Protein AF-A0A8J4URD8-F1 (afdb_monomer_lite)

Structure (mmCIF, N/CA/C/O backbone):
data_AF-A0A8J4URD8-F1
#
_entry.id   AF-A0A8J4URD8-F1
#
loop_
_atom_site.group_PDB
_atom_site.id
_atom_site.type_symbol
_atom_site.label_atom_id
_atom_site.label_alt_id
_atom_site.label_comp_id
_atom_site.label_asym_id
_atom_site.label_entity_id
_atom_site.label_seq_id
_atom_site.pdbx_PDB_ins_code
_atom_site.Cartn_x
_atom_site.Cartn_y
_atom_site.Cartn_z
_atom_site.occupancy
_atom_site.B_iso_or_equiv
_atom_site.auth_seq_id
_atom_site.auth_comp_id
_atom_site.auth_asym_id
_atom_site.auth_atom_id
_atom_site.pdbx_PDB_model_num
ATOM 1 N N . MET A 1 1 ? -13.045 -15.306 -2.419 1.00 31.86 1 MET A N 1
ATOM 2 C CA . MET A 1 1 ? -14.209 -15.150 -3.319 1.00 31.86 1 MET A CA 1
ATOM 3 C C . MET A 1 1 ? -14.178 -13.853 -4.141 1.00 31.86 1 MET A C 1
ATOM 5 O O . MET A 1 1 ? -14.956 -13.744 -5.069 1.00 31.86 1 MET A O 1
ATOM 9 N N . GLU A 1 2 ? -13.222 -12.934 -3.939 1.00 27.05 2 GLU A N 1
ATOM 10 C CA . GLU A 1 2 ? -13.079 -11.708 -4.765 1.00 27.05 2 GLU A CA 1
ATOM 11 C C . GLU A 1 2 ? -12.423 -11.912 -6.152 1.00 27.05 2 GLU A C 1
ATOM 13 O O . GLU A 1 2 ? -12.335 -10.979 -6.935 1.00 27.05 2 GLU A O 1
ATOM 18 N N . TYR A 1 3 ? -11.964 -13.124 -6.495 1.00 25.00 3 TYR A N 1
ATOM 19 C CA . TYR A 1 3 ? -11.302 -13.401 -7.786 1.00 25.00 3 TYR A CA 1
ATOM 20 C C . TYR A 1 3 ? -12.278 -13.719 -8.939 1.00 25.00 3 TYR A C 1
ATOM 22 O O . TYR A 1 3 ? -11.859 -13.762 -10.095 1.00 25.00 3 TYR A O 1
ATOM 30 N N . GLU A 1 4 ? -13.561 -13.975 -8.653 1.00 27.83 4 GLU A N 1
ATOM 31 C CA . GLU A 1 4 ? -14.548 -14.374 -9.673 1.00 27.83 4 GLU A CA 1
ATOM 32 C C . GLU A 1 4 ? -15.373 -13.202 -10.222 1.00 27.83 4 GLU A C 1
ATOM 34 O O . GLU A 1 4 ? -15.694 -13.206 -11.411 1.00 27.83 4 GLU A O 1
ATOM 39 N N . SER A 1 5 ? -15.640 -12.158 -9.426 1.00 27.88 5 SER A N 1
ATOM 40 C CA . SER A 1 5 ? -16.362 -10.962 -9.895 1.00 27.88 5 SER A CA 1
ATOM 41 C C . SER A 1 5 ? -15.553 -10.158 -10.919 1.00 27.88 5 SER A C 1
ATOM 43 O O . SER A 1 5 ? -16.103 -9.694 -11.918 1.00 27.88 5 SER A O 1
ATOM 45 N N . ASP A 1 6 ? -14.232 -10.077 -10.732 1.00 34.19 6 ASP A N 1
ATOM 46 C CA . ASP A 1 6 ? -13.324 -9.405 -11.666 1.00 34.19 6 ASP A CA 1
ATOM 47 C C . ASP A 1 6 ? -13.177 -10.159 -12.986 1.00 34.19 6 ASP A C 1
ATOM 49 O O . ASP A 1 6 ? -13.009 -9.536 -14.030 1.00 34.19 6 ASP A O 1
ATOM 53 N N . LYS A 1 7 ? -13.280 -11.494 -12.979 1.00 32.47 7 LYS A N 1
ATOM 54 C CA . LYS A 1 7 ? -13.135 -12.313 -14.189 1.00 32.47 7 LYS A CA 1
ATOM 55 C C . LYS A 1 7 ? -14.297 -12.093 -15.158 1.00 32.47 7 LYS A C 1
ATOM 57 O O . LYS A 1 7 ? -14.060 -11.905 -16.348 1.00 32.47 7 LYS A O 1
ATOM 62 N N . VAL A 1 8 ? -15.526 -12.032 -14.646 1.00 35.22 8 VAL A N 1
ATOM 63 C CA . VAL A 1 8 ? -16.730 -11.774 -15.454 1.00 35.22 8 VAL A CA 1
ATOM 64 C C . VAL A 1 8 ? -16.725 -10.342 -16.004 1.00 35.22 8 VAL A C 1
ATOM 66 O O . VAL A 1 8 ? -17.029 -10.129 -17.179 1.00 35.22 8 VAL A O 1
ATOM 69 N N . ALA A 1 9 ? -16.292 -9.361 -15.202 1.00 33.56 9 ALA A N 1
ATOM 70 C CA . ALA A 1 9 ? -16.107 -7.984 -15.657 1.00 33.56 9 ALA A CA 1
ATOM 71 C C . ALA A 1 9 ? -14.984 -7.861 -16.709 1.00 33.56 9 ALA A C 1
ATOM 73 O O . ALA A 1 9 ? -15.169 -7.167 -17.710 1.00 33.56 9 ALA A O 1
ATOM 74 N N . LEU A 1 10 ? -13.859 -8.576 -16.547 1.00 35.44 10 LEU A N 1
ATOM 75 C CA . LEU A 1 10 ? -12.766 -8.636 -17.530 1.00 35.44 10 LEU A CA 1
ATOM 76 C C . LEU A 1 10 ? -13.172 -9.336 -18.831 1.00 35.44 10 LEU A C 1
ATOM 78 O O . LEU A 1 10 ? -12.685 -8.961 -19.898 1.00 35.44 10 LEU A O 1
ATOM 82 N N . GLU A 1 11 ? -14.017 -10.364 -18.759 1.00 39.09 11 GLU A N 1
ATOM 83 C CA . GLU A 1 11 ? -14.520 -11.102 -19.921 1.00 39.09 11 GLU A CA 1
ATOM 84 C C . GLU A 1 11 ? -15.528 -10.254 -20.711 1.00 39.09 11 GLU A C 1
ATOM 86 O O . GLU A 1 11 ? -15.400 -10.132 -21.932 1.00 39.09 11 GLU A O 1
ATOM 91 N N . ALA A 1 12 ? -16.452 -9.568 -20.027 1.00 37.53 12 ALA A N 1
ATOM 92 C CA . ALA A 1 12 ? -17.394 -8.629 -20.642 1.00 37.53 12 ALA A CA 1
ATOM 93 C C . ALA A 1 12 ? -16.684 -7.407 -21.258 1.00 37.53 12 ALA A C 1
ATOM 95 O O . ALA A 1 12 ? -16.937 -7.049 -22.413 1.00 37.53 12 ALA A O 1
ATOM 96 N N . ALA A 1 13 ? -15.724 -6.824 -20.531 1.00 40.25 13 ALA A N 1
ATOM 97 C CA . ALA A 1 13 ? -14.783 -5.834 -21.049 1.00 40.25 13 ALA A CA 1
ATOM 98 C C . ALA A 1 13 ? -14.037 -6.381 -22.275 1.00 40.25 13 ALA A C 1
ATOM 100 O O . ALA A 1 13 ? -14.019 -5.756 -23.331 1.00 40.25 13 ALA A O 1
ATOM 101 N N . GLY A 1 14 ? -13.472 -7.585 -22.177 1.00 41.66 14 GLY A N 1
ATOM 102 C CA . GLY A 1 14 ? -12.747 -8.249 -23.256 1.00 41.66 14 GLY A CA 1
ATOM 103 C C . GLY A 1 14 ? -13.568 -8.407 -24.538 1.00 41.66 14 GLY A C 1
ATOM 104 O O . GLY A 1 14 ? -13.027 -8.208 -25.625 1.00 41.66 14 GLY A O 1
ATOM 105 N N . HIS A 1 15 ? -14.867 -8.695 -24.434 1.00 46.22 15 HIS A N 1
ATOM 106 C CA . HIS A 1 15 ? -15.780 -8.750 -25.579 1.00 46.22 15 HIS A CA 1
ATOM 107 C C . HIS A 1 15 ? -16.056 -7.370 -26.195 1.00 46.22 15 HIS A C 1
ATOM 109 O O . HIS A 1 15 ? -16.025 -7.233 -27.421 1.00 46.22 15 HIS A O 1
ATOM 115 N N . LEU A 1 16 ? -16.271 -6.339 -25.372 1.00 42.56 16 LEU A N 1
ATOM 116 C CA . LEU A 1 16 ? -16.474 -4.964 -25.838 1.00 42.56 16 LEU A CA 1
ATOM 117 C C . LEU A 1 16 ? -15.205 -4.398 -26.507 1.00 42.56 16 LEU A C 1
ATOM 119 O O . LEU A 1 16 ? -15.277 -3.767 -27.562 1.00 42.56 16 LEU A O 1
ATOM 123 N N . PHE A 1 17 ? -14.030 -4.690 -25.947 1.00 50.97 17 PHE A N 1
ATOM 124 C CA . PHE A 1 17 ? -12.734 -4.221 -26.442 1.00 50.97 17 PHE A CA 1
ATOM 125 C C . PHE A 1 17 ? -12.242 -4.990 -27.672 1.00 50.97 17 PHE A C 1
ATOM 127 O O . PHE A 1 17 ? -11.669 -4.375 -28.570 1.00 50.97 17 PHE A O 1
ATOM 134 N N . LYS A 1 18 ? -12.563 -6.290 -27.800 1.00 49.03 18 LYS A N 1
ATOM 135 C CA . LYS A 1 18 ? -12.397 -7.033 -29.065 1.00 49.03 18 LYS A CA 1
ATOM 136 C C . LYS A 1 18 ? -13.141 -6.365 -30.224 1.00 49.03 18 LYS A C 1
ATOM 138 O O . LYS A 1 18 ? -12.658 -6.414 -31.350 1.00 49.03 18 LYS A O 1
ATOM 143 N N . LYS A 1 19 ? -14.291 -5.734 -29.957 1.00 54.00 19 LYS A N 1
ATOM 144 C CA . LYS A 1 19 ? -15.073 -5.008 -30.966 1.00 54.00 19 LYS A CA 1
ATOM 145 C C . LYS A 1 19 ? -14.397 -3.692 -31.372 1.00 54.00 19 LYS A C 1
ATOM 147 O O . LYS A 1 19 ? -14.319 -3.416 -32.560 1.00 54.00 19 LYS A O 1
ATOM 152 N N . ILE A 1 20 ? -13.846 -2.936 -30.414 1.00 57.66 20 ILE A N 1
ATOM 153 C CA . ILE A 1 20 ? -13.109 -1.682 -30.678 1.00 57.66 20 ILE A CA 1
ATOM 154 C C . ILE A 1 20 ? -11.813 -1.947 -31.460 1.00 57.66 20 ILE A C 1
ATOM 156 O O . ILE A 1 20 ? -11.550 -1.274 -32.451 1.00 57.66 20 ILE A O 1
ATOM 160 N N . GLY A 1 21 ? -11.035 -2.962 -31.074 1.00 55.66 21 GLY A N 1
ATOM 161 C CA . GLY A 1 21 ? -9.752 -3.283 -31.709 1.00 55.66 21 GLY A CA 1
ATOM 162 C C . GLY A 1 21 ? -9.838 -3.845 -33.134 1.00 55.66 21 GLY A C 1
ATOM 163 O O . GLY A 1 21 ? -8.805 -4.172 -33.703 1.00 55.66 21 GLY A O 1
ATOM 164 N N . ASN A 1 22 ? -11.030 -4.015 -33.713 1.00 62.34 22 ASN A N 1
ATOM 165 C CA . ASN A 1 22 ? -11.203 -4.430 -35.113 1.00 62.34 22 ASN A CA 1
ATOM 166 C C . ASN A 1 22 ? -11.442 -3.248 -36.068 1.00 62.34 22 ASN A C 1
ATOM 168 O O . ASN A 1 22 ? -11.617 -3.463 -37.265 1.00 62.34 22 ASN A O 1
ATOM 172 N N . HIS A 1 23 ? -11.489 -2.021 -35.550 1.00 65.62 23 HIS A N 1
ATOM 173 C CA . HIS A 1 23 ? -11.638 -0.811 -36.353 1.00 65.62 23 HIS A CA 1
ATOM 174 C C . HIS A 1 23 ? -10.279 -0.236 -36.764 1.00 65.62 23 HIS A C 1
ATOM 176 O O . HIS A 1 23 ? -9.251 -0.566 -36.177 1.00 65.62 23 HIS A O 1
ATOM 182 N N . ASP A 1 24 ? -10.272 0.639 -37.771 1.00 78.69 24 ASP A N 1
ATOM 183 C CA . ASP A 1 24 ? -9.054 1.333 -38.180 1.00 78.69 24 ASP A CA 1
ATOM 184 C C . ASP A 1 24 ? -8.528 2.253 -37.053 1.00 78.69 24 ASP A C 1
ATOM 186 O O . ASP A 1 24 ? -9.309 2.726 -36.214 1.00 78.69 24 ASP A O 1
ATOM 190 N N . PRO A 1 25 ? -7.218 2.562 -37.027 1.00 77.81 25 PRO A N 1
ATOM 191 C CA . PRO A 1 25 ? -6.614 3.319 -35.933 1.00 77.81 25 PRO A CA 1
ATOM 192 C C . PRO A 1 25 ? -7.206 4.717 -35.703 1.00 77.81 25 PRO A C 1
ATOM 194 O O . PRO A 1 25 ? -7.222 5.193 -34.567 1.00 77.81 25 PRO A O 1
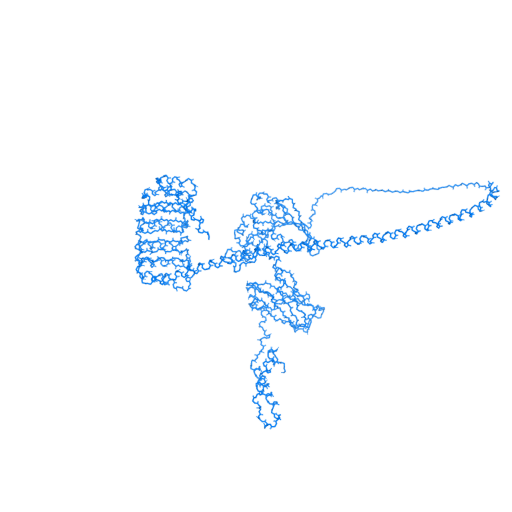ATOM 197 N N . LYS A 1 26 ? -7.740 5.377 -36.744 1.00 79.81 26 LYS A N 1
ATOM 198 C CA . LYS A 1 26 ? -8.388 6.694 -36.607 1.00 79.81 26 LYS A CA 1
ATOM 199 C C . LYS A 1 26 ? -9.757 6.563 -35.950 1.00 79.81 26 LYS A C 1
ATOM 201 O O . LYS A 1 26 ? -10.114 7.388 -35.110 1.00 79.81 26 LYS A O 1
ATOM 206 N N . THR A 1 27 ? -10.509 5.519 -36.292 1.00 77.44 27 THR A N 1
ATOM 207 C CA . THR A 1 27 ? -11.772 5.198 -35.619 1.00 77.44 27 THR A CA 1
ATOM 208 C C . THR A 1 27 ? -11.538 4.840 -34.155 1.00 77.44 27 THR A C 1
ATOM 210 O O . THR A 1 27 ? -12.258 5.346 -33.296 1.00 77.44 27 THR A O 1
ATOM 213 N N . ILE A 1 28 ? -10.501 4.051 -33.849 1.00 74.44 28 ILE A N 1
ATOM 214 C CA . ILE A 1 28 ? -10.109 3.753 -32.463 1.00 74.44 28 ILE A CA 1
ATOM 215 C C . ILE A 1 28 ? -9.794 5.057 -31.726 1.00 74.44 28 ILE A C 1
ATOM 217 O O . ILE A 1 28 ? -10.422 5.338 -30.710 1.00 74.44 28 ILE A O 1
ATOM 221 N N . ALA A 1 29 ? -8.913 5.901 -32.269 1.00 77.69 29 ALA A N 1
ATOM 222 C CA . ALA A 1 29 ? -8.563 7.191 -31.676 1.00 77.69 29 ALA A CA 1
ATOM 223 C C . ALA A 1 29 ? -9.790 8.076 -31.395 1.00 77.69 29 ALA A C 1
ATOM 225 O O . ALA A 1 29 ? -9.912 8.639 -30.309 1.00 77.69 29 ALA A O 1
ATOM 226 N N . LYS A 1 30 ? -10.742 8.137 -32.334 1.00 75.50 30 LYS A N 1
ATOM 227 C CA . LYS A 1 30 ? -11.989 8.899 -32.181 1.00 75.50 30 LYS A CA 1
ATOM 228 C C . LYS A 1 30 ? -12.888 8.354 -31.067 1.00 75.50 30 LYS A C 1
ATOM 230 O O . LYS A 1 30 ? -13.558 9.121 -30.378 1.00 75.50 30 LYS A O 1
ATOM 235 N N . VAL A 1 31 ? -12.933 7.033 -30.891 1.00 71.62 31 VAL A N 1
ATOM 236 C CA . VAL A 1 31 ? -13.663 6.404 -29.779 1.00 71.62 31 VAL A CA 1
ATOM 237 C C . VAL A 1 31 ? -13.000 6.754 -28.446 1.00 71.62 31 VAL A C 1
ATOM 239 O O . VAL A 1 31 ? -13.706 7.078 -27.494 1.00 71.62 31 VAL A O 1
ATOM 242 N N . LEU A 1 32 ? -11.666 6.764 -28.394 1.00 70.94 32 LEU A N 1
ATOM 243 C CA . LEU A 1 32 ? -10.906 7.106 -27.189 1.00 70.94 32 LEU A CA 1
ATOM 244 C C . LEU A 1 32 ? -11.031 8.584 -26.796 1.00 70.94 32 LEU A C 1
ATOM 246 O O . LEU A 1 32 ? -11.133 8.882 -25.611 1.00 70.94 32 LEU A O 1
ATOM 250 N N . SER A 1 33 ? -11.112 9.497 -27.767 1.00 69.75 33 SER A N 1
ATOM 251 C CA . SER A 1 33 ? -11.290 10.934 -27.513 1.00 69.75 33 SER A CA 1
ATOM 252 C C . SER A 1 33 ? -12.702 11.323 -27.049 1.00 69.75 33 SER A C 1
ATOM 254 O O . SER A 1 33 ? -12.911 12.441 -26.594 1.00 69.75 33 SER A O 1
ATOM 256 N N . ASN A 1 34 ? -13.694 10.429 -27.148 1.00 65.00 34 ASN A N 1
ATOM 257 C CA . ASN A 1 34 ? -15.091 10.730 -26.798 1.00 65.00 34 ASN A CA 1
ATOM 258 C C . ASN A 1 34 ? -15.396 10.663 -25.282 1.00 65.00 34 ASN A C 1
ATOM 260 O O . ASN A 1 34 ? -16.564 10.599 -24.896 1.00 65.00 34 ASN A O 1
ATOM 264 N N . GLY A 1 35 ? -14.375 10.660 -24.417 1.00 53.78 35 GLY A N 1
ATOM 265 C CA . GLY A 1 35 ? -14.518 10.880 -22.969 1.00 53.78 35 GLY A CA 1
ATOM 266 C C . GLY A 1 35 ? -15.223 9.770 -22.178 1.00 53.78 35 GLY A C 1
ATOM 267 O O . GLY A 1 35 ? -15.492 9.939 -20.991 1.00 53.78 35 GLY A O 1
ATOM 268 N N . LYS A 1 36 ? -15.534 8.623 -22.795 1.00 57.25 36 LYS A N 1
ATOM 269 C CA . LYS A 1 36 ? -16.043 7.454 -22.066 1.00 57.25 36 LYS A CA 1
ATOM 270 C C . LYS A 1 36 ? -14.881 6.741 -21.380 1.00 57.25 36 LYS A C 1
ATOM 272 O O . LYS A 1 36 ? -13.861 6.468 -22.007 1.00 57.25 36 LYS A O 1
ATOM 277 N N . SER A 1 37 ? -15.047 6.422 -20.096 1.00 58.34 37 SER A N 1
ATOM 278 C CA . SER A 1 37 ? -14.049 5.659 -19.345 1.00 58.34 37 SER A CA 1
ATOM 279 C C . SER A 1 37 ? -13.894 4.264 -19.950 1.00 58.34 37 SER A C 1
ATOM 281 O O . SER A 1 37 ? -14.810 3.439 -19.911 1.00 58.34 37 SER A O 1
ATOM 283 N N . HIS A 1 38 ? -12.735 4.022 -20.555 1.00 64.25 38 HIS A N 1
ATOM 284 C CA . HIS A 1 38 ? -12.338 2.738 -21.112 1.00 64.25 38 HIS A CA 1
ATOM 285 C C . HIS A 1 38 ? -11.143 2.232 -20.305 1.00 64.25 38 HIS A C 1
ATOM 287 O O . HIS A 1 38 ? -10.005 2.432 -20.724 1.00 64.25 38 HIS A O 1
ATOM 293 N N . PRO A 1 39 ? -11.365 1.588 -19.145 1.00 64.38 39 PRO A N 1
ATOM 294 C CA . PRO A 1 39 ? -10.278 1.250 -18.228 1.00 64.38 39 PRO A CA 1
ATOM 295 C C . PRO A 1 39 ? -9.228 0.324 -18.863 1.00 64.38 39 PRO A C 1
ATOM 297 O O . PRO A 1 39 ? -8.072 0.337 -18.462 1.00 64.38 39 PRO A O 1
ATOM 300 N N . LEU A 1 40 ? -9.591 -0.451 -19.888 1.00 71.31 40 LEU A N 1
ATOM 301 C CA . LEU A 1 40 ? -8.710 -1.420 -20.529 1.00 71.31 40 LEU A CA 1
ATOM 302 C C . LEU A 1 40 ? -8.821 -1.333 -22.050 1.00 71.31 40 LEU A C 1
ATOM 304 O O . LEU A 1 40 ? -9.893 -1.532 -22.600 1.00 71.31 40 LEU A O 1
ATOM 308 N N . ILE A 1 41 ? -7.714 -1.123 -22.748 1.00 76.38 41 ILE A N 1
ATOM 309 C CA . ILE A 1 41 ? -7.656 -1.143 -24.209 1.00 76.38 41 ILE A CA 1
ATOM 310 C C . ILE A 1 41 ? -6.737 -2.276 -24.641 1.00 76.38 41 ILE A C 1
ATOM 312 O O . ILE A 1 41 ? -5.559 -2.288 -24.291 1.00 76.38 41 ILE A O 1
ATOM 316 N N . LYS A 1 42 ? -7.272 -3.217 -25.426 1.00 80.25 42 LYS A N 1
ATOM 317 C CA . LYS A 1 42 ? -6.502 -4.322 -26.008 1.00 80.25 42 LYS A CA 1
ATOM 318 C C . LYS A 1 42 ? -6.406 -4.188 -27.520 1.00 80.25 42 LYS A C 1
ATOM 320 O O . LYS A 1 42 ? -7.396 -4.402 -28.216 1.00 80.25 42 LYS A O 1
ATOM 325 N N . LEU A 1 43 ? -5.211 -3.877 -28.007 1.00 83.62 43 LEU A N 1
ATOM 326 C CA . LEU A 1 43 ? -4.875 -3.735 -29.423 1.00 83.62 43 LEU A CA 1
ATOM 327 C C . LEU A 1 43 ? -3.751 -4.690 -29.827 1.00 83.62 43 LEU A C 1
ATOM 329 O O . LEU A 1 43 ? -2.995 -4.394 -30.741 1.00 83.62 43 LEU A O 1
ATOM 333 N N . GLU A 1 44 ? -3.627 -5.832 -29.155 1.00 86.38 44 GLU A N 1
ATOM 334 C CA . GLU A 1 44 ? -2.637 -6.848 -29.503 1.00 86.38 44 GLU A CA 1
ATOM 335 C C . GLU A 1 44 ? -2.851 -7.383 -30.932 1.00 86.38 44 GLU A C 1
ATOM 337 O O . GLU A 1 44 ? -3.989 -7.655 -31.337 1.00 86.38 44 GLU A O 1
ATOM 342 N N . SER A 1 45 ? -1.753 -7.556 -31.679 1.00 86.50 45 SER A N 1
ATOM 343 C CA . SER A 1 45 ? -1.738 -8.178 -33.014 1.00 86.50 45 SER A CA 1
ATOM 344 C C . SER A 1 45 ? -2.675 -7.513 -34.029 1.00 86.50 45 SER A C 1
ATOM 346 O O . SER A 1 45 ? -3.396 -8.190 -34.765 1.00 86.50 45 SER A O 1
ATOM 348 N N . LYS A 1 46 ? -2.676 -6.177 -34.074 1.00 85.31 46 LYS A N 1
ATOM 349 C CA . LYS A 1 46 ? -3.489 -5.373 -35.004 1.00 85.31 46 LYS A CA 1
ATOM 350 C C . LYS A 1 46 ? -2.719 -4.818 -36.192 1.00 85.31 46 LYS A C 1
ATOM 352 O O . LYS A 1 46 ? -3.313 -4.124 -37.007 1.00 85.31 46 LYS A O 1
ATOM 357 N N . ASP A 1 47 ? -1.436 -5.156 -36.298 1.00 84.62 47 ASP A N 1
ATOM 358 C CA . ASP A 1 47 ? -0.549 -4.703 -37.372 1.00 84.62 47 ASP A CA 1
ATOM 359 C C . ASP A 1 47 ? -0.577 -3.175 -37.550 1.00 84.62 47 ASP A C 1
ATOM 361 O O . ASP A 1 47 ? -0.626 -2.657 -38.662 1.00 84.62 47 ASP A O 1
ATOM 365 N N . LEU A 1 48 ? -0.614 -2.446 -36.426 1.00 86.44 48 LEU A N 1
ATOM 366 C CA . LEU A 1 48 ? -0.748 -0.987 -36.431 1.00 86.44 48 LEU A CA 1
ATOM 367 C C . LEU A 1 48 ? 0.450 -0.303 -37.101 1.00 86.44 48 LEU A C 1
ATOM 369 O O . LEU A 1 48 ? 0.277 0.718 -37.769 1.00 86.44 48 LEU A O 1
ATOM 373 N N . GLY A 1 49 ? 1.657 -0.831 -36.875 1.00 88.62 49 GLY A N 1
ATOM 374 C CA . GLY A 1 49 ? 2.902 -0.134 -37.172 1.00 88.62 49 GLY A CA 1
ATOM 375 C C . GLY A 1 49 ? 2.999 1.221 -36.460 1.00 88.62 49 GLY A C 1
ATOM 376 O O . GLY A 1 49 ? 2.162 1.591 -35.631 1.00 88.62 49 GLY A O 1
ATOM 377 N N . ASP A 1 50 ? 4.025 1.994 -36.806 1.00 90.38 50 ASP A N 1
ATOM 378 C CA . ASP A 1 50 ? 4.206 3.334 -36.239 1.00 90.38 50 ASP A CA 1
ATOM 379 C C . ASP A 1 50 ? 3.104 4.299 -36.702 1.00 90.38 50 ASP A C 1
ATOM 381 O O . ASP A 1 50 ? 2.571 5.062 -35.898 1.00 90.38 50 ASP A O 1
ATOM 385 N N . GLU A 1 51 ? 2.702 4.232 -37.976 1.00 86.75 51 GLU A N 1
ATOM 386 C CA . GLU A 1 51 ? 1.688 5.125 -38.554 1.00 86.75 51 GLU A CA 1
ATOM 387 C C . GLU A 1 51 ? 0.306 4.946 -37.916 1.00 86.75 51 GLU A C 1
ATOM 389 O O . GLU A 1 51 ? -0.386 5.931 -37.644 1.00 86.75 51 GLU A O 1
ATOM 394 N N . GLY A 1 52 ? -0.094 3.701 -37.639 1.00 84.25 52 GLY A N 1
ATOM 395 C CA . GLY A 1 52 ? -1.341 3.404 -36.943 1.00 84.25 52 GLY A CA 1
ATOM 396 C C . GLY A 1 52 ? -1.299 3.797 -35.468 1.00 84.25 52 GLY A C 1
ATOM 397 O O . GLY A 1 52 ? -2.330 4.160 -34.904 1.00 84.25 52 GLY A O 1
ATOM 398 N N . LEU A 1 53 ? -0.120 3.796 -34.839 1.00 88.19 53 LEU A N 1
ATOM 399 C CA . LEU A 1 53 ? 0.029 4.190 -33.440 1.00 88.19 53 LEU A CA 1
ATOM 400 C C . LEU A 1 53 ? -0.132 5.703 -33.230 1.00 88.19 53 LEU A C 1
ATOM 402 O O . LEU A 1 53 ? -0.690 6.104 -32.215 1.00 88.19 53 LEU A O 1
ATOM 406 N N . ILE A 1 54 ? 0.287 6.548 -34.176 1.00 85.94 54 ILE A N 1
ATOM 407 C CA . ILE A 1 54 ? 0.209 8.019 -34.061 1.00 85.94 54 ILE A CA 1
ATOM 408 C C . ILE A 1 54 ? -1.188 8.532 -33.648 1.00 85.94 54 ILE A C 1
ATOM 410 O O . ILE A 1 54 ? -1.280 9.223 -32.629 1.00 85.94 54 ILE A O 1
ATOM 414 N N . PRO A 1 55 ? -2.290 8.230 -34.370 1.00 83.25 55 PRO A N 1
ATOM 415 C CA . PRO A 1 55 ? -3.612 8.735 -33.996 1.00 83.25 55 PRO A CA 1
ATOM 416 C C . PRO A 1 55 ? -4.067 8.208 -32.629 1.00 83.25 55 PRO A C 1
ATOM 418 O O . PRO A 1 55 ? -4.721 8.929 -31.878 1.00 83.25 55 PRO A O 1
ATOM 421 N N . ILE A 1 56 ? -3.691 6.976 -32.284 1.00 82.81 56 ILE A N 1
ATOM 422 C CA . ILE A 1 56 ? -4.003 6.355 -30.995 1.00 82.81 56 ILE A CA 1
ATOM 423 C C . ILE A 1 56 ? -3.252 7.077 -29.862 1.00 82.81 56 ILE A C 1
ATOM 425 O O . ILE A 1 56 ? -3.867 7.452 -28.866 1.00 82.81 56 ILE A O 1
ATOM 429 N N . SER A 1 57 ? -1.958 7.354 -30.041 1.00 83.31 57 SER A N 1
ATOM 430 C CA . SER A 1 57 ? -1.131 8.138 -29.116 1.00 83.31 57 SER A CA 1
ATOM 431 C C . SER A 1 57 ? -1.709 9.533 -28.882 1.00 83.31 57 SER A C 1
ATOM 433 O O . SER A 1 57 ? -1.871 9.946 -27.735 1.00 83.31 57 SER A O 1
ATOM 435 N N . MET A 1 58 ? -2.122 10.230 -29.945 1.00 80.38 58 MET A N 1
ATOM 436 C CA . MET A 1 58 ? -2.739 11.557 -29.828 1.00 80.38 58 MET A CA 1
ATOM 437 C C . MET A 1 58 ? -4.033 11.544 -29.007 1.00 80.38 58 MET A C 1
ATOM 439 O O . MET A 1 58 ? -4.289 12.497 -28.270 1.00 80.38 58 MET A O 1
ATOM 443 N N . ALA A 1 59 ? -4.829 10.474 -29.084 1.00 77.00 59 ALA A N 1
ATOM 444 C CA . ALA A 1 59 ? -6.036 10.346 -28.272 1.00 77.00 59 ALA A CA 1
ATOM 445 C C . ALA A 1 59 ? -5.722 10.234 -26.767 1.00 77.00 59 ALA A C 1
ATOM 447 O O . ALA A 1 59 ? -6.476 10.750 -25.948 1.00 77.00 59 ALA A O 1
ATOM 448 N N . PHE A 1 60 ? -4.578 9.651 -26.388 1.00 72.31 60 PHE A N 1
ATOM 449 C CA . PHE A 1 60 ? -4.146 9.567 -24.984 1.00 72.31 60 PHE A CA 1
ATOM 450 C C . PHE A 1 60 ? -3.679 10.894 -24.381 1.00 72.31 60 PHE A C 1
ATOM 452 O O . PHE A 1 60 ? -3.572 10.995 -23.156 1.00 72.31 60 PHE A O 1
ATOM 459 N N . LYS A 1 61 ? -3.439 11.915 -25.213 1.00 68.81 61 LYS A N 1
ATOM 460 C CA . LYS A 1 61 ? -3.098 13.271 -24.765 1.00 68.81 61 LYS A CA 1
ATOM 461 C C . LYS A 1 61 ? -4.289 13.997 -24.117 1.00 68.81 61 LYS A C 1
ATOM 463 O O . LYS A 1 61 ? -4.073 14.911 -23.329 1.00 68.81 61 LYS A O 1
ATOM 468 N N . GLN A 1 62 ? -5.525 13.619 -24.454 1.00 61.72 62 GLN A N 1
ATOM 469 C CA . GLN A 1 62 ? -6.759 14.273 -23.998 1.00 61.72 62 GLN A CA 1
ATOM 470 C C . GLN A 1 62 ? -7.434 13.446 -22.896 1.00 61.72 62 GLN A C 1
ATOM 472 O O . GLN A 1 62 ? -8.240 12.598 -23.246 1.00 61.72 62 GLN A O 1
ATOM 477 N N . ASP A 1 63 ? -7.085 13.651 -21.614 1.00 54.00 63 ASP A N 1
ATOM 478 C CA . ASP A 1 63 ? -7.755 13.133 -20.388 1.00 54.00 63 ASP A CA 1
ATOM 479 C C . ASP A 1 63 ? -8.579 11.833 -20.535 1.00 54.00 63 ASP A C 1
ATOM 481 O O . ASP A 1 63 ? -9.686 11.677 -20.014 1.00 54.00 63 ASP A O 1
ATOM 485 N N . ALA A 1 64 ? -8.035 10.860 -21.264 1.00 59.09 64 ALA A N 1
ATOM 486 C CA . ALA A 1 64 ? -8.700 9.600 -21.498 1.00 59.09 64 ALA A CA 1
ATOM 487 C C . ALA A 1 64 ? -8.488 8.773 -20.232 1.00 59.09 64 ALA A C 1
ATOM 489 O O . ALA A 1 64 ? -7.345 8.468 -19.882 1.00 59.09 64 ALA A O 1
ATOM 490 N N . ALA A 1 65 ? -9.577 8.406 -19.549 1.00 67.44 65 ALA A N 1
ATOM 491 C CA . ALA A 1 65 ? -9.584 7.580 -18.335 1.00 67.44 65 ALA A CA 1
ATOM 492 C C . ALA A 1 65 ? -9.198 6.108 -18.614 1.00 67.44 65 ALA A C 1
ATOM 494 O O . ALA A 1 65 ? -9.840 5.163 -18.155 1.00 67.44 65 ALA A O 1
ATOM 495 N N . VAL A 1 66 ? -8.165 5.907 -19.428 1.00 73.94 66 VAL A N 1
ATOM 496 C CA . VAL A 1 66 ? -7.614 4.612 -19.795 1.00 73.94 66 VAL A CA 1
ATOM 497 C C . VAL A 1 66 ? -6.535 4.273 -18.794 1.00 73.94 66 VAL A C 1
ATOM 499 O O . VAL A 1 66 ? -5.503 4.938 -18.728 1.00 73.94 66 VAL A O 1
ATOM 502 N N . THR A 1 67 ? -6.760 3.209 -18.033 1.00 80.88 67 THR A N 1
ATOM 503 C CA . THR A 1 67 ? -5.811 2.766 -17.013 1.00 80.88 67 THR A CA 1
ATOM 504 C C . THR A 1 67 ? -4.897 1.658 -17.518 1.00 80.88 67 THR A C 1
ATOM 506 O O . THR A 1 67 ? -3.798 1.498 -16.990 1.00 80.88 67 THR A O 1
ATOM 509 N N . SER A 1 68 ? -5.277 0.933 -18.574 1.00 84.12 68 SER A N 1
ATOM 510 C CA . SER A 1 68 ? -4.470 -0.131 -19.168 1.00 84.12 68 SER A CA 1
ATOM 511 C C . SER A 1 68 ? -4.497 -0.120 -20.697 1.00 84.12 68 SER A C 1
ATOM 513 O O . SER A 1 68 ? -5.564 -0.066 -21.305 1.00 84.12 68 SER A O 1
ATOM 515 N N . LEU A 1 69 ? -3.315 -0.224 -21.308 1.00 86.94 69 LEU A N 1
ATOM 516 C CA . LEU A 1 69 ? -3.101 -0.246 -22.752 1.00 86.94 69 LEU A CA 1
ATOM 517 C C . LEU A 1 69 ? -2.215 -1.432 -23.150 1.00 86.94 69 LEU A C 1
ATOM 519 O O . LEU A 1 69 ? -1.079 -1.556 -22.689 1.00 86.94 69 LEU A O 1
ATOM 523 N N . ASP A 1 70 ? -2.739 -2.283 -24.027 1.00 89.06 70 ASP A N 1
ATOM 524 C CA . ASP A 1 70 ? -2.030 -3.412 -24.624 1.00 89.06 70 ASP A CA 1
ATOM 525 C C . ASP A 1 70 ? -1.781 -3.156 -26.113 1.00 89.06 70 ASP A C 1
ATOM 527 O O . ASP A 1 70 ? -2.719 -3.163 -26.912 1.00 89.06 70 ASP A O 1
ATOM 531 N N . LEU A 1 71 ? -0.521 -2.903 -26.467 1.00 91.88 71 LEU A N 1
ATOM 532 C CA . LEU A 1 71 ? -0.039 -2.645 -27.827 1.00 91.88 71 LEU A CA 1
ATOM 533 C C . LEU A 1 71 ? 0.901 -3.759 -28.311 1.00 91.88 71 LEU A C 1
ATOM 535 O O . LEU A 1 71 ? 1.702 -3.550 -29.226 1.00 91.88 71 LEU A O 1
ATOM 539 N N . SER A 1 72 ? 0.814 -4.943 -27.713 1.00 92.94 72 SER A N 1
ATOM 540 C CA . SER A 1 72 ? 1.734 -6.041 -28.001 1.00 92.94 72 SER A CA 1
ATOM 541 C C . SER A 1 72 ? 1.622 -6.536 -29.452 1.00 92.94 72 SER A C 1
ATOM 543 O O . SER A 1 72 ? 0.546 -6.514 -30.052 1.00 92.94 72 SER A O 1
ATOM 545 N N . SER A 1 73 ? 2.723 -7.013 -30.031 1.00 93.62 73 SER A N 1
ATOM 546 C CA . SER A 1 73 ? 2.760 -7.631 -31.367 1.00 93.62 73 SER A CA 1
ATOM 547 C C . SER A 1 73 ? 2.216 -6.737 -32.504 1.00 93.62 73 SER A C 1
ATOM 549 O O . SER A 1 73 ? 1.463 -7.210 -33.355 1.00 93.62 73 SER A O 1
ATOM 551 N N . ASN A 1 74 ? 2.563 -5.445 -32.534 1.00 91.75 74 ASN A N 1
ATOM 552 C CA . ASN A 1 74 ? 2.049 -4.472 -33.517 1.00 91.75 74 ASN A CA 1
ATOM 553 C C . ASN A 1 74 ? 3.093 -3.931 -34.501 1.00 91.75 74 ASN A C 1
ATOM 555 O O . ASN A 1 74 ? 2.787 -2.997 -35.241 1.00 91.75 74 ASN A O 1
ATOM 559 N N . LYS A 1 75 ? 4.302 -4.508 -34.525 1.00 92.25 75 LYS A N 1
ATOM 560 C CA . LYS A 1 75 ? 5.434 -4.037 -35.348 1.00 92.25 75 LYS A CA 1
ATOM 561 C C . LYS A 1 75 ? 5.785 -2.563 -35.083 1.00 92.25 75 LYS A C 1
ATOM 563 O O . LYS A 1 75 ? 6.168 -1.836 -35.995 1.00 92.25 75 LYS A O 1
ATOM 568 N N . ILE A 1 76 ? 5.626 -2.122 -33.835 1.00 94.69 76 ILE A N 1
ATOM 569 C CA . ILE A 1 76 ? 5.979 -0.768 -33.400 1.00 94.69 76 ILE A CA 1
ATOM 570 C C . ILE A 1 76 ? 7.504 -0.678 -33.292 1.00 94.69 76 ILE A C 1
ATOM 572 O O . ILE A 1 76 ? 8.131 -1.500 -32.623 1.00 94.69 76 ILE A O 1
ATOM 576 N N . THR A 1 77 ? 8.104 0.324 -33.929 1.00 95.62 77 THR A N 1
ATOM 577 C CA . THR A 1 77 ? 9.546 0.581 -33.863 1.00 95.62 77 THR A CA 1
ATOM 578 C C . THR A 1 77 ? 9.862 1.651 -32.814 1.00 95.62 77 THR A C 1
ATOM 580 O O . THR A 1 77 ? 8.977 2.211 -32.159 1.00 95.62 77 THR A O 1
ATOM 583 N N . HIS A 1 78 ? 11.143 1.992 -32.646 1.00 95.38 78 HIS A N 1
ATOM 584 C CA . HIS A 1 78 ? 11.551 3.066 -31.738 1.00 95.38 78 HIS A CA 1
ATOM 585 C C . HIS A 1 78 ? 10.893 4.420 -32.069 1.00 95.38 78 HIS A C 1
ATOM 587 O O . HIS A 1 78 ? 10.710 5.243 -31.167 1.00 95.38 78 HIS A O 1
ATOM 593 N N . ALA A 1 79 ? 10.524 4.668 -33.333 1.00 94.44 79 ALA A N 1
ATOM 594 C CA . ALA A 1 79 ? 9.851 5.898 -33.740 1.00 94.44 79 ALA A CA 1
ATOM 595 C C . ALA A 1 79 ? 8.424 5.962 -33.175 1.00 94.44 79 ALA A C 1
ATOM 597 O O . ALA A 1 79 ? 8.057 6.964 -32.557 1.00 94.44 79 ALA A O 1
ATOM 598 N N . GLY A 1 80 ? 7.657 4.873 -33.289 1.00 93.81 80 GLY A N 1
ATOM 599 C CA . GLY A 1 80 ? 6.323 4.774 -32.700 1.00 93.81 80 GLY A CA 1
ATOM 600 C C . GLY A 1 80 ? 6.343 4.863 -31.173 1.00 93.81 80 GLY A C 1
ATOM 601 O O . GLY A 1 80 ? 5.550 5.609 -30.596 1.00 93.81 80 GLY A O 1
ATOM 602 N N . VAL A 1 81 ? 7.291 4.188 -30.505 1.00 95.81 81 VAL A N 1
ATOM 603 C CA . VAL A 1 81 ? 7.450 4.292 -29.038 1.00 95.81 81 VAL A CA 1
ATOM 604 C C . VAL A 1 81 ? 7.761 5.728 -28.611 1.00 95.81 81 VAL A C 1
ATOM 606 O O . VAL A 1 81 ? 7.210 6.210 -27.623 1.00 95.81 81 VAL A O 1
ATOM 609 N N . THR A 1 82 ? 8.596 6.442 -29.370 1.00 94.94 82 THR A N 1
ATOM 610 C CA . THR A 1 82 ? 8.913 7.850 -29.089 1.00 94.94 82 THR A CA 1
ATOM 611 C C . THR A 1 82 ? 7.659 8.723 -29.105 1.00 94.94 82 THR A C 1
ATOM 613 O O . THR A 1 82 ? 7.455 9.526 -28.194 1.00 94.94 82 THR A O 1
ATOM 616 N N . GLU A 1 83 ? 6.802 8.562 -30.113 1.00 91.38 83 GLU A N 1
ATOM 617 C CA . GLU A 1 83 ? 5.573 9.353 -30.228 1.00 91.38 83 GLU A CA 1
ATOM 618 C C . GLU A 1 83 ? 4.538 8.994 -29.151 1.00 91.38 83 GLU A C 1
ATOM 620 O O . GLU A 1 83 ? 3.874 9.874 -28.590 1.00 91.38 83 GLU A O 1
ATOM 625 N N . LEU A 1 84 ? 4.452 7.709 -28.797 1.00 92.19 84 LEU A N 1
ATOM 626 C CA . LEU A 1 84 ? 3.635 7.245 -27.680 1.00 92.19 84 LEU A CA 1
ATOM 627 C C . LEU A 1 84 ? 4.085 7.880 -26.361 1.00 92.19 84 LEU A C 1
ATOM 629 O O . LEU A 1 84 ? 3.269 8.475 -25.663 1.00 92.19 84 LEU A O 1
ATOM 633 N N . CYS A 1 85 ? 5.376 7.810 -26.026 1.00 92.56 85 CYS A N 1
ATOM 634 C CA . CYS A 1 85 ? 5.896 8.356 -24.773 1.00 92.56 85 CYS A CA 1
ATOM 635 C C . CYS A 1 85 ? 5.670 9.867 -24.652 1.00 92.56 85 CYS A C 1
ATOM 637 O O . CYS A 1 85 ? 5.220 10.309 -23.598 1.00 92.56 85 CYS A O 1
ATOM 639 N N . LYS A 1 86 ? 5.878 10.641 -25.729 1.00 89.19 86 LYS A N 1
ATOM 640 C CA . LYS A 1 86 ? 5.557 12.082 -25.750 1.00 89.19 86 LYS A CA 1
ATOM 641 C C . LYS A 1 86 ? 4.093 12.353 -25.416 1.00 89.19 86 LYS A C 1
ATOM 643 O O . LYS A 1 86 ? 3.779 13.299 -24.700 1.00 89.19 86 LYS A O 1
ATOM 648 N N . SER A 1 87 ? 3.191 11.524 -25.935 1.00 86.31 87 SER A N 1
ATOM 649 C CA . SER A 1 87 ? 1.757 11.659 -25.672 1.00 86.31 87 SER A CA 1
ATOM 650 C C . SER A 1 87 ? 1.388 11.255 -24.239 1.00 86.31 87 SER A C 1
ATOM 652 O O . SER A 1 87 ? 0.463 11.818 -23.656 1.00 86.31 87 SER A O 1
ATOM 654 N N . LEU A 1 88 ? 2.134 10.316 -23.649 1.00 87.69 88 LEU A N 1
ATOM 655 C CA . LEU A 1 88 ? 1.937 9.851 -22.276 1.00 87.69 88 LEU A CA 1
ATOM 656 C C . LEU A 1 88 ? 2.505 10.796 -21.206 1.00 87.69 88 LEU A C 1
ATOM 658 O O . LEU A 1 88 ? 2.094 10.690 -20.056 1.00 87.69 88 LEU A O 1
ATOM 662 N N . GLU A 1 89 ? 3.381 11.749 -21.540 1.00 84.31 89 GLU A N 1
ATOM 663 C CA . GLU A 1 89 ? 3.919 12.715 -20.561 1.00 84.31 89 GLU A CA 1
ATOM 664 C C . GLU A 1 89 ? 2.837 13.570 -19.879 1.00 84.31 89 GLU A C 1
ATOM 666 O O . GLU A 1 89 ? 2.999 13.988 -18.728 1.00 84.31 89 GLU A O 1
ATOM 671 N N . SER A 1 90 ? 1.734 13.839 -20.583 1.00 78.19 90 SER A N 1
ATOM 672 C CA . SER A 1 90 ? 0.569 14.550 -20.047 1.00 78.19 90 SER A CA 1
ATOM 673 C C . SER A 1 90 ? -0.504 13.625 -19.469 1.00 78.19 90 SER A C 1
ATOM 675 O O . SER A 1 90 ? -1.440 14.122 -18.851 1.00 78.19 90 SER A O 1
ATOM 677 N N . ASN A 1 91 ? -0.390 12.305 -19.648 1.00 78.81 91 ASN A N 1
ATOM 678 C CA . ASN A 1 91 ? -1.394 11.347 -19.199 1.00 78.81 91 ASN A CA 1
ATOM 679 C C . ASN A 1 91 ? -1.151 10.936 -17.735 1.00 78.81 91 ASN A C 1
ATOM 681 O O . ASN A 1 91 ? -0.090 10.418 -17.394 1.00 78.81 91 ASN A O 1
ATOM 685 N N . GLN A 1 92 ? -2.152 11.142 -16.874 1.00 80.19 92 GLN A N 1
ATOM 686 C CA . GLN A 1 92 ? -2.078 10.829 -15.437 1.00 80.19 92 GLN A CA 1
ATOM 687 C C . GLN A 1 92 ? -2.899 9.599 -15.027 1.00 80.19 92 GLN A C 1
ATOM 689 O O . GLN A 1 92 ? -3.058 9.334 -13.837 1.00 80.19 92 GLN A O 1
ATOM 694 N N . PHE A 1 93 ? -3.416 8.835 -15.992 1.00 83.56 93 PHE A N 1
ATOM 695 C CA . PHE A 1 93 ? -4.335 7.725 -15.730 1.00 83.56 93 PHE A CA 1
ATOM 696 C C . PHE A 1 93 ? -3.761 6.364 -16.117 1.00 83.56 93 PHE A C 1
ATOM 698 O O . PHE A 1 93 ? -4.162 5.359 -15.532 1.00 83.56 93 PHE A O 1
ATOM 705 N N . LEU A 1 94 ? -2.816 6.301 -17.062 1.00 86.38 94 LEU A N 1
ATOM 706 C CA . LEU A 1 94 ? -2.293 5.033 -17.560 1.00 86.38 94 LEU A CA 1
ATOM 707 C C . LEU A 1 94 ? -1.388 4.346 -16.527 1.00 86.38 94 LEU A C 1
ATOM 709 O O . LEU A 1 94 ? -0.241 4.730 -16.306 1.00 86.38 94 LEU A O 1
ATOM 713 N N . LEU A 1 95 ? -1.899 3.272 -15.927 1.00 89.25 95 LEU A N 1
ATOM 714 C CA . LEU A 1 95 ? -1.215 2.474 -14.910 1.00 89.25 95 LEU A CA 1
ATOM 715 C C . LEU A 1 95 ? -0.516 1.238 -15.494 1.00 89.25 95 LEU A C 1
ATOM 717 O O . LEU A 1 95 ? 0.472 0.775 -14.923 1.00 89.25 95 LEU A O 1
ATOM 721 N N . TYR A 1 96 ? -0.997 0.697 -16.615 1.00 91.19 96 TYR A N 1
ATOM 722 C CA . TYR A 1 96 ? -0.479 -0.539 -17.208 1.00 91.19 96 TYR A CA 1
ATOM 723 C C . TYR A 1 96 ? -0.206 -0.352 -18.700 1.00 91.19 96 TYR A C 1
ATOM 725 O O . TYR A 1 96 ? -1.133 -0.093 -19.465 1.00 91.19 96 TYR A O 1
ATOM 733 N N . LEU A 1 97 ? 1.043 -0.545 -19.119 1.00 93.62 97 LEU A N 1
ATOM 734 C CA . LEU A 1 97 ? 1.452 -0.454 -20.518 1.00 93.62 97 LEU A CA 1
ATOM 735 C C . LEU A 1 97 ? 2.141 -1.747 -20.946 1.00 93.62 97 LEU A C 1
ATOM 737 O O . LEU A 1 97 ? 3.139 -2.151 -20.343 1.00 93.62 97 LEU A O 1
ATOM 741 N N . LYS A 1 98 ? 1.624 -2.376 -22.002 1.00 94.81 98 LYS A N 1
ATOM 742 C CA . LYS A 1 98 ? 2.253 -3.534 -22.636 1.00 94.81 98 LYS A CA 1
ATOM 743 C C . LYS A 1 98 ? 2.676 -3.211 -24.056 1.00 94.81 98 LYS A C 1
ATOM 745 O O . LYS A 1 98 ? 1.872 -2.734 -24.856 1.00 94.81 98 LYS A O 1
ATOM 750 N N . LEU A 1 99 ? 3.939 -3.490 -24.337 1.00 96.56 99 LEU A N 1
ATOM 751 C CA . LEU A 1 99 ? 4.595 -3.300 -25.625 1.00 96.56 99 LEU A CA 1
ATOM 752 C C . LEU A 1 99 ? 5.302 -4.586 -26.072 1.00 96.56 99 LEU A C 1
ATOM 754 O O . LEU A 1 99 ? 6.165 -4.512 -26.943 1.00 96.56 99 LEU A O 1
ATOM 758 N N . ASP A 1 100 ? 4.947 -5.739 -25.494 1.00 95.88 100 ASP A N 1
ATOM 759 C CA . ASP A 1 100 ? 5.592 -7.024 -25.770 1.00 95.88 100 ASP A CA 1
ATOM 760 C C . ASP A 1 100 ? 5.615 -7.331 -27.285 1.00 95.88 100 ASP A C 1
ATOM 762 O O . ASP A 1 100 ? 4.707 -6.946 -28.024 1.00 95.88 100 ASP A O 1
ATOM 766 N N . ASN A 1 101 ? 6.637 -8.041 -27.761 1.00 96.38 101 ASN A N 1
ATOM 767 C CA . ASN A 1 101 ? 6.820 -8.445 -29.161 1.00 96.38 101 ASN A CA 1
ATOM 768 C C . ASN A 1 101 ? 6.819 -7.265 -30.161 1.00 96.38 101 ASN A C 1
ATOM 770 O O . ASN A 1 101 ? 6.266 -7.361 -31.261 1.00 96.38 101 ASN A O 1
ATOM 774 N N . ASN A 1 102 ? 7.410 -6.131 -29.782 1.00 96.19 102 ASN A N 1
ATOM 775 C CA . ASN A 1 102 ? 7.694 -5.011 -30.682 1.00 96.19 102 ASN A CA 1
ATOM 776 C C . ASN A 1 102 ? 9.205 -4.749 -30.680 1.00 96.19 102 ASN A C 1
ATOM 778 O O . ASN A 1 102 ? 9.742 -4.285 -29.677 1.00 96.19 102 ASN A O 1
ATOM 782 N N . ASP A 1 103 ? 9.895 -5.064 -31.778 1.00 94.56 103 ASP A N 1
ATOM 783 C CA . ASP A 1 103 ? 11.362 -5.011 -31.881 1.00 94.56 103 ASP A CA 1
ATOM 784 C C . ASP A 1 103 ? 11.887 -3.572 -32.060 1.00 94.56 103 ASP A C 1
ATOM 786 O O . ASP A 1 103 ? 12.365 -3.174 -33.121 1.00 94.56 103 ASP A O 1
ATOM 790 N N . PHE A 1 104 ? 11.748 -2.746 -31.021 1.00 96.62 104 PHE A N 1
ATOM 791 C CA . PHE A 1 104 ? 12.225 -1.357 -31.014 1.00 96.62 104 PHE A CA 1
ATOM 792 C C . PHE A 1 104 ? 13.658 -1.202 -30.469 1.00 96.62 104 PHE A C 1
ATOM 794 O O . PHE A 1 104 ? 14.235 -0.110 -30.544 1.00 96.62 104 PHE A O 1
ATOM 801 N N . GLY A 1 105 ? 14.239 -2.275 -29.925 1.00 96.62 105 GLY A N 1
ATOM 802 C CA . GLY A 1 105 ? 15.613 -2.343 -29.436 1.00 96.62 105 GLY A CA 1
ATOM 803 C C . GLY A 1 105 ? 15.948 -1.341 -28.325 1.00 96.62 105 GLY A C 1
ATOM 804 O O . GLY A 1 105 ? 15.090 -0.679 -27.743 1.00 96.62 105 GLY A O 1
ATOM 805 N N . ASP A 1 106 ? 17.241 -1.171 -28.044 1.00 97.81 106 ASP A N 1
ATOM 806 C CA . ASP A 1 106 ? 17.701 -0.230 -27.009 1.00 97.81 106 ASP A CA 1
ATOM 807 C C . ASP A 1 106 ? 17.343 1.238 -27.318 1.00 97.81 106 ASP A C 1
ATOM 809 O O . ASP A 1 106 ? 17.235 2.053 -26.404 1.00 97.81 106 ASP A O 1
ATOM 813 N N . GLN A 1 107 ? 17.135 1.594 -28.592 1.00 96.12 107 GLN A N 1
ATOM 814 C CA . GLN A 1 107 ? 16.762 2.958 -28.987 1.00 96.12 107 GLN A CA 1
ATOM 815 C C . GLN A 1 107 ? 15.336 3.313 -28.556 1.00 96.12 107 GLN A C 1
ATOM 817 O O . GLN A 1 107 ? 15.107 4.416 -28.063 1.00 96.12 107 GLN A O 1
ATOM 822 N N . GLY A 1 108 ? 14.383 2.380 -28.666 1.00 95.31 108 GLY A N 1
ATOM 823 C CA . GLY A 1 108 ? 13.012 2.606 -28.197 1.00 95.31 108 GLY A CA 1
ATOM 824 C C . GLY A 1 108 ? 12.887 2.661 -26.671 1.00 95.31 108 GLY A C 1
ATOM 825 O O . GLY A 1 108 ? 11.906 3.185 -26.154 1.00 95.31 108 GLY A O 1
ATOM 826 N N . VAL A 1 109 ? 13.900 2.203 -25.931 1.00 96.94 109 VAL A N 1
ATOM 827 C CA . VAL A 1 109 ? 13.943 2.308 -24.465 1.00 96.94 109 VAL A CA 1
ATOM 828 C C . VAL A 1 109 ? 14.206 3.743 -23.989 1.00 96.94 109 VAL A C 1
ATOM 830 O O . VAL A 1 109 ? 13.696 4.145 -22.946 1.00 96.94 109 VAL A O 1
ATOM 833 N N . VAL A 1 110 ? 14.958 4.547 -24.746 1.00 97.25 110 VAL A N 1
ATOM 834 C CA . VAL A 1 110 ? 15.302 5.936 -24.380 1.00 97.25 110 VAL A CA 1
ATOM 835 C C . VAL A 1 110 ? 14.069 6.800 -24.048 1.00 97.25 110 VAL A C 1
ATOM 837 O O . VAL A 1 110 ? 14.043 7.380 -22.957 1.00 97.25 110 VAL A O 1
ATOM 840 N N . PRO A 1 111 ? 13.032 6.890 -24.906 1.00 96.38 111 PRO A N 1
ATOM 841 C CA . PRO A 1 111 ? 11.824 7.657 -24.586 1.00 96.38 111 PRO A CA 1
ATOM 842 C C . PRO A 1 111 ? 11.022 7.059 -23.417 1.00 96.38 111 PRO A C 1
ATOM 844 O O . PRO A 1 111 ? 10.439 7.804 -22.629 1.00 96.38 111 PRO A O 1
ATOM 847 N N . ILE A 1 112 ? 11.048 5.735 -23.225 1.00 96.88 112 ILE A N 1
ATOM 848 C CA . ILE A 1 112 ? 10.436 5.083 -22.055 1.00 96.88 112 ILE A CA 1
ATOM 849 C C . ILE A 1 112 ? 11.135 5.543 -20.768 1.00 96.88 112 ILE A C 1
ATOM 851 O O . ILE A 1 112 ? 10.475 5.879 -19.787 1.00 96.88 112 ILE A O 1
ATOM 855 N N . CYS A 1 113 ? 12.467 5.620 -20.766 1.00 96.00 113 CYS A N 1
ATOM 856 C CA . CYS A 1 113 ? 13.233 6.126 -19.628 1.00 96.00 113 CYS A CA 1
ATOM 857 C C . CYS A 1 113 ? 12.899 7.588 -19.304 1.00 96.00 113 CYS A C 1
ATOM 859 O O . CYS A 1 113 ? 12.798 7.939 -18.129 1.00 96.00 113 CYS A O 1
ATOM 861 N N . GLN A 1 114 ? 12.713 8.436 -20.320 1.00 94.06 114 GLN A N 1
ATOM 862 C CA . GLN A 1 114 ? 12.294 9.830 -20.128 1.00 94.06 114 GLN A CA 1
ATOM 863 C C . GLN A 1 114 ? 10.908 9.908 -19.478 1.00 94.06 114 GLN A C 1
ATOM 865 O O . GLN A 1 114 ? 10.738 10.621 -18.487 1.00 94.06 114 GLN A O 1
ATOM 870 N N . LEU A 1 115 ? 9.958 9.098 -19.956 1.00 93.56 115 LEU A N 1
ATOM 871 C CA . LEU A 1 115 ? 8.629 8.985 -19.359 1.00 93.56 115 LEU A CA 1
ATOM 872 C C . LEU A 1 115 ? 8.708 8.532 -17.893 1.00 93.56 115 LEU A C 1
ATOM 874 O O . LEU A 1 115 ? 8.088 9.145 -17.030 1.00 93.56 115 LEU A O 1
ATOM 878 N N . LEU A 1 116 ? 9.496 7.498 -17.581 1.00 93.75 116 LEU A N 1
ATOM 879 C CA . LEU A 1 116 ? 9.650 6.985 -16.213 1.00 93.75 116 LEU A CA 1
ATOM 880 C C . LEU A 1 116 ? 10.303 7.994 -15.256 1.00 93.75 116 LEU A C 1
ATOM 882 O O . LEU A 1 116 ? 9.939 8.027 -14.081 1.00 93.75 116 LEU A O 1
ATOM 886 N N . LYS A 1 117 ? 11.230 8.829 -15.742 1.00 92.75 117 LYS A N 1
ATOM 887 C CA . LYS A 1 117 ? 11.869 9.900 -14.954 1.00 92.75 117 LYS A CA 1
ATOM 888 C C . LYS A 1 117 ? 10.940 11.087 -14.682 1.00 92.75 117 LYS A C 1
ATOM 890 O O . LYS A 1 117 ? 11.223 11.901 -13.802 1.00 92.75 117 LYS A O 1
ATOM 895 N N . SER A 1 118 ? 9.839 11.216 -15.422 1.00 89.88 118 SER A N 1
ATOM 896 C CA . SER A 1 118 ? 8.866 12.282 -15.195 1.00 89.88 118 SER A CA 1
ATOM 897 C C . SER A 1 118 ? 8.178 12.119 -13.839 1.00 89.88 118 SER A C 1
ATOM 899 O O . SER A 1 118 ? 7.608 11.072 -13.535 1.00 89.88 118 SER A O 1
ATOM 901 N N . LYS A 1 119 ? 8.126 13.197 -13.044 1.00 85.62 119 LYS A N 1
ATOM 902 C CA . LYS A 1 119 ? 7.392 13.225 -11.761 1.00 85.62 119 LYS A CA 1
ATOM 903 C C . LYS A 1 119 ? 5.886 12.989 -11.915 1.00 85.62 119 LYS A C 1
ATOM 905 O O . LYS A 1 119 ? 5.226 12.652 -10.939 1.00 85.62 119 LYS A O 1
ATOM 910 N N . LYS A 1 120 ? 5.346 13.187 -13.122 1.00 85.75 120 LYS A N 1
ATOM 911 C CA . LYS A 1 120 ? 3.929 12.963 -13.445 1.00 85.75 120 LYS A CA 1
ATOM 912 C C . LYS A 1 120 ? 3.627 11.508 -13.815 1.00 85.75 120 LYS A C 1
ATOM 914 O O . LYS A 1 120 ? 2.467 11.165 -14.008 1.00 85.75 120 LYS A O 1
ATOM 919 N N . CYS A 1 121 ? 4.647 10.658 -13.935 1.00 88.12 121 CYS A N 1
ATOM 920 C CA . CYS A 1 121 ? 4.470 9.275 -14.349 1.00 88.12 121 CYS A CA 1
ATOM 921 C C . CYS A 1 121 ? 3.774 8.449 -13.261 1.00 88.12 121 CYS A C 1
ATOM 923 O O . CYS A 1 121 ? 4.333 8.202 -12.189 1.00 88.12 121 CYS A O 1
ATOM 925 N N . VAL A 1 122 ? 2.571 7.966 -13.565 1.00 89.50 122 VAL A N 1
ATOM 926 C CA . VAL A 1 122 ? 1.764 7.108 -12.678 1.00 89.50 122 VAL A CA 1
ATOM 927 C C . VAL A 1 122 ? 1.872 5.616 -13.009 1.00 89.50 122 VAL A C 1
ATOM 929 O O . VAL A 1 122 ? 1.239 4.791 -12.349 1.00 89.50 122 VAL A O 1
ATOM 932 N N . LEU A 1 123 ? 2.672 5.262 -14.020 1.00 91.69 123 LEU A N 1
ATOM 933 C CA . LEU A 1 123 ? 2.753 3.904 -14.544 1.00 91.69 123 LEU A CA 1
ATOM 934 C C . LEU A 1 123 ? 3.184 2.914 -13.450 1.00 91.69 123 LEU A C 1
ATOM 936 O O . LEU A 1 123 ? 4.215 3.083 -12.804 1.00 91.69 123 LEU A O 1
ATOM 940 N N . ARG A 1 124 ? 2.387 1.862 -13.249 1.00 94.19 124 ARG A N 1
ATOM 941 C CA . ARG A 1 124 ? 2.601 0.812 -12.243 1.00 94.19 124 ARG A CA 1
ATOM 942 C C . ARG A 1 124 ? 3.217 -0.444 -12.832 1.00 94.19 124 ARG A C 1
ATOM 944 O O . ARG A 1 124 ? 4.023 -1.086 -12.162 1.00 94.19 124 ARG A O 1
ATOM 951 N N . SER A 1 125 ? 2.848 -0.802 -14.060 1.00 94.81 125 SER A N 1
ATOM 952 C CA . SER A 1 125 ? 3.353 -2.010 -14.714 1.00 94.81 125 SER A CA 1
ATOM 953 C C . SER A 1 125 ? 3.748 -1.750 -16.156 1.00 94.81 125 SER A C 1
ATOM 955 O O . SER A 1 125 ? 2.977 -1.170 -16.923 1.00 94.81 125 SER A O 1
ATOM 957 N N . LEU A 1 126 ? 4.929 -2.241 -16.516 1.00 96.94 126 LEU A N 1
ATOM 958 C CA . LEU A 1 126 ? 5.503 -2.110 -17.844 1.00 96.94 126 LEU A CA 1
ATOM 959 C C . LEU A 1 126 ? 5.945 -3.480 -18.366 1.00 96.94 126 LEU A C 1
ATOM 961 O O . LEU A 1 126 ? 6.708 -4.188 -17.702 1.00 96.94 126 LEU A O 1
ATOM 965 N N . TYR A 1 127 ? 5.468 -3.844 -19.554 1.00 97.56 127 TYR A N 1
ATOM 966 C CA . TYR A 1 127 ? 5.774 -5.122 -20.194 1.00 97.56 127 TYR A CA 1
ATOM 967 C C . TYR A 1 127 ? 6.477 -4.895 -21.529 1.00 97.56 127 TYR A C 1
ATOM 969 O O . TYR A 1 127 ? 5.907 -4.282 -22.430 1.00 97.56 127 TYR A O 1
ATOM 977 N N . LEU A 1 128 ? 7.728 -5.349 -21.612 1.00 97.75 128 LEU A N 1
ATOM 978 C CA . LEU A 1 128 ? 8.657 -5.144 -22.725 1.00 97.75 128 LEU A CA 1
ATOM 979 C C . LEU A 1 128 ? 9.300 -6.476 -23.152 1.00 97.75 128 LEU A C 1
ATOM 981 O O . LEU A 1 128 ? 10.505 -6.537 -23.400 1.00 97.75 128 LEU A O 1
ATOM 985 N N . SER A 1 129 ? 8.553 -7.577 -23.121 1.00 96.88 129 SER A N 1
ATOM 986 C CA . SER A 1 129 ? 9.074 -8.893 -23.500 1.00 96.88 129 SER A CA 1
ATOM 987 C C . SER A 1 129 ? 9.349 -8.949 -25.000 1.00 96.88 129 SER A C 1
ATOM 989 O O . SER A 1 129 ? 8.543 -8.452 -25.774 1.00 96.88 129 SER A O 1
ATOM 991 N N . ASP A 1 130 ? 10.448 -9.584 -25.404 1.00 97.12 130 ASP A N 1
ATOM 992 C CA . ASP A 1 130 ? 10.835 -9.768 -26.812 1.00 97.12 130 ASP A CA 1
ATOM 993 C C . ASP A 1 130 ? 10.812 -8.458 -27.631 1.00 97.12 130 ASP A C 1
ATOM 995 O O . ASP A 1 130 ? 10.204 -8.354 -28.694 1.00 97.12 130 ASP A O 1
ATOM 999 N N . CYS A 1 131 ? 11.456 -7.419 -27.093 1.00 98.00 131 CYS A N 1
ATOM 1000 C CA . CYS A 1 131 ? 11.525 -6.088 -27.703 1.00 98.00 131 CYS A CA 1
ATOM 1001 C C . CYS A 1 131 ? 12.917 -5.752 -28.264 1.00 98.00 131 CYS A C 1
ATOM 1003 O O . CYS A 1 131 ? 13.220 -4.587 -28.523 1.00 98.00 131 CYS A O 1
ATOM 1005 N N . GLY A 1 132 ? 13.803 -6.747 -28.377 1.00 97.00 132 GLY A N 1
ATOM 1006 C CA . GLY A 1 132 ? 15.183 -6.550 -28.833 1.00 97.00 132 GLY A CA 1
ATOM 1007 C C . GLY A 1 132 ? 16.084 -5.814 -27.832 1.00 97.00 132 GLY A C 1
ATOM 1008 O O . GLY A 1 132 ? 17.135 -5.298 -28.209 1.00 97.00 132 GLY A O 1
ATOM 1009 N N . ILE A 1 133 ? 15.694 -5.748 -26.554 1.00 98.00 133 ILE A N 1
ATOM 1010 C CA . ILE A 1 133 ? 16.427 -5.012 -25.515 1.00 98.00 133 ILE A CA 1
ATOM 1011 C C . ILE A 1 133 ? 17.685 -5.795 -25.103 1.00 98.00 133 ILE A C 1
ATOM 1013 O O . ILE A 1 133 ? 17.650 -7.014 -24.908 1.00 98.00 133 ILE A O 1
ATOM 1017 N N . THR A 1 134 ? 18.806 -5.095 -24.938 1.00 98.06 134 THR A N 1
ATOM 1018 C CA . THR A 1 134 ? 20.083 -5.664 -24.482 1.00 98.06 134 THR A CA 1
ATOM 1019 C C . THR A 1 134 ? 20.471 -5.147 -23.093 1.00 98.06 134 THR A C 1
ATOM 1021 O O . THR A 1 134 ? 19.740 -4.384 -22.455 1.00 98.06 134 THR A O 1
ATOM 1024 N N . SER A 1 135 ? 21.651 -5.536 -22.600 1.00 97.19 135 SER A N 1
ATOM 1025 C CA . SER A 1 135 ? 22.219 -4.983 -21.363 1.00 97.19 135 SER A CA 1
ATOM 1026 C C . SER A 1 135 ? 22.334 -3.451 -21.380 1.00 97.19 135 SER A C 1
ATOM 1028 O O . SER A 1 135 ? 22.192 -2.828 -20.327 1.00 97.19 135 SER A O 1
ATOM 1030 N N . LYS A 1 136 ? 22.532 -2.828 -22.553 1.00 97.38 136 LYS A N 1
ATOM 1031 C CA . LYS A 1 136 ? 22.624 -1.365 -22.691 1.00 97.38 136 LYS A CA 1
ATOM 1032 C C . LYS A 1 136 ? 21.283 -0.685 -22.422 1.00 97.38 136 LYS A C 1
ATOM 1034 O O . LYS A 1 136 ? 21.232 0.242 -21.616 1.00 97.38 136 LYS A O 1
ATOM 1039 N N . GLY A 1 137 ? 20.199 -1.162 -23.038 1.00 97.44 137 GLY A N 1
ATOM 1040 C CA . GLY A 1 137 ? 18.853 -0.651 -22.776 1.00 97.44 137 GLY A CA 1
ATOM 1041 C C . GLY A 1 137 ? 18.425 -0.891 -21.328 1.00 97.44 137 GLY A C 1
ATOM 1042 O O . GLY A 1 137 ? 17.882 0.001 -20.681 1.00 97.44 137 GLY A O 1
ATOM 1043 N N . VAL A 1 138 ? 18.761 -2.054 -20.764 1.00 97.50 138 VAL A N 1
ATOM 1044 C CA . VAL A 1 138 ? 18.502 -2.347 -19.346 1.00 97.50 138 VAL A CA 1
ATOM 1045 C C . VAL A 1 138 ? 19.234 -1.392 -18.403 1.00 97.50 138 VAL A C 1
ATOM 1047 O O . VAL A 1 138 ? 18.655 -0.985 -17.397 1.00 97.50 138 VAL A O 1
ATOM 1050 N N . ALA A 1 139 ? 20.466 -0.987 -18.719 1.00 97.12 139 ALA A N 1
ATOM 1051 C CA . ALA A 1 139 ? 21.180 -0.007 -17.908 1.00 97.12 139 ALA A CA 1
ATOM 1052 C C . ALA A 1 139 ? 20.466 1.355 -17.875 1.00 97.12 139 ALA A C 1
ATOM 1054 O O . ALA A 1 139 ? 20.350 1.959 -16.808 1.00 97.12 139 ALA A O 1
ATOM 1055 N N . LEU A 1 140 ? 19.915 1.794 -19.012 1.00 96.94 140 LEU A N 1
ATOM 1056 C CA . LEU A 1 140 ? 19.098 3.009 -19.087 1.00 96.94 140 LEU A CA 1
ATOM 1057 C C . LEU A 1 140 ? 17.792 2.872 -18.292 1.00 96.94 140 LEU A C 1
ATOM 1059 O O . LEU A 1 140 ? 17.394 3.812 -17.599 1.00 96.94 140 LEU A O 1
ATOM 1063 N N . LEU A 1 141 ? 17.125 1.715 -18.371 1.00 96.44 141 LEU A N 1
ATOM 1064 C CA . LEU A 1 141 ? 15.910 1.444 -17.593 1.00 96.44 141 LEU A CA 1
ATOM 1065 C C . LEU A 1 141 ? 16.193 1.475 -16.098 1.00 96.44 141 LEU A C 1
ATOM 1067 O O . LEU A 1 141 ? 15.432 2.081 -15.354 1.00 96.44 141 LEU A O 1
ATOM 1071 N N . ALA A 1 142 ? 17.280 0.850 -15.655 1.00 94.56 142 ALA A N 1
ATOM 1072 C CA . ALA A 1 142 ? 17.633 0.816 -14.245 1.00 94.56 142 ALA A CA 1
ATOM 1073 C C . ALA A 1 142 ? 17.901 2.219 -13.690 1.00 94.56 142 ALA A C 1
ATOM 1075 O O . ALA A 1 142 ? 17.373 2.573 -12.636 1.00 94.56 142 ALA A O 1
ATOM 1076 N N . ASP A 1 143 ? 18.640 3.048 -14.427 1.00 93.75 143 ASP A N 1
ATOM 1077 C CA . ASP A 1 143 ? 18.845 4.450 -14.065 1.00 93.75 143 ASP A CA 1
ATOM 1078 C C . ASP A 1 143 ? 17.510 5.209 -13.946 1.00 93.75 143 ASP A C 1
ATOM 1080 O O . ASP A 1 143 ? 17.245 5.856 -12.934 1.00 93.75 143 ASP A O 1
ATOM 1084 N N . ALA A 1 144 ? 16.605 5.057 -14.918 1.00 94.12 144 ALA A N 1
ATOM 1085 C CA . ALA A 1 144 ? 15.282 5.676 -14.851 1.00 94.12 144 ALA A CA 1
ATOM 1086 C C . ALA A 1 144 ? 14.449 5.182 -13.655 1.00 94.12 144 ALA A C 1
ATOM 1088 O O . ALA A 1 144 ? 13.896 5.996 -12.915 1.00 94.12 144 ALA A O 1
ATOM 1089 N N . ILE A 1 145 ? 14.407 3.869 -13.421 1.00 92.69 145 ILE A N 1
ATOM 1090 C CA . ILE A 1 145 ? 13.639 3.251 -12.332 1.00 92.69 145 ILE A CA 1
ATOM 1091 C C . ILE A 1 145 ? 14.175 3.671 -10.962 1.00 92.69 145 ILE A C 1
ATOM 1093 O O . ILE A 1 145 ? 13.382 3.867 -10.047 1.00 92.69 145 ILE A O 1
ATOM 1097 N N . SER A 1 146 ? 15.486 3.879 -10.815 1.00 89.69 146 SER A N 1
ATOM 1098 C CA . SER A 1 146 ? 16.081 4.325 -9.547 1.00 89.69 146 SER A CA 1
ATOM 1099 C C . SER A 1 146 ? 15.532 5.671 -9.042 1.00 89.69 146 SER A C 1
ATOM 1101 O O . SER A 1 146 ? 15.503 5.911 -7.837 1.00 89.69 146 SER A O 1
ATOM 1103 N N . SER A 1 147 ? 15.046 6.518 -9.957 1.00 87.88 147 SER A N 1
ATOM 1104 C CA . SER A 1 147 ? 14.423 7.819 -9.664 1.00 87.88 147 SER A CA 1
ATOM 1105 C C . SER A 1 147 ? 12.891 7.807 -9.749 1.00 87.88 147 SER A C 1
ATOM 1107 O O . SER A 1 147 ? 12.242 8.811 -9.454 1.00 87.88 147 SER A O 1
ATOM 1109 N N . ASN A 1 148 ? 12.298 6.678 -10.141 1.00 89.25 148 ASN A N 1
ATOM 1110 C CA . ASN A 1 148 ? 10.859 6.509 -10.265 1.00 89.25 148 ASN A CA 1
ATOM 1111 C C . ASN A 1 148 ? 10.261 5.919 -8.973 1.00 89.25 148 ASN A C 1
ATOM 1113 O O . ASN A 1 148 ? 10.802 4.994 -8.368 1.00 89.25 148 ASN A O 1
ATOM 1117 N N . HIS A 1 149 ? 9.097 6.431 -8.564 1.00 84.50 149 HIS A N 1
ATOM 1118 C CA . HIS A 1 149 ? 8.406 6.011 -7.336 1.00 84.50 149 HIS A CA 1
ATOM 1119 C C . HIS A 1 149 ? 7.000 5.446 -7.582 1.00 84.50 149 HIS A C 1
ATOM 1121 O O . HIS A 1 149 ? 6.220 5.292 -6.634 1.00 84.50 149 HIS A O 1
ATOM 1127 N N . SER A 1 150 ? 6.649 5.162 -8.838 1.00 91.25 150 SER A N 1
ATOM 1128 C CA . SER A 1 150 ? 5.341 4.634 -9.235 1.00 91.25 150 SER A CA 1
ATOM 1129 C C . SER A 1 150 ? 5.409 3.186 -9.714 1.00 91.25 150 SER A C 1
ATOM 1131 O O . SER A 1 150 ? 4.527 2.413 -9.333 1.00 91.25 150 SER A O 1
ATOM 1133 N N . LEU A 1 151 ? 6.450 2.810 -10.460 1.00 93.94 151 LEU A N 1
ATOM 1134 C CA . LEU A 1 151 ? 6.590 1.513 -11.114 1.00 93.94 151 LEU A CA 1
ATOM 1135 C C . LEU A 1 151 ? 6.804 0.384 -10.100 1.00 93.94 151 LEU A C 1
ATOM 1137 O O . LEU A 1 151 ? 7.737 0.388 -9.297 1.00 93.94 151 LEU A O 1
ATOM 1141 N N . GLU A 1 152 ? 5.939 -0.622 -10.177 1.00 94.69 152 GLU A N 1
ATOM 1142 C CA . GLU A 1 152 ? 5.932 -1.785 -9.290 1.00 94.69 152 GLU A CA 1
ATOM 1143 C C . GLU A 1 152 ? 6.282 -3.079 -10.029 1.00 94.69 152 GLU A C 1
ATOM 1145 O O . GLU A 1 152 ? 6.790 -4.016 -9.414 1.00 94.69 152 GLU A O 1
ATOM 1150 N N . THR A 1 153 ? 6.022 -3.148 -11.336 1.00 95.50 153 THR A N 1
ATOM 1151 C CA . THR A 1 153 ? 6.174 -4.370 -12.135 1.00 95.50 153 THR A CA 1
ATOM 1152 C C . THR A 1 153 ? 6.902 -4.089 -13.445 1.00 95.50 153 THR A C 1
ATOM 1154 O O . THR A 1 153 ? 6.498 -3.208 -14.203 1.00 95.50 153 THR A O 1
ATOM 1157 N N . LEU A 1 154 ? 7.939 -4.879 -13.737 1.00 96.75 154 LEU A N 1
ATOM 1158 C CA . LEU A 1 154 ? 8.669 -4.847 -15.004 1.00 96.75 154 LEU A CA 1
ATOM 1159 C C . LEU A 1 154 ? 8.827 -6.259 -15.575 1.00 96.75 154 LEU A C 1
ATOM 1161 O O . LEU A 1 154 ? 9.385 -7.153 -14.930 1.00 96.75 154 LEU A O 1
ATOM 1165 N N . HIS A 1 155 ? 8.365 -6.449 -16.807 1.00 96.81 155 HIS A N 1
ATOM 1166 C CA . HIS A 1 155 ? 8.575 -7.671 -17.578 1.00 96.81 155 HIS A CA 1
ATOM 1167 C C . HIS A 1 155 ? 9.528 -7.402 -18.735 1.00 96.81 155 HIS A C 1
ATOM 1169 O O . HIS A 1 155 ? 9.300 -6.509 -19.543 1.00 96.81 155 HIS A O 1
ATOM 1175 N N . LEU A 1 156 ? 10.588 -8.200 -18.805 1.00 97.50 156 LEU A N 1
ATOM 1176 C CA . LEU A 1 156 ? 11.674 -8.074 -19.773 1.00 97.50 156 LEU A CA 1
ATOM 1177 C C . LEU A 1 156 ? 11.992 -9.420 -20.441 1.00 97.50 156 LEU A C 1
ATOM 1179 O O . LEU A 1 156 ? 13.099 -9.623 -20.937 1.00 97.50 156 LEU A O 1
ATOM 1183 N N . ASN A 1 157 ? 11.036 -10.347 -20.441 1.00 97.25 157 ASN A N 1
ATOM 1184 C CA . ASN A 1 157 ? 11.238 -11.723 -20.892 1.00 97.25 157 ASN A CA 1
ATOM 1185 C C . ASN A 1 157 ? 11.755 -11.791 -22.335 1.00 97.25 157 ASN A C 1
ATOM 1187 O O . ASN A 1 157 ? 11.479 -10.910 -23.140 1.00 97.25 157 ASN A O 1
ATOM 1191 N N . SER A 1 158 ? 12.488 -12.848 -22.670 1.00 97.00 158 SER A N 1
ATOM 1192 C CA . SER A 1 158 ? 12.985 -13.138 -24.021 1.00 97.00 158 SER A CA 1
ATOM 1193 C C . SER A 1 158 ? 13.897 -12.063 -24.637 1.00 97.00 158 SER A C 1
ATOM 1195 O O . SER A 1 158 ? 14.241 -12.146 -25.809 1.00 97.00 158 SER A O 1
ATOM 1197 N N . ASN A 1 159 ? 14.358 -11.078 -23.860 1.00 97.94 159 ASN A N 1
ATOM 1198 C CA . ASN A 1 159 ? 15.349 -10.093 -24.299 1.00 97.94 159 ASN A CA 1
ATOM 1199 C C . ASN A 1 159 ? 16.788 -10.577 -24.066 1.00 97.94 159 ASN A C 1
ATOM 1201 O O . ASN A 1 159 ? 17.068 -11.327 -23.132 1.00 97.94 159 ASN A O 1
ATOM 1205 N N . ARG A 1 160 ? 17.753 -10.100 -24.857 1.00 95.81 160 ARG A N 1
ATOM 1206 C CA . ARG A 1 160 ? 19.166 -10.532 -24.782 1.00 95.81 160 ARG A CA 1
ATOM 1207 C C . ARG A 1 160 ? 19.943 -9.732 -23.730 1.00 95.81 160 ARG A C 1
ATOM 1209 O O . ARG A 1 160 ? 20.918 -9.051 -24.038 1.00 95.81 160 ARG A O 1
ATOM 1216 N N . ILE A 1 161 ? 19.485 -9.800 -22.482 1.00 97.00 161 ILE A N 1
ATOM 1217 C CA . ILE A 1 161 ? 19.965 -8.961 -21.371 1.00 97.00 161 ILE A CA 1
ATOM 1218 C C . ILE A 1 161 ? 21.319 -9.434 -20.835 1.00 97.00 161 ILE A C 1
ATOM 1220 O O . ILE A 1 161 ? 22.182 -8.611 -20.530 1.00 97.00 161 ILE A O 1
ATOM 1224 N N . GLY A 1 162 ? 21.520 -10.749 -20.725 1.00 97.25 162 GLY A N 1
ATOM 1225 C CA . GLY A 1 162 ? 22.778 -11.323 -20.249 1.00 97.25 162 GLY A CA 1
ATOM 1226 C C . GLY A 1 162 ? 23.090 -11.042 -18.773 1.00 97.25 162 GLY A C 1
ATOM 1227 O O . GLY A 1 162 ? 22.291 -10.472 -18.026 1.00 97.25 162 GLY A O 1
ATOM 1228 N N . ASN A 1 163 ? 24.286 -11.458 -18.342 1.00 97.94 163 ASN A N 1
ATOM 1229 C CA . ASN A 1 163 ? 24.747 -11.278 -16.960 1.00 97.94 163 ASN A CA 1
ATOM 1230 C C . ASN A 1 163 ? 24.878 -9.802 -16.570 1.00 97.94 163 ASN A C 1
ATOM 1232 O O . ASN A 1 163 ? 24.438 -9.427 -15.487 1.00 97.94 163 ASN A O 1
ATOM 1236 N N . ASP A 1 164 ? 25.432 -8.967 -17.450 1.00 97.50 164 ASP A N 1
ATOM 1237 C CA . ASP A 1 164 ? 25.684 -7.553 -17.151 1.00 97.50 164 ASP A CA 1
ATOM 1238 C C . ASP A 1 164 ? 24.386 -6.799 -16.861 1.00 97.50 164 ASP A C 1
ATOM 1240 O O . ASP A 1 164 ? 24.288 -6.073 -15.872 1.00 97.50 164 ASP A O 1
ATOM 1244 N N . GLY A 1 165 ? 23.347 -7.023 -17.672 1.00 97.31 165 GLY A N 1
ATOM 1245 C CA . GLY A 1 165 ? 22.045 -6.411 -17.429 1.00 97.31 165 GLY A CA 1
ATOM 1246 C C . GLY A 1 165 ? 21.372 -6.941 -16.159 1.00 97.31 165 GLY A C 1
ATOM 1247 O O . GLY A 1 165 ? 20.776 -6.165 -15.415 1.00 97.31 165 GLY A O 1
ATOM 1248 N N . ALA A 1 166 ? 21.522 -8.233 -15.844 1.00 97.56 166 ALA A N 1
ATOM 1249 C CA . ALA A 1 166 ? 21.020 -8.808 -14.594 1.00 97.56 166 ALA A CA 1
ATOM 1250 C C . ALA A 1 166 ? 21.693 -8.193 -13.350 1.00 97.56 166 ALA A C 1
ATOM 1252 O O . ALA A 1 166 ? 21.004 -7.865 -12.385 1.00 97.56 166 ALA A O 1
ATOM 1253 N N . ILE A 1 167 ? 23.012 -7.972 -13.392 1.00 98.00 167 ILE A N 1
ATOM 1254 C CA . ILE A 1 167 ? 23.773 -7.304 -12.321 1.00 98.00 167 ILE A CA 1
ATOM 1255 C C . ILE A 1 167 ? 23.296 -5.861 -12.124 1.00 98.00 167 ILE A C 1
ATOM 1257 O O . ILE A 1 167 ? 23.232 -5.368 -10.999 1.00 98.00 167 ILE A O 1
ATOM 1261 N N . VAL A 1 168 ? 22.966 -5.160 -13.208 1.00 97.44 168 VAL A N 1
ATOM 1262 C CA . VAL A 1 168 ? 22.444 -3.794 -13.119 1.00 97.44 168 VAL A CA 1
ATOM 1263 C C . VAL A 1 168 ? 21.034 -3.777 -12.520 1.00 97.44 168 VAL A C 1
ATOM 1265 O O . VAL A 1 168 ? 20.769 -2.981 -11.622 1.00 97.44 168 VAL A O 1
ATOM 1268 N N . LEU A 1 169 ? 20.151 -4.687 -12.941 1.00 96.56 169 LEU A N 1
ATOM 1269 C CA . LEU A 1 169 ? 18.792 -4.792 -12.397 1.00 96.56 169 LEU A CA 1
ATOM 1270 C C . LEU A 1 169 ? 18.764 -5.219 -10.931 1.00 96.56 169 LEU A C 1
ATOM 1272 O O . LEU A 1 169 ? 17.889 -4.769 -10.193 1.00 96.56 169 LEU A O 1
ATOM 1276 N N . SER A 1 170 ? 19.707 -6.052 -10.480 1.00 95.50 170 SER A N 1
ATOM 1277 C CA . SER A 1 170 ? 19.743 -6.465 -9.075 1.00 95.50 170 SER A CA 1
ATOM 1278 C C . SER A 1 170 ? 19.931 -5.269 -8.138 1.00 95.50 170 SER A C 1
ATOM 1280 O O . SER A 1 170 ? 19.315 -5.227 -7.077 1.00 95.50 170 SER A O 1
ATOM 1282 N N . LYS A 1 171 ? 20.650 -4.225 -8.569 1.00 94.12 171 LYS A N 1
ATOM 1283 C CA . LYS A 1 171 ? 20.830 -2.978 -7.803 1.00 94.12 171 LYS A CA 1
ATOM 1284 C C . LYS A 1 171 ? 19.534 -2.188 -7.576 1.00 94.12 171 LYS A C 1
ATOM 1286 O O . LYS A 1 171 ? 19.514 -1.335 -6.696 1.00 94.12 171 LYS A O 1
ATOM 1291 N N . LEU A 1 172 ? 18.459 -2.467 -8.320 1.00 91.88 172 LEU A N 1
ATOM 1292 C CA . LEU A 1 172 ? 17.133 -1.866 -8.096 1.00 91.88 172 LEU A CA 1
ATOM 1293 C C . LEU A 1 172 ? 16.387 -2.496 -6.915 1.00 91.88 172 LEU A C 1
ATOM 1295 O O . LEU A 1 172 ? 15.423 -1.925 -6.399 1.00 91.88 172 LEU A O 1
ATOM 1299 N N . VAL A 1 173 ? 16.814 -3.687 -6.493 1.00 92.75 173 VAL A N 1
ATOM 1300 C CA . VAL A 1 173 ? 16.237 -4.407 -5.362 1.00 92.75 173 VAL A CA 1
ATOM 1301 C C . VAL A 1 173 ? 16.805 -3.799 -4.083 1.00 92.75 173 VAL A C 1
ATOM 1303 O O . VAL A 1 173 ? 17.807 -4.260 -3.542 1.00 92.75 173 VAL A O 1
ATOM 1306 N N . VAL A 1 174 ? 16.164 -2.729 -3.615 1.00 91.19 174 VAL A N 1
ATOM 1307 C CA . VAL A 1 174 ? 16.491 -2.010 -2.374 1.00 91.19 174 VAL A CA 1
ATOM 1308 C C . VAL A 1 174 ? 15.227 -1.796 -1.529 1.00 91.19 174 VAL A C 1
ATOM 1310 O O . VAL A 1 174 ? 14.128 -1.818 -2.084 1.00 91.19 174 VAL A O 1
ATOM 1313 N N . PRO A 1 175 ? 15.334 -1.579 -0.203 1.00 87.88 175 PRO A N 1
ATOM 1314 C CA . PRO A 1 175 ? 14.160 -1.467 0.673 1.00 87.88 175 PRO A CA 1
ATOM 1315 C C . PRO A 1 175 ? 13.246 -0.273 0.371 1.00 87.88 175 PRO A C 1
ATOM 1317 O O . PRO A 1 175 ? 12.068 -0.301 0.703 1.00 87.88 175 PRO A O 1
ATOM 1320 N N . THR A 1 176 ? 13.785 0.788 -0.231 1.00 84.44 176 THR A N 1
ATOM 1321 C CA . THR A 1 176 ? 13.097 2.074 -0.419 1.00 84.44 176 THR A CA 1
ATOM 1322 C C . THR A 1 176 ? 12.307 2.180 -1.725 1.00 84.44 176 THR A C 1
ATOM 1324 O O . THR A 1 176 ? 11.602 3.169 -1.925 1.00 84.44 176 THR A O 1
ATOM 1327 N N . THR A 1 177 ? 12.413 1.207 -2.636 1.00 82.81 177 THR A N 1
ATOM 1328 C CA . THR A 1 177 ? 11.684 1.247 -3.914 1.00 82.81 177 THR A CA 1
ATOM 1329 C C . THR A 1 177 ? 10.248 0.738 -3.759 1.00 82.81 177 THR A C 1
ATOM 1331 O O . THR A 1 177 ? 9.884 0.118 -2.763 1.00 82.81 177 THR A O 1
ATOM 1334 N N . LYS A 1 178 ? 9.394 0.979 -4.763 1.00 86.75 178 LYS A N 1
ATOM 1335 C CA . LYS A 1 178 ? 8.071 0.325 -4.872 1.00 86.75 178 LYS A CA 1
ATOM 1336 C C . LYS A 1 178 ? 8.095 -0.925 -5.752 1.00 86.75 178 LYS A C 1
ATOM 1338 O O . LYS A 1 178 ? 7.048 -1.473 -6.086 1.00 86.75 178 LYS A O 1
ATOM 1343 N N . PHE A 1 179 ? 9.286 -1.370 -6.139 1.00 88.06 179 PHE A N 1
ATOM 1344 C CA . PHE A 1 179 ? 9.484 -2.383 -7.159 1.00 88.06 179 PHE A CA 1
ATOM 1345 C C . PHE A 1 179 ? 9.220 -3.791 -6.605 1.00 88.06 179 PHE A C 1
ATOM 1347 O O . PHE A 1 179 ? 9.990 -4.322 -5.805 1.00 88.06 179 PHE A O 1
ATOM 1354 N N . LYS A 1 180 ? 8.100 -4.391 -7.013 1.00 92.81 180 LYS A N 1
ATOM 1355 C CA . LYS A 1 180 ? 7.569 -5.652 -6.474 1.00 92.81 180 LYS A CA 1
ATOM 1356 C C . LYS A 1 180 ? 7.836 -6.849 -7.375 1.00 92.81 180 LYS A C 1
ATOM 1358 O O . LYS A 1 180 ? 8.045 -7.947 -6.864 1.00 92.81 180 LYS A O 1
ATOM 1363 N N . ASN A 1 181 ? 7.787 -6.678 -8.692 1.00 95.00 181 ASN A N 1
ATOM 1364 C CA . ASN A 1 181 ? 7.778 -7.801 -9.623 1.00 95.00 181 ASN A CA 1
ATOM 1365 C C . ASN A 1 181 ? 8.772 -7.584 -10.759 1.00 95.00 181 ASN A C 1
ATOM 1367 O O . ASN A 1 181 ? 8.671 -6.609 -11.504 1.00 95.00 181 ASN A O 1
ATOM 1371 N N . LEU A 1 182 ? 9.689 -8.535 -10.920 1.00 96.44 182 LEU A N 1
ATOM 1372 C CA . LEU A 1 182 ? 10.644 -8.563 -12.020 1.00 96.44 182 LEU A CA 1
ATOM 1373 C C . LEU A 1 182 ? 10.584 -9.906 -12.738 1.00 96.44 182 LEU A C 1
ATOM 1375 O O . LEU A 1 182 ? 10.801 -10.960 -12.135 1.00 96.44 182 LEU A O 1
ATOM 1379 N N . SER A 1 183 ? 10.341 -9.867 -14.044 1.00 97.19 183 SER A N 1
ATOM 1380 C CA . SER A 1 183 ? 10.405 -11.054 -14.890 1.00 97.19 183 SER A CA 1
ATOM 1381 C C . SER A 1 183 ? 11.514 -10.928 -15.927 1.00 97.19 183 SER A C 1
ATOM 1383 O O . SER A 1 183 ? 11.523 -10.000 -16.731 1.00 97.19 183 SER A O 1
ATOM 1385 N N . LEU A 1 184 ? 12.432 -11.891 -15.889 1.00 97.06 184 LEU A N 1
ATOM 1386 C CA . LEU A 1 184 ? 13.615 -12.031 -16.736 1.00 97.06 184 LEU A CA 1
ATOM 1387 C C . LEU A 1 184 ? 13.670 -13.446 -17.335 1.00 97.06 184 LEU A C 1
ATOM 1389 O O . LEU A 1 184 ? 14.722 -14.088 -17.380 1.00 97.06 184 LEU A O 1
ATOM 1393 N N . PHE A 1 185 ? 12.512 -13.977 -17.731 1.00 96.56 185 PHE A N 1
ATOM 1394 C CA . PHE A 1 185 ? 12.405 -15.308 -18.320 1.00 96.56 185 PHE A CA 1
ATOM 1395 C C . PHE A 1 185 ? 13.148 -15.363 -19.654 1.00 96.56 185 PHE A C 1
ATOM 1397 O O . PHE A 1 185 ? 12.941 -14.485 -20.482 1.00 96.56 185 PHE A O 1
ATOM 1404 N N . CYS A 1 186 ? 13.962 -16.394 -19.890 1.00 96.12 186 CYS A N 1
ATOM 1405 C CA . CYS A 1 186 ? 14.704 -16.564 -21.150 1.00 96.12 186 CYS A CA 1
ATOM 1406 C C . CYS A 1 186 ? 15.533 -15.328 -21.564 1.00 96.12 186 CYS A C 1
ATOM 1408 O O . CYS A 1 186 ? 15.566 -14.955 -22.732 1.00 96.12 186 CYS A O 1
ATOM 1410 N N . CYS A 1 187 ? 16.235 -14.699 -20.619 1.00 97.38 187 CYS A N 1
ATOM 1411 C CA . CYS A 1 187 ? 16.999 -13.469 -20.852 1.00 97.38 187 CYS A CA 1
ATOM 1412 C C . CYS A 1 187 ? 18.508 -13.676 -21.098 1.00 97.38 187 CYS A C 1
ATOM 1414 O O . CYS A 1 187 ? 19.302 -12.737 -20.991 1.00 97.38 187 CYS A O 1
ATOM 1416 N N . SER A 1 188 ? 18.922 -14.909 -21.416 1.00 96.81 188 SER A N 1
ATOM 1417 C CA . SER A 1 188 ? 20.332 -15.313 -21.578 1.00 96.81 188 SER A CA 1
ATOM 1418 C C . SER A 1 188 ? 21.207 -15.060 -20.337 1.00 96.81 188 SER A C 1
ATOM 1420 O O . SER A 1 188 ? 22.393 -14.762 -20.452 1.00 96.81 188 SER A O 1
ATOM 1422 N N . ILE A 1 189 ? 20.627 -15.177 -19.141 1.00 97.06 189 ILE A N 1
ATOM 1423 C CA . ILE A 1 189 ? 21.321 -14.976 -17.862 1.00 97.06 189 ILE A CA 1
ATOM 1424 C C . ILE A 1 189 ? 22.027 -16.277 -17.442 1.00 97.06 189 ILE A C 1
ATOM 1426 O O . ILE A 1 189 ? 21.495 -17.374 -17.623 1.00 97.06 189 ILE A O 1
ATOM 1430 N N . GLY A 1 190 ? 23.230 -16.151 -16.888 1.00 96.88 190 GLY A N 1
ATOM 1431 C CA . GLY A 1 190 ? 23.992 -17.235 -16.272 1.00 96.88 190 GLY A CA 1
ATOM 1432 C C . GLY A 1 190 ? 24.201 -17.024 -14.771 1.00 96.88 190 GLY A C 1
ATOM 1433 O O . GLY A 1 190 ? 23.661 -16.090 -14.170 1.00 96.88 190 GLY A O 1
ATOM 1434 N N . ASP A 1 191 ? 25.025 -17.877 -14.161 1.00 96.44 191 ASP A N 1
ATOM 1435 C CA . ASP A 1 191 ? 25.302 -17.828 -12.720 1.00 96.44 191 ASP A CA 1
ATOM 1436 C C . ASP A 1 191 ? 25.808 -16.466 -12.211 1.00 96.44 191 ASP A C 1
ATOM 1438 O O . ASP A 1 191 ? 25.320 -16.036 -11.167 1.00 96.44 191 ASP A O 1
ATOM 1442 N N . PRO A 1 192 ? 26.695 -15.720 -12.906 1.00 96.25 192 PRO A N 1
ATOM 1443 C CA . PRO A 1 192 ? 27.129 -14.405 -12.428 1.00 96.25 192 PRO A CA 1
ATOM 1444 C C . PRO A 1 192 ? 25.971 -13.415 -12.240 1.00 96.25 192 PRO A C 1
ATOM 1446 O O . PRO A 1 192 ? 25.894 -12.742 -11.212 1.00 96.25 192 PRO A O 1
ATOM 1449 N N . GLY A 1 193 ? 25.035 -13.362 -13.195 1.00 96.00 193 GLY A N 1
ATOM 1450 C CA . GLY A 1 193 ? 23.851 -12.508 -13.097 1.00 96.00 193 GLY A CA 1
ATOM 1451 C C . GLY A 1 193 ? 22.880 -12.972 -12.011 1.00 96.00 193 GLY A C 1
ATOM 1452 O O . GLY A 1 193 ? 22.356 -12.158 -11.254 1.00 96.00 193 GLY A O 1
ATOM 1453 N N . ALA A 1 194 ? 22.674 -14.284 -11.880 1.00 96.81 194 ALA A N 1
ATOM 1454 C CA . ALA A 1 194 ? 21.818 -14.851 -10.838 1.00 96.81 194 ALA A CA 1
ATOM 1455 C C . ALA A 1 194 ? 22.383 -14.634 -9.423 1.00 96.81 194 ALA A C 1
ATOM 1457 O O . ALA A 1 194 ? 21.637 -14.288 -8.505 1.00 96.81 194 ALA A O 1
ATOM 1458 N N . ASN A 1 195 ? 23.700 -14.773 -9.251 1.00 96.25 195 ASN A N 1
ATOM 1459 C CA . ASN A 1 195 ? 24.391 -14.567 -7.978 1.00 96.25 195 ASN A CA 1
ATOM 1460 C C . ASN A 1 195 ? 24.283 -13.117 -7.488 1.00 96.25 195 ASN A C 1
ATOM 1462 O O . ASN A 1 195 ? 24.223 -12.881 -6.283 1.00 96.25 195 ASN A O 1
ATOM 1466 N N . ALA A 1 196 ? 24.193 -12.148 -8.404 1.00 96.88 196 ALA A N 1
ATOM 1467 C CA . ALA A 1 196 ? 23.970 -10.747 -8.055 1.00 96.88 196 ALA A CA 1
ATOM 1468 C C . ALA A 1 196 ? 22.581 -10.488 -7.451 1.00 96.88 196 ALA A C 1
ATOM 1470 O O . ALA A 1 196 ? 22.440 -9.583 -6.633 1.00 96.88 196 ALA A O 1
ATOM 1471 N N . PHE A 1 197 ? 21.560 -11.267 -7.826 1.00 96.75 197 PHE A N 1
ATOM 1472 C CA . PHE A 1 197 ? 20.277 -11.259 -7.120 1.00 96.75 197 PHE A CA 1
ATOM 1473 C C . PHE A 1 197 ? 20.379 -12.030 -5.808 1.00 96.75 197 PHE A C 1
ATOM 1475 O O . PHE A 1 197 ? 19.962 -11.518 -4.775 1.00 96.75 197 PHE A O 1
ATOM 1482 N N . LEU A 1 198 ? 20.959 -13.233 -5.832 1.00 95.88 198 LEU A N 1
ATOM 1483 C CA . LEU A 1 198 ? 21.051 -14.099 -4.657 1.00 95.88 198 LEU A CA 1
ATOM 1484 C C . LEU A 1 198 ? 21.708 -13.393 -3.460 1.00 95.88 198 LEU A C 1
ATOM 1486 O O . LEU A 1 198 ? 21.166 -13.461 -2.363 1.00 95.88 198 LEU A O 1
ATOM 1490 N N . SER A 1 199 ? 22.786 -12.636 -3.678 1.00 95.56 199 SER A N 1
ATOM 1491 C CA . SER A 1 199 ? 23.465 -11.876 -2.618 1.00 95.56 199 SER A CA 1
ATOM 1492 C C . SER A 1 199 ? 22.577 -10.831 -1.926 1.00 95.56 199 SER A C 1
ATOM 1494 O O . SER A 1 199 ? 22.816 -10.481 -0.772 1.00 95.56 199 SER A O 1
ATOM 1496 N N . ILE A 1 200 ? 21.543 -10.332 -2.609 1.00 96.00 200 ILE A N 1
ATOM 1497 C CA . ILE A 1 200 ? 20.550 -9.406 -2.052 1.00 96.00 200 ILE A CA 1
ATOM 1498 C C . ILE A 1 200 ? 19.431 -10.182 -1.357 1.00 96.00 200 ILE A C 1
ATOM 1500 O O . ILE A 1 200 ? 18.999 -9.797 -0.275 1.00 96.00 200 ILE A O 1
ATOM 1504 N N . LEU A 1 201 ? 18.975 -11.281 -1.965 1.00 95.25 201 LEU A N 1
ATOM 1505 C CA . LEU A 1 201 ? 17.913 -12.137 -1.426 1.00 95.25 201 LEU A CA 1
ATOM 1506 C C . LEU A 1 201 ? 18.313 -12.829 -0.113 1.00 95.25 201 LEU A C 1
ATOM 1508 O O . LEU A 1 201 ? 17.446 -13.160 0.689 1.00 95.25 201 LEU A O 1
ATOM 1512 N N . GLU A 1 202 ? 19.610 -13.057 0.100 1.00 94.94 202 GLU A N 1
ATOM 1513 C CA . GLU A 1 202 ? 20.166 -13.661 1.318 1.00 94.94 202 GLU A CA 1
ATOM 1514 C C . GLU A 1 202 ? 20.407 -12.661 2.451 1.00 94.94 202 GLU A C 1
ATOM 1516 O O . GLU A 1 202 ? 20.841 -13.054 3.537 1.00 94.94 202 GLU A O 1
ATOM 1521 N N . LYS A 1 203 ? 20.128 -11.371 2.236 1.00 94.50 203 LYS A N 1
ATOM 1522 C CA . LYS A 1 203 ? 20.240 -10.387 3.309 1.00 94.50 203 LYS A CA 1
ATOM 1523 C C . LYS A 1 203 ? 19.235 -10.692 4.427 1.00 94.50 203 LYS A C 1
ATOM 1525 O O . LYS A 1 203 ? 18.079 -11.008 4.139 1.00 94.50 203 LYS A O 1
ATOM 1530 N N . PRO A 1 204 ? 19.634 -10.545 5.704 1.00 91.06 204 PRO A N 1
ATOM 1531 C CA . PRO A 1 204 ? 18.779 -10.879 6.844 1.00 91.06 204 PRO A CA 1
ATOM 1532 C C . PRO A 1 204 ? 17.514 -10.015 6.918 1.00 91.06 204 PRO A C 1
ATOM 1534 O O . PRO A 1 204 ? 16.513 -10.427 7.490 1.00 91.06 204 PRO A O 1
ATOM 1537 N N . ASP A 1 205 ? 17.536 -8.826 6.321 1.00 92.06 205 ASP A N 1
ATOM 1538 C CA . ASP A 1 205 ? 16.418 -7.892 6.265 1.00 92.06 205 ASP A CA 1
ATOM 1539 C C . ASP A 1 205 ? 15.638 -7.951 4.940 1.00 92.06 205 ASP A C 1
ATOM 1541 O O . ASP A 1 205 ? 14.797 -7.083 4.696 1.00 92.06 205 ASP A O 1
ATOM 1545 N N . PHE A 1 206 ? 15.852 -8.975 4.096 1.00 92.25 206 PHE A N 1
ATOM 1546 C CA . PHE A 1 206 ? 15.174 -9.110 2.799 1.00 92.25 206 PHE A CA 1
ATOM 1547 C C . PHE A 1 206 ? 13.635 -9.112 2.904 1.00 92.25 206 PHE A C 1
ATOM 1549 O O . PHE A 1 206 ? 12.936 -8.745 1.954 1.00 92.25 206 PHE A O 1
ATOM 1556 N N . GLU A 1 207 ? 13.071 -9.456 4.062 1.00 87.44 207 GLU A N 1
ATOM 1557 C CA . GLU A 1 207 ? 11.632 -9.343 4.331 1.00 87.44 207 GLU A CA 1
ATOM 1558 C C . GLU A 1 207 ? 11.102 -7.911 4.170 1.00 87.44 207 GLU A C 1
ATOM 1560 O O . GLU A 1 207 ? 9.983 -7.730 3.694 1.00 87.44 207 GLU A O 1
ATOM 1565 N N . LYS A 1 208 ? 11.923 -6.895 4.467 1.00 89.62 208 LYS A N 1
ATOM 1566 C CA . LYS A 1 208 ? 11.569 -5.473 4.319 1.00 89.62 208 LYS A CA 1
ATOM 1567 C C . LYS A 1 208 ? 11.581 -4.998 2.868 1.00 89.62 208 LYS A C 1
ATOM 1569 O O . LYS A 1 208 ? 11.092 -3.913 2.572 1.00 89.62 208 LYS A O 1
ATOM 1574 N N . TYR A 1 209 ? 12.167 -5.775 1.960 1.00 93.69 209 TYR A N 1
ATOM 1575 C CA . TYR A 1 209 ? 12.280 -5.378 0.565 1.00 93.69 209 TYR A CA 1
ATOM 1576 C C . TYR A 1 209 ? 10.923 -5.539 -0.137 1.00 93.69 209 TYR A C 1
ATOM 1578 O O . TYR A 1 209 ? 10.255 -6.557 0.055 1.00 93.69 209 TYR A O 1
ATOM 1586 N N . PRO A 1 210 ? 10.533 -4.612 -1.022 1.00 92.56 210 PRO A N 1
ATOM 1587 C CA . PRO A 1 210 ? 9.254 -4.656 -1.736 1.00 92.56 210 PRO A CA 1
ATOM 1588 C C . PRO A 1 210 ? 9.142 -5.834 -2.715 1.00 92.56 210 PRO A C 1
ATOM 1590 O O . PRO A 1 210 ? 8.033 -6.217 -3.071 1.00 92.56 210 PRO A O 1
ATOM 1593 N N . LEU A 1 211 ? 10.263 -6.421 -3.156 1.00 94.31 211 LEU A N 1
ATOM 1594 C CA . LEU A 1 211 ? 10.289 -7.475 -4.171 1.00 94.31 211 LEU A CA 1
ATOM 1595 C C . LEU A 1 211 ? 9.537 -8.734 -3.703 1.00 94.31 211 LEU A C 1
ATOM 1597 O O . LEU A 1 211 ? 9.963 -9.410 -2.765 1.00 94.31 211 LEU A O 1
ATOM 1601 N N . ILE A 1 212 ? 8.452 -9.068 -4.400 1.00 92.12 212 ILE A N 1
ATOM 1602 C CA . ILE A 1 212 ? 7.577 -10.227 -4.172 1.00 92.12 212 ILE A CA 1
ATOM 1603 C C . ILE A 1 212 ? 7.880 -11.341 -5.170 1.00 92.12 212 ILE A C 1
ATOM 1605 O O . ILE A 1 212 ? 7.859 -12.517 -4.805 1.00 92.12 212 ILE A O 1
ATOM 1609 N N . THR A 1 213 ? 8.135 -10.996 -6.435 1.00 93.50 213 THR A N 1
ATOM 1610 C CA . THR A 1 213 ? 8.375 -11.986 -7.489 1.00 93.50 213 THR A CA 1
ATOM 1611 C C . THR A 1 213 ? 9.620 -11.658 -8.301 1.00 93.50 213 THR A C 1
ATOM 1613 O O . THR A 1 213 ? 9.844 -10.524 -8.717 1.00 93.50 213 THR A O 1
ATOM 1616 N N . LEU A 1 214 ? 10.432 -12.691 -8.518 1.00 96.25 214 LEU A N 1
ATOM 1617 C CA . LEU A 1 214 ? 11.593 -12.672 -9.392 1.00 96.25 214 LEU A CA 1
ATOM 1618 C C . LEU A 1 214 ? 11.538 -13.933 -10.246 1.00 96.25 214 LEU A C 1
ATOM 1620 O O . LEU A 1 214 ? 11.654 -15.043 -9.727 1.00 96.25 214 LEU A O 1
ATOM 1624 N N . ASN A 1 215 ? 11.328 -13.769 -11.547 1.00 95.25 215 ASN A N 1
ATOM 1625 C CA . ASN A 1 215 ? 11.281 -14.886 -12.480 1.00 95.25 215 ASN A CA 1
ATOM 1626 C C . ASN A 1 215 ? 12.558 -14.930 -13.320 1.00 95.25 215 ASN A C 1
ATOM 1628 O O . ASN A 1 215 ? 12.719 -14.145 -14.246 1.00 95.25 215 ASN A O 1
ATOM 1632 N N . LEU A 1 216 ? 13.436 -15.884 -13.010 1.00 96.06 216 LEU A N 1
ATOM 1633 C CA . LEU A 1 216 ? 14.667 -16.162 -13.756 1.00 96.06 216 LEU A CA 1
ATOM 1634 C C . LEU A 1 216 ? 14.592 -17.489 -14.534 1.00 96.06 216 LEU A C 1
ATOM 1636 O O . LEU A 1 216 ? 15.621 -18.006 -14.965 1.00 96.06 216 LEU A O 1
ATOM 1640 N N . LYS A 1 217 ? 13.399 -18.074 -14.713 1.00 93.75 217 LYS A N 1
ATOM 1641 C CA . LYS A 1 217 ? 13.244 -19.345 -15.442 1.00 93.75 217 LYS A CA 1
ATOM 1642 C C . LYS A 1 217 ? 13.681 -19.213 -16.909 1.00 93.75 217 LYS A C 1
ATOM 1644 O O . LYS A 1 217 ? 13.696 -18.124 -17.467 1.00 93.75 217 LYS A O 1
ATOM 1649 N N . GLY A 1 218 ? 14.049 -20.326 -17.540 1.00 92.19 218 GLY A N 1
ATOM 1650 C CA . GLY A 1 218 ? 14.501 -20.323 -18.940 1.00 92.19 218 GLY A CA 1
ATOM 1651 C C . GLY A 1 218 ? 15.906 -19.742 -19.161 1.00 92.19 218 GLY A C 1
ATOM 1652 O O . GLY A 1 218 ? 16.335 -19.578 -20.297 1.00 92.19 218 GLY A O 1
ATOM 1653 N N . ASN A 1 219 ? 16.638 -19.447 -18.085 1.00 95.56 219 ASN A N 1
ATOM 1654 C CA . ASN A 1 219 ? 18.043 -19.048 -18.109 1.00 95.56 219 ASN A CA 1
ATOM 1655 C C . ASN A 1 219 ? 18.953 -20.219 -17.704 1.00 95.56 219 ASN A C 1
ATOM 1657 O O . ASN A 1 219 ? 18.507 -21.162 -17.048 1.00 95.56 219 ASN A O 1
ATOM 1661 N N . LYS A 1 220 ? 20.239 -20.157 -18.069 1.00 94.50 220 LYS A N 1
ATOM 1662 C CA . LYS A 1 220 ? 21.228 -21.207 -17.770 1.00 94.50 220 LYS A CA 1
ATOM 1663 C C . LYS A 1 220 ? 21.865 -20.960 -16.397 1.00 94.50 220 LYS A C 1
ATOM 1665 O O . LYS A 1 220 ? 22.997 -20.497 -16.318 1.00 94.50 220 LYS A O 1
ATOM 1670 N N . ILE A 1 221 ? 21.109 -21.223 -15.331 1.00 95.69 221 ILE A N 1
ATOM 1671 C CA . ILE A 1 221 ? 21.496 -20.930 -13.940 1.00 95.69 221 ILE A CA 1
ATOM 1672 C C . ILE A 1 221 ? 21.508 -22.231 -13.130 1.00 95.69 221 ILE A C 1
ATOM 1674 O O . ILE A 1 221 ? 20.474 -22.892 -13.025 1.00 95.69 221 ILE A O 1
ATOM 1678 N N . ALA A 1 222 ? 22.642 -22.571 -12.517 1.00 91.88 222 ALA A N 1
ATOM 1679 C CA . ALA A 1 222 ? 22.802 -23.781 -11.711 1.00 91.88 222 ALA A CA 1
ATOM 1680 C C . ALA A 1 222 ? 22.003 -23.708 -10.397 1.00 91.88 222 ALA A C 1
ATOM 1682 O O . ALA A 1 222 ? 21.282 -24.637 -10.045 1.00 91.88 222 ALA A O 1
ATOM 1683 N N . ASN A 1 223 ? 22.055 -22.568 -9.700 1.00 86.88 223 ASN A N 1
ATOM 1684 C CA . ASN A 1 223 ? 21.434 -22.380 -8.379 1.00 86.88 223 ASN A CA 1
ATOM 1685 C C . ASN A 1 223 ? 20.022 -21.761 -8.426 1.00 86.88 223 ASN A C 1
ATOM 1687 O O . ASN A 1 223 ? 19.583 -21.106 -7.476 1.00 86.88 223 ASN A O 1
ATOM 1691 N N . LEU A 1 224 ? 19.283 -21.953 -9.524 1.00 92.19 224 LEU A N 1
ATOM 1692 C CA . LEU A 1 224 ? 17.958 -21.350 -9.713 1.00 92.19 224 LEU A CA 1
ATOM 1693 C C . LEU A 1 224 ? 16.939 -21.815 -8.657 1.00 92.19 224 LEU A C 1
ATOM 1695 O O . LEU A 1 224 ? 16.079 -21.040 -8.233 1.00 92.19 224 LEU A O 1
ATOM 1699 N N . GLU A 1 225 ? 17.040 -23.067 -8.207 1.00 91.88 225 GLU A N 1
ATOM 1700 C CA . GLU A 1 225 ? 16.148 -23.637 -7.193 1.00 91.88 225 GLU A CA 1
ATOM 1701 C C . GLU A 1 225 ? 16.237 -22.886 -5.859 1.00 91.88 225 GLU A C 1
ATOM 1703 O O . GLU A 1 225 ? 15.210 -22.580 -5.250 1.00 91.88 225 GLU A O 1
ATOM 1708 N N . LYS A 1 226 ? 17.449 -22.502 -5.444 1.00 93.88 226 LYS A N 1
ATOM 1709 C CA . LYS A 1 226 ? 17.679 -21.738 -4.213 1.00 93.88 226 LYS A CA 1
ATOM 1710 C C . LYS A 1 226 ? 16.983 -20.377 -4.258 1.00 93.88 226 LYS A C 1
ATOM 1712 O O . LYS A 1 226 ? 16.267 -20.029 -3.321 1.00 93.88 226 LYS A O 1
ATOM 1717 N N . ILE A 1 227 ? 17.131 -19.644 -5.365 1.00 93.69 227 ILE A N 1
ATOM 1718 C CA . ILE A 1 227 ? 16.448 -18.356 -5.579 1.00 93.69 227 ILE A CA 1
ATOM 1719 C C . ILE A 1 227 ? 14.928 -18.548 -5.543 1.00 93.69 227 ILE A C 1
ATOM 1721 O O . ILE A 1 227 ? 14.230 -17.845 -4.811 1.00 93.69 227 ILE A O 1
ATOM 1725 N N . ASN A 1 228 ? 14.408 -19.537 -6.276 1.00 92.56 228 ASN A N 1
ATOM 1726 C CA . ASN A 1 228 ? 12.974 -19.825 -6.301 1.00 92.56 228 ASN A CA 1
ATOM 1727 C C . ASN A 1 228 ? 12.433 -20.159 -4.907 1.00 92.56 228 ASN A C 1
ATOM 1729 O O . ASN A 1 228 ? 11.362 -19.677 -4.547 1.00 92.56 228 ASN A O 1
ATOM 1733 N N . LYS A 1 229 ? 13.173 -20.934 -4.105 1.00 93.50 229 LYS A N 1
ATOM 1734 C CA . LYS A 1 229 ? 12.793 -21.273 -2.730 1.00 93.50 229 LYS A CA 1
ATOM 1735 C C . LYS A 1 229 ? 12.668 -20.026 -1.853 1.00 93.50 229 LYS A C 1
ATOM 1737 O O . LYS A 1 229 ? 11.658 -19.882 -1.170 1.00 93.50 229 LYS A O 1
ATOM 1742 N N . ILE A 1 230 ? 13.632 -19.101 -1.912 1.00 93.75 230 ILE A N 1
ATOM 1743 C CA . ILE A 1 230 ? 13.566 -17.833 -1.161 1.00 93.75 230 ILE A CA 1
ATOM 1744 C C . ILE A 1 230 ? 12.324 -17.027 -1.573 1.00 93.75 230 ILE A C 1
ATOM 1746 O O . ILE A 1 230 ? 11.555 -16.586 -0.716 1.00 93.75 230 ILE A O 1
ATOM 1750 N N . MET A 1 231 ? 12.070 -16.894 -2.878 1.00 93.12 231 MET A N 1
ATOM 1751 C CA . MET A 1 231 ? 10.914 -16.142 -3.381 1.00 93.12 231 MET A CA 1
ATOM 1752 C C . MET A 1 231 ? 9.572 -16.802 -3.025 1.00 93.12 231 MET A C 1
ATOM 1754 O O . MET A 1 231 ? 8.618 -16.112 -2.665 1.00 93.12 231 MET A O 1
ATOM 1758 N N . VAL A 1 232 ? 9.482 -18.136 -3.082 1.00 91.31 232 VAL A N 1
ATOM 1759 C CA . VAL A 1 232 ? 8.284 -18.890 -2.672 1.00 91.31 232 VAL A CA 1
ATOM 1760 C C . VAL A 1 232 ? 8.033 -18.743 -1.175 1.00 91.31 232 VAL A C 1
ATOM 1762 O O . VAL A 1 232 ? 6.891 -18.498 -0.784 1.00 91.31 232 VAL A O 1
ATOM 1765 N N . ASN A 1 233 ? 9.076 -18.829 -0.345 1.00 88.88 233 ASN A N 1
ATOM 1766 C CA . ASN A 1 233 ? 8.964 -18.610 1.096 1.00 88.88 233 ASN A CA 1
ATOM 1767 C C . ASN A 1 233 ? 8.432 -17.206 1.391 1.00 88.88 233 ASN A C 1
ATOM 1769 O O . ASN A 1 233 ? 7.463 -17.071 2.134 1.00 88.88 233 ASN A O 1
ATOM 1773 N N . LYS A 1 234 ? 8.977 -16.175 0.733 1.00 88.88 234 LYS A N 1
ATOM 1774 C CA . LYS A 1 234 ? 8.499 -14.794 0.873 1.00 88.88 234 LYS A CA 1
ATOM 1775 C C . LYS A 1 234 ? 7.035 -14.639 0.464 1.00 88.88 234 LYS A C 1
ATOM 1777 O O . LYS A 1 234 ? 6.233 -14.089 1.216 1.00 88.88 234 LYS A O 1
ATOM 1782 N N . LYS A 1 235 ? 6.650 -15.173 -0.698 1.00 88.12 235 LYS A N 1
ATOM 1783 C CA . LYS A 1 235 ? 5.257 -15.142 -1.169 1.00 88.12 235 LYS A CA 1
ATOM 1784 C C . LYS A 1 235 ? 4.311 -15.863 -0.203 1.00 88.12 235 LYS A C 1
ATOM 1786 O O . LYS A 1 235 ? 3.200 -15.393 0.035 1.00 88.12 235 LYS A O 1
ATOM 1791 N N . THR A 1 236 ? 4.751 -16.986 0.361 1.00 85.19 236 THR A N 1
ATOM 1792 C CA . THR A 1 236 ? 3.985 -17.765 1.342 1.00 85.19 236 THR A CA 1
ATOM 1793 C C . THR A 1 236 ? 3.849 -17.011 2.662 1.00 85.19 236 THR A C 1
ATOM 1795 O O . THR A 1 236 ? 2.746 -16.940 3.190 1.00 85.19 236 THR A O 1
ATOM 1798 N N . ALA A 1 237 ? 4.914 -16.372 3.153 1.00 84.75 237 ALA A N 1
ATOM 1799 C CA . ALA A 1 237 ? 4.879 -15.535 4.351 1.00 84.75 237 ALA A CA 1
ATOM 1800 C C . ALA A 1 237 ? 3.895 -14.363 4.198 1.00 84.75 237 ALA A C 1
ATOM 1802 O O . ALA A 1 237 ? 3.043 -14.163 5.060 1.00 84.75 237 ALA A O 1
ATOM 1803 N N . ILE A 1 238 ? 3.929 -13.660 3.057 1.00 86.31 238 ILE A N 1
ATOM 1804 C CA . ILE A 1 238 ? 2.975 -12.584 2.739 1.00 86.31 238 ILE A CA 1
ATOM 1805 C C . ILE A 1 238 ? 1.537 -13.121 2.705 1.00 86.31 238 ILE A C 1
ATOM 1807 O O . ILE A 1 238 ? 0.633 -12.518 3.284 1.00 86.31 238 ILE A O 1
ATOM 1811 N N . LYS A 1 239 ? 1.308 -14.273 2.058 1.00 84.56 239 LYS A N 1
ATOM 1812 C CA . LYS A 1 239 ? -0.018 -14.906 1.998 1.00 84.56 239 LYS A CA 1
ATOM 1813 C C . LYS A 1 239 ? -0.518 -15.305 3.390 1.00 84.56 239 LYS A C 1
ATOM 1815 O O . LYS A 1 239 ? -1.669 -15.029 3.710 1.00 84.56 239 LYS A O 1
ATOM 1820 N N . ASN A 1 240 ? 0.331 -15.918 4.211 1.00 77.25 240 ASN A N 1
ATOM 1821 C CA . ASN A 1 240 ? -0.008 -16.330 5.572 1.00 77.25 240 ASN A CA 1
ATOM 1822 C C . ASN A 1 240 ? -0.313 -15.122 6.460 1.00 77.25 240 ASN A C 1
ATOM 1824 O O . ASN A 1 240 ? -1.276 -15.156 7.218 1.00 77.25 240 ASN A O 1
ATOM 1828 N N . HIS A 1 241 ? 0.456 -14.039 6.330 1.00 81.69 241 HIS A N 1
ATOM 1829 C CA . HIS A 1 241 ? 0.178 -12.791 7.032 1.00 81.69 241 HIS A CA 1
ATOM 1830 C C . HIS A 1 241 ? -1.185 -12.211 6.627 1.00 81.69 241 HIS A C 1
ATOM 1832 O O . HIS A 1 241 ? -1.990 -11.887 7.497 1.00 81.69 241 HIS A O 1
ATOM 1838 N N . LYS A 1 242 ? -1.497 -12.173 5.322 1.00 81.88 242 LYS A N 1
ATOM 1839 C CA . LYS A 1 242 ? -2.809 -11.725 4.828 1.00 81.88 242 LYS A CA 1
ATOM 1840 C C . LYS A 1 242 ? -3.954 -12.593 5.364 1.00 81.88 242 LYS A C 1
ATOM 1842 O O . LYS A 1 242 ? -4.935 -12.050 5.856 1.00 81.88 242 LYS A O 1
ATOM 1847 N N . LEU A 1 243 ? -3.808 -13.920 5.322 1.00 79.81 243 LEU A N 1
ATOM 1848 C CA . LEU A 1 243 ? -4.806 -14.854 5.857 1.00 79.81 243 LEU A CA 1
ATOM 1849 C C . LEU A 1 243 ? -5.007 -14.686 7.365 1.00 79.81 243 LEU A C 1
ATOM 1851 O O . LEU A 1 243 ? -6.135 -14.754 7.835 1.00 79.81 243 LEU A O 1
ATOM 1855 N N . LYS A 1 244 ? -3.934 -14.432 8.125 1.00 76.00 244 LYS A N 1
ATOM 1856 C CA . LYS A 1 244 ? -4.024 -14.164 9.565 1.00 76.00 244 LYS A CA 1
ATOM 1857 C C . LYS A 1 244 ? -4.820 -12.886 9.848 1.00 76.00 244 LYS A C 1
ATOM 1859 O O . LYS A 1 244 ? -5.655 -12.887 10.744 1.00 76.00 244 LYS A O 1
ATOM 1864 N N . MET A 1 245 ? -4.592 -11.828 9.069 1.00 78.06 245 MET A N 1
ATOM 1865 C CA . MET A 1 245 ? -5.347 -10.574 9.182 1.00 78.06 245 MET A CA 1
ATOM 1866 C C . MET A 1 245 ? -6.824 -10.751 8.812 1.00 78.06 245 MET A C 1
ATOM 1868 O O . MET A 1 245 ? -7.697 -10.235 9.501 1.00 78.06 245 MET A O 1
ATOM 1872 N N . GLU A 1 246 ? -7.112 -11.504 7.751 1.00 81.56 246 GLU A N 1
ATOM 1873 C CA . GLU A 1 246 ? -8.482 -11.798 7.311 1.00 81.56 246 GLU A CA 1
ATOM 1874 C C . GLU A 1 246 ? -9.232 -12.665 8.333 1.00 81.56 246 GLU A C 1
ATOM 1876 O O . GLU A 1 246 ? -10.362 -12.350 8.695 1.00 81.56 246 GLU A O 1
ATOM 1881 N N . ALA A 1 247 ? -8.579 -13.696 8.880 1.00 63.44 247 ALA A N 1
ATOM 1882 C CA . ALA A 1 247 ? -9.134 -14.511 9.958 1.00 63.44 247 ALA A CA 1
ATOM 1883 C C . ALA A 1 247 ? -9.422 -13.676 11.215 1.00 63.44 247 ALA A C 1
ATOM 1885 O O . ALA A 1 247 ? -10.486 -13.823 11.807 1.00 63.44 247 ALA A O 1
ATOM 1886 N N . GLN A 1 248 ? -8.516 -12.766 11.592 1.00 64.25 248 GLN A N 1
ATOM 1887 C CA . GLN A 1 248 ? -8.738 -11.865 12.724 1.00 64.25 248 GLN A CA 1
ATOM 1888 C C . GLN A 1 248 ? -9.946 -10.951 12.496 1.00 64.25 248 GLN A C 1
ATOM 1890 O O . GLN A 1 248 ? -10.746 -10.763 13.406 1.00 64.25 248 GLN A O 1
ATOM 1895 N N . LYS A 1 249 ? -10.106 -10.419 11.279 1.00 74.62 249 LYS A N 1
ATOM 1896 C CA . LYS A 1 249 ? -11.264 -9.594 10.918 1.00 74.62 249 LYS A CA 1
ATOM 1897 C C . LYS A 1 249 ? -12.572 -10.373 11.074 1.00 74.62 249 LYS A C 1
ATOM 1899 O O . LYS A 1 249 ? -13.492 -9.871 11.701 1.00 74.62 249 LYS A O 1
ATOM 1904 N N . LEU A 1 250 ? -12.626 -11.607 10.568 1.00 75.25 250 LEU A N 1
ATOM 1905 C CA . LEU A 1 250 ? -13.811 -12.465 10.682 1.00 75.25 250 LEU A CA 1
ATOM 1906 C C . LEU A 1 250 ? -14.137 -12.832 12.137 1.00 75.25 250 LEU A C 1
ATOM 1908 O O . LEU A 1 250 ? -15.305 -12.861 12.505 1.00 75.25 250 LEU A O 1
ATOM 1912 N N . ILE A 1 251 ? -13.120 -13.095 12.967 1.00 62.50 251 ILE A N 1
ATOM 1913 C CA . ILE A 1 251 ? -13.312 -13.351 14.404 1.00 62.50 251 ILE A CA 1
ATOM 1914 C C . ILE A 1 251 ? -13.928 -12.127 15.087 1.00 62.50 251 ILE A C 1
ATOM 1916 O O . ILE A 1 251 ? -14.864 -12.281 15.868 1.00 62.50 251 ILE A O 1
ATOM 1920 N N . ASN A 1 252 ? -13.429 -10.928 14.780 1.00 59.41 252 ASN A N 1
ATOM 1921 C CA . ASN A 1 252 ? -13.954 -9.688 15.348 1.00 59.41 252 ASN A CA 1
ATOM 1922 C C . ASN A 1 252 ? -15.403 -9.440 14.897 1.00 59.41 252 ASN A C 1
ATOM 1924 O O . ASN A 1 252 ? -16.265 -9.213 15.739 1.00 59.41 252 ASN A O 1
ATOM 1928 N N . GLU A 1 253 ? -15.692 -9.587 13.599 1.00 70.25 253 GLU A N 1
ATOM 1929 C CA . GLU A 1 253 ? -17.052 -9.452 13.052 1.00 70.25 253 GLU A CA 1
ATOM 1930 C C . GLU A 1 253 ? -18.038 -10.446 13.697 1.00 70.25 253 GLU A C 1
ATOM 1932 O O . GLU A 1 253 ? -19.201 -10.118 13.929 1.00 70.25 253 GLU A O 1
ATOM 1937 N N . GLU A 1 254 ? -17.603 -11.673 14.001 1.00 58.59 254 GLU A N 1
ATOM 1938 C CA . GLU A 1 254 ? -18.459 -12.663 14.664 1.00 58.59 254 GLU A CA 1
ATOM 1939 C C . GLU A 1 254 ? -18.643 -12.370 16.161 1.00 58.59 254 GLU A C 1
ATOM 1941 O O . GLU A 1 254 ? -19.746 -12.531 16.688 1.00 58.59 254 GLU A O 1
ATOM 1946 N N . ALA A 1 255 ? -17.605 -11.879 16.843 1.00 50.22 255 ALA A N 1
ATOM 1947 C CA . ALA A 1 255 ? -17.706 -11.426 18.228 1.00 50.22 255 ALA A CA 1
ATOM 1948 C C . ALA A 1 255 ? -18.702 -10.261 18.371 1.00 50.22 255 ALA A C 1
ATOM 1950 O O . ALA A 1 255 ? -19.548 -10.294 19.266 1.00 50.22 255 ALA A O 1
ATOM 1951 N N . GLU A 1 256 ? -18.674 -9.291 17.451 1.00 61.41 256 GLU A N 1
ATOM 1952 C CA . GLU A 1 256 ? -19.628 -8.175 17.405 1.00 61.41 256 GLU A CA 1
ATOM 1953 C C . GLU A 1 256 ? -21.081 -8.666 17.298 1.00 61.41 256 GLU A C 1
ATOM 1955 O O . GLU A 1 256 ? -21.951 -8.202 18.039 1.00 61.41 256 GLU A O 1
ATOM 1960 N N . LYS A 1 257 ? -21.363 -9.659 16.440 1.00 63.44 257 LYS A N 1
ATOM 1961 C CA . LYS A 1 257 ? -22.715 -10.242 16.330 1.00 63.44 257 LYS A CA 1
ATOM 1962 C C . LYS A 1 257 ? -23.168 -10.915 17.623 1.00 63.44 257 LYS A C 1
ATOM 1964 O O . LYS A 1 257 ? -24.323 -10.763 18.019 1.00 63.44 257 LYS A O 1
ATOM 1969 N N . VAL A 1 258 ? -22.283 -11.666 18.283 1.00 50.47 258 VAL A N 1
ATOM 1970 C CA . VAL A 1 258 ? -22.599 -12.333 19.559 1.00 50.47 258 VAL A CA 1
ATOM 1971 C C . VAL A 1 258 ? -22.906 -11.301 20.644 1.00 50.47 258 VAL A C 1
ATOM 1973 O O . VAL A 1 258 ? -23.873 -11.473 21.390 1.00 50.47 258 VAL A O 1
ATOM 1976 N N . ILE A 1 259 ? -22.134 -10.212 20.702 1.00 53.50 259 ILE A N 1
ATOM 1977 C CA . ILE A 1 259 ? -22.375 -9.099 21.625 1.00 53.50 259 ILE A CA 1
ATOM 1978 C C . ILE A 1 259 ? -23.740 -8.463 21.343 1.00 53.50 259 ILE A C 1
ATOM 1980 O O . ILE A 1 259 ? -24.543 -8.340 22.266 1.00 53.50 259 ILE A O 1
ATOM 1984 N N . GLN A 1 260 ? -24.063 -8.154 20.082 1.00 55.59 260 GLN A N 1
ATOM 1985 C CA . GLN A 1 260 ? -25.363 -7.582 19.708 1.00 55.59 260 GLN A CA 1
ATOM 1986 C C . GLN A 1 260 ? -26.539 -8.479 20.118 1.00 55.59 260 GLN A C 1
ATOM 1988 O O . GLN A 1 260 ? -27.494 -8.007 20.737 1.00 55.59 260 GLN A O 1
ATOM 1993 N N . LEU A 1 261 ? -26.461 -9.784 19.838 1.00 58.50 261 LEU A N 1
ATOM 1994 C CA . LEU A 1 261 ? -27.495 -10.743 20.245 1.00 58.50 261 LEU A CA 1
ATOM 1995 C C . LEU A 1 261 ? -27.642 -10.810 21.770 1.00 58.50 261 LEU A C 1
ATOM 1997 O O . LEU A 1 261 ? -28.757 -10.903 22.288 1.00 58.50 261 LEU A O 1
ATOM 2001 N N . ARG A 1 262 ? -26.527 -10.730 22.506 1.00 56.03 262 ARG A N 1
ATOM 2002 C CA . ARG A 1 262 ? -26.554 -10.721 23.970 1.00 56.03 262 ARG A CA 1
ATOM 2003 C C . ARG A 1 262 ? -27.153 -9.430 24.523 1.00 56.03 262 ARG A C 1
ATOM 2005 O O . ARG A 1 262 ? -27.931 -9.511 25.469 1.00 56.03 262 ARG A O 1
ATOM 2012 N N . MET A 1 263 ? -26.842 -8.276 23.934 1.00 45.19 263 MET A N 1
ATOM 2013 C CA . MET A 1 263 ? -27.418 -6.985 24.325 1.00 45.19 263 MET A CA 1
ATOM 2014 C C . MET A 1 263 ? -28.935 -6.966 24.135 1.00 45.19 263 MET A C 1
ATOM 2016 O O . MET A 1 263 ? -29.642 -6.553 25.050 1.00 45.19 263 MET A O 1
ATOM 2020 N N . ILE A 1 264 ? -29.440 -7.485 23.008 1.00 62.25 264 ILE A N 1
ATOM 2021 C CA . ILE A 1 264 ? -30.886 -7.627 22.769 1.00 62.25 264 ILE A CA 1
ATOM 2022 C C . ILE A 1 264 ? -31.520 -8.506 23.855 1.00 62.25 264 ILE A C 1
ATOM 2024 O O . ILE A 1 264 ? -32.483 -8.096 24.496 1.00 62.25 264 ILE A O 1
ATOM 2028 N N . SER A 1 265 ? -30.936 -9.676 24.133 1.00 55.31 265 SER A N 1
ATOM 2029 C CA . SER A 1 265 ? -31.452 -10.591 25.160 1.00 55.31 265 SER A CA 1
ATOM 2030 C C . SER A 1 265 ? -31.473 -9.974 26.564 1.00 55.31 265 SER A C 1
ATOM 2032 O O . SER A 1 265 ? -32.414 -10.217 27.321 1.00 55.31 265 SER A O 1
ATOM 2034 N N . VAL A 1 266 ? -30.450 -9.197 26.930 1.00 52.12 266 VAL A N 1
ATOM 2035 C CA . VAL A 1 266 ? -30.396 -8.503 28.226 1.00 52.12 266 VAL A CA 1
ATOM 2036 C C . VAL A 1 266 ? -31.426 -7.377 28.272 1.00 52.12 266 VAL A C 1
ATOM 2038 O O . VAL A 1 266 ? -32.121 -7.241 29.277 1.00 52.12 266 VAL A O 1
ATOM 2041 N N . HIS A 1 267 ? -31.574 -6.611 27.190 1.00 57.66 267 HIS A N 1
ATOM 2042 C CA . HIS A 1 267 ? -32.574 -5.551 27.088 1.00 57.66 267 HIS A CA 1
ATOM 2043 C C . HIS A 1 267 ? -33.997 -6.102 27.276 1.00 57.66 267 HIS A C 1
ATOM 2045 O O . HIS A 1 267 ? -34.739 -5.600 28.117 1.00 57.66 267 HIS A O 1
ATOM 2051 N N . GLU A 1 268 ? -34.338 -7.208 26.609 1.00 70.00 268 GLU A N 1
ATOM 2052 C CA . GLU A 1 268 ? -35.631 -7.892 26.767 1.00 70.00 268 GLU A CA 1
ATOM 2053 C C . GLU A 1 268 ? -35.874 -8.420 28.196 1.00 70.00 268 GLU A C 1
ATOM 2055 O O . GLU A 1 268 ? -37.016 -8.511 28.661 1.00 70.00 268 GLU A O 1
ATOM 2060 N N . GLU A 1 269 ? -34.823 -8.816 28.919 1.00 69.19 269 GLU A N 1
ATOM 2061 C CA . GLU A 1 269 ? -34.936 -9.236 30.320 1.00 69.19 269 GLU A CA 1
ATOM 2062 C C . GLU A 1 269 ? -35.142 -8.045 31.265 1.00 69.19 269 GLU A C 1
ATOM 2064 O O . GLU A 1 269 ? -35.974 -8.115 32.175 1.00 69.19 269 GLU A O 1
ATOM 2069 N N . VAL A 1 270 ? -34.421 -6.946 31.036 1.00 55.38 270 VAL A N 1
ATOM 2070 C CA . VAL A 1 270 ? -34.568 -5.703 31.802 1.00 55.38 270 VAL A CA 1
ATOM 2071 C C . VAL A 1 270 ? -35.963 -5.113 31.601 1.00 55.38 270 VAL A C 1
ATOM 2073 O O . VAL A 1 270 ? -36.625 -4.794 32.587 1.00 55.38 270 VAL A O 1
ATOM 2076 N N . GLU A 1 271 ? -36.463 -5.049 30.364 1.00 63.94 271 GLU A N 1
ATOM 2077 C CA . GLU A 1 271 ? -37.823 -4.573 30.083 1.00 63.94 271 GLU A CA 1
ATOM 2078 C C . GLU A 1 271 ? -38.900 -5.409 30.786 1.00 63.94 271 GLU A C 1
ATOM 2080 O O . GLU A 1 271 ? -39.884 -4.857 31.288 1.00 63.94 271 GLU A O 1
ATOM 2085 N N . ARG A 1 272 ? -38.727 -6.737 30.860 1.00 76.06 272 ARG A N 1
ATOM 2086 C CA . ARG A 1 272 ? -39.633 -7.604 31.632 1.00 76.06 272 ARG A CA 1
ATOM 2087 C C . ARG A 1 272 ? -39.615 -7.255 33.117 1.00 76.06 272 ARG A C 1
ATOM 2089 O O . ARG A 1 272 ? -40.676 -7.053 33.695 1.00 76.06 272 ARG A O 1
ATOM 2096 N N . LYS A 1 273 ? -38.428 -7.120 33.714 1.00 69.25 273 LYS A N 1
ATOM 2097 C CA . LYS A 1 273 ? -38.283 -6.780 35.140 1.00 69.25 273 LYS A CA 1
ATOM 2098 C C . LYS A 1 273 ? -38.859 -5.402 35.479 1.00 69.25 273 LYS A C 1
ATOM 2100 O O . LYS A 1 273 ? -39.479 -5.260 36.527 1.00 69.25 273 LYS A O 1
ATOM 2105 N N . ILE A 1 274 ? -38.705 -4.409 34.599 1.00 63.50 274 ILE A N 1
ATOM 2106 C CA . ILE A 1 274 ? -39.319 -3.081 34.774 1.00 63.50 274 ILE A CA 1
ATOM 2107 C C . ILE A 1 274 ? -40.848 -3.197 34.793 1.00 63.50 274 ILE A C 1
ATOM 2109 O O . ILE A 1 274 ? -41.487 -2.664 35.697 1.00 63.50 274 ILE A O 1
ATOM 2113 N N . LYS A 1 275 ? -41.438 -3.951 33.853 1.00 72.00 275 LYS A N 1
ATOM 2114 C CA . LYS A 1 275 ? -42.894 -4.183 33.824 1.00 72.00 275 LYS A CA 1
ATOM 2115 C C . LYS A 1 275 ? -43.403 -4.874 35.090 1.00 72.00 275 LYS A C 1
ATOM 2117 O O . LYS A 1 275 ? -44.474 -4.509 35.575 1.00 72.00 275 LYS A O 1
ATOM 2122 N N . ASP A 1 276 ? -42.655 -5.836 35.624 1.00 78.75 276 ASP A N 1
ATOM 2123 C CA . ASP A 1 276 ? -43.019 -6.534 36.862 1.00 78.75 276 ASP A CA 1
ATOM 2124 C C . ASP A 1 276 ? -42.991 -5.581 38.074 1.00 78.75 276 ASP A C 1
ATOM 2126 O O . ASP A 1 276 ? -43.940 -5.558 38.862 1.00 78.75 276 ASP A O 1
ATOM 2130 N N . ILE A 1 277 ? -41.960 -4.730 38.183 1.00 67.94 277 ILE A N 1
ATOM 2131 C CA . ILE A 1 277 ? -41.841 -3.709 39.241 1.00 67.94 277 ILE A CA 1
ATOM 2132 C C . ILE A 1 277 ? -42.976 -2.682 39.151 1.00 67.94 277 ILE A C 1
ATOM 2134 O O . ILE A 1 277 ? -43.597 -2.358 40.165 1.00 67.94 277 ILE A O 1
ATOM 2138 N N . ASP A 1 278 ? -43.287 -2.189 37.951 1.00 71.00 278 ASP A N 1
ATOM 2139 C CA . ASP A 1 278 ? -44.370 -1.222 37.746 1.00 71.00 278 ASP A CA 1
ATOM 2140 C C . ASP A 1 278 ? -45.732 -1.798 38.158 1.00 71.00 278 ASP A C 1
ATOM 2142 O O . ASP A 1 278 ? -46.553 -1.104 38.767 1.00 71.00 278 ASP A O 1
ATOM 2146 N N . GLN A 1 279 ? -45.975 -3.084 37.884 1.00 71.75 279 GLN A N 1
ATOM 2147 C CA . GLN A 1 279 ? -47.187 -3.771 38.332 1.00 71.75 279 GLN A CA 1
ATOM 2148 C C . GLN A 1 279 ? -47.229 -3.942 39.855 1.00 71.75 279 GLN A C 1
ATOM 2150 O O . GLN A 1 279 ? -48.283 -3.727 40.462 1.00 71.75 279 GLN A O 1
ATOM 2155 N N . GLU A 1 280 ? -46.105 -4.287 40.485 1.00 77.25 280 GLU A N 1
ATOM 2156 C CA . GLU A 1 280 ? -46.009 -4.435 41.939 1.00 77.25 280 GLU A CA 1
ATOM 2157 C C . GLU A 1 280 ? -46.230 -3.096 42.660 1.00 77.25 280 GLU A C 1
ATOM 2159 O O . GLU A 1 280 ? -47.041 -3.006 43.589 1.00 77.25 280 GLU A O 1
ATOM 2164 N N . HIS A 1 281 ? -45.587 -2.026 42.186 1.00 75.19 281 HIS A N 1
ATOM 2165 C CA . HIS A 1 281 ? -45.781 -0.675 42.704 1.00 75.19 281 HIS A CA 1
ATOM 2166 C C . HIS A 1 281 ? -47.226 -0.209 42.527 1.00 75.19 281 HIS A C 1
ATOM 2168 O O . HIS A 1 281 ? -47.827 0.278 43.487 1.00 75.19 281 HIS A O 1
ATOM 2174 N N . LYS A 1 282 ? -47.826 -0.413 41.347 1.00 70.75 282 LYS A N 1
ATOM 2175 C CA . LYS A 1 282 ? -49.234 -0.075 41.098 1.00 70.75 282 LYS A CA 1
ATOM 2176 C C . LYS A 1 282 ? -50.169 -0.782 42.080 1.00 70.75 282 LYS A C 1
ATOM 2178 O O . LYS A 1 282 ? -51.012 -0.127 42.690 1.00 70.75 282 LYS A O 1
ATOM 2183 N N . LYS A 1 283 ? -49.983 -2.087 42.297 1.00 79.00 283 LYS A N 1
ATOM 2184 C CA . LYS A 1 283 ? -50.784 -2.867 43.252 1.00 79.00 283 LYS A CA 1
ATOM 2185 C C . LYS A 1 283 ? -50.644 -2.336 44.683 1.00 79.00 283 LYS A C 1
ATOM 2187 O O . LYS A 1 283 ? -51.643 -2.174 45.382 1.00 79.00 283 LYS A O 1
ATOM 2192 N N . LYS A 1 284 ? -49.422 -1.989 45.097 1.00 76.44 284 LYS A N 1
ATOM 2193 C CA . LYS A 1 284 ? -49.138 -1.413 46.419 1.00 76.44 284 LYS A CA 1
ATOM 2194 C C . LYS A 1 284 ? -49.794 -0.041 46.615 1.00 76.44 284 LYS A C 1
ATOM 2196 O O . LYS A 1 284 ? -50.312 0.242 47.694 1.00 76.44 284 LYS A O 1
ATOM 2201 N N . TYR A 1 285 ? -49.808 0.806 45.584 1.00 65.25 285 TYR A N 1
ATOM 2202 C CA . TYR A 1 285 ? -50.520 2.087 45.625 1.00 65.25 285 TYR A CA 1
ATOM 2203 C C . TYR A 1 285 ? -52.039 1.902 45.680 1.00 65.25 285 TYR A C 1
ATOM 2205 O O . TYR A 1 285 ? -52.699 2.592 46.453 1.00 65.25 285 TYR A O 1
ATOM 2213 N N . GLU A 1 286 ? -52.597 0.954 44.927 1.00 71.06 286 GLU A N 1
ATOM 2214 C CA . GLU A 1 286 ? -54.029 0.633 44.977 1.00 71.06 286 GLU A CA 1
ATOM 2215 C C . GLU A 1 286 ? -54.465 0.123 46.362 1.00 71.06 286 GLU A C 1
ATOM 2217 O O . GLU A 1 286 ? -55.530 0.504 46.851 1.00 71.06 286 GLU A O 1
ATOM 2222 N N . GLU A 1 287 ? -53.645 -0.694 47.029 1.00 81.12 287 GLU A N 1
ATOM 2223 C CA . GLU A 1 287 ? -53.879 -1.119 48.418 1.00 81.12 287 GLU A CA 1
ATOM 2224 C C . GLU A 1 287 ? -53.799 0.065 49.392 1.00 81.12 287 GLU A C 1
ATOM 2226 O O . GLU A 1 287 ? -54.703 0.262 50.203 1.00 81.12 287 GLU A O 1
ATOM 2231 N N . ARG A 1 288 ? -52.790 0.933 49.248 1.00 76.38 288 ARG A N 1
ATOM 2232 C CA . ARG A 1 288 ? -52.632 2.128 50.092 1.00 76.38 288 ARG A CA 1
ATOM 2233 C C . ARG A 1 288 ? -53.803 3.105 49.958 1.00 76.38 288 ARG A C 1
ATOM 2235 O O . ARG A 1 288 ? -54.218 3.688 50.956 1.00 76.38 288 ARG A O 1
ATOM 2242 N N . ILE A 1 289 ? -54.332 3.287 48.747 1.00 69.19 289 ILE A N 1
ATOM 2243 C CA . ILE A 1 289 ? -55.513 4.126 48.498 1.00 69.19 289 ILE A CA 1
ATOM 2244 C C . ILE A 1 289 ? -56.737 3.540 49.215 1.00 69.19 289 ILE A C 1
ATOM 2246 O O . ILE A 1 289 ? -57.446 4.281 49.891 1.00 69.19 289 ILE A O 1
ATOM 2250 N N . LYS A 1 290 ? -56.943 2.216 49.159 1.00 76.44 290 LYS A N 1
ATOM 2251 C CA . LYS A 1 290 ? -58.044 1.548 49.880 1.00 76.44 290 LYS A CA 1
ATOM 2252 C C . LYS A 1 290 ? -57.948 1.728 51.396 1.00 76.44 290 LYS A C 1
ATOM 2254 O O . LYS A 1 290 ? -58.970 1.984 52.034 1.00 76.44 290 LYS A O 1
ATOM 2259 N N . ASP A 1 291 ? -56.747 1.623 51.961 1.00 82.69 291 ASP A N 1
ATOM 2260 C CA . ASP A 1 291 ? -56.518 1.829 53.396 1.00 82.69 291 ASP A CA 1
ATOM 2261 C C . ASP A 1 291 ? -56.820 3.277 53.813 1.00 82.69 291 ASP A C 1
ATOM 2263 O O . ASP A 1 291 ? -57.527 3.513 54.796 1.00 82.69 291 ASP A O 1
ATOM 2267 N N . ILE A 1 292 ? -56.335 4.253 53.032 1.00 74.00 292 ILE A N 1
ATOM 2268 C CA . ILE A 1 292 ? -56.584 5.684 53.265 1.00 74.00 292 ILE A CA 1
ATOM 2269 C C . ILE A 1 292 ? -58.085 5.995 53.176 1.00 74.00 292 ILE A C 1
ATOM 2271 O O . ILE A 1 292 ? -58.611 6.722 54.021 1.00 74.00 292 ILE A O 1
ATOM 2275 N N . ASP A 1 293 ? -58.794 5.429 52.199 1.00 73.19 293 ASP A N 1
ATOM 2276 C CA . ASP A 1 293 ? -60.238 5.621 52.042 1.00 73.19 293 ASP A CA 1
ATOM 2277 C C . ASP A 1 293 ? -61.032 5.036 53.219 1.00 73.19 293 ASP A C 1
ATOM 2279 O O . ASP A 1 293 ? -61.970 5.671 53.711 1.00 73.19 293 ASP A O 1
ATOM 2283 N N . GLN A 1 294 ? -60.645 3.861 53.729 1.00 76.44 294 GLN A N 1
ATOM 2284 C CA . GLN A 1 294 ? -61.258 3.285 54.930 1.00 76.44 294 GLN A CA 1
ATOM 2285 C C . GLN A 1 294 ? -61.004 4.139 56.176 1.00 76.44 294 GLN A C 1
ATOM 2287 O O . GLN A 1 294 ? -61.930 4.376 56.959 1.00 76.44 294 GLN A O 1
ATOM 2292 N N . GLU A 1 295 ? -59.777 4.629 56.359 1.00 79.50 295 GLU A N 1
ATOM 2293 C CA . GLU A 1 295 ? -59.418 5.484 57.491 1.00 79.50 295 GLU A CA 1
ATOM 2294 C C . GLU A 1 295 ? -60.181 6.817 57.450 1.00 79.50 295 GLU A C 1
ATOM 2296 O O . GLU A 1 295 ? -60.738 7.256 58.460 1.00 79.50 295 GLU A O 1
ATOM 2301 N N . ASN A 1 296 ? -60.273 7.436 56.271 1.00 68.94 296 ASN A N 1
ATOM 2302 C CA . ASN A 1 296 ? -61.016 8.677 56.068 1.00 68.94 296 ASN A CA 1
ATOM 2303 C C . ASN A 1 296 ? -62.517 8.489 56.288 1.00 68.94 296 ASN A C 1
ATOM 2305 O O . ASN A 1 296 ? -63.141 9.328 56.939 1.00 68.94 296 ASN A O 1
ATOM 2309 N N . LYS A 1 297 ? -63.094 7.377 55.815 1.00 73.50 297 LYS A N 1
ATOM 2310 C CA . LYS A 1 297 ? -64.499 7.037 56.069 1.00 73.50 297 LYS A CA 1
ATOM 2311 C C . LYS A 1 297 ? -64.774 6.898 57.566 1.00 73.50 297 LYS A C 1
ATOM 2313 O O . LYS A 1 297 ? -65.726 7.490 58.064 1.00 73.50 297 LYS A O 1
ATOM 2318 N N . LYS A 1 298 ? -63.900 6.207 58.303 1.00 77.69 298 LYS A N 1
ATOM 2319 C CA . LYS A 1 298 ? -64.027 6.047 59.758 1.00 77.69 298 LYS A CA 1
ATOM 2320 C C . LYS A 1 298 ? -63.952 7.389 60.498 1.00 77.69 298 LYS A C 1
ATOM 2322 O O . LYS A 1 298 ? -64.801 7.665 61.341 1.00 77.69 298 LYS A O 1
ATOM 2327 N N . LYS A 1 299 ? -62.992 8.252 60.141 1.00 74.19 299 LYS A N 1
ATOM 2328 C CA . LYS A 1 299 ? -62.868 9.611 60.705 1.00 74.19 299 LYS A CA 1
ATOM 2329 C C . LYS A 1 299 ? -64.079 10.491 60.381 1.00 74.19 299 LYS A C 1
ATOM 2331 O O . LYS A 1 299 ? -64.474 11.322 61.197 1.00 74.19 299 LYS A O 1
ATOM 2336 N N . LEU A 1 300 ? -64.656 10.336 59.189 1.00 67.12 300 LEU A N 1
ATOM 2337 C CA . LEU A 1 300 ? -65.859 11.057 58.785 1.00 67.12 300 LEU A CA 1
ATOM 2338 C C . LEU A 1 300 ? -67.079 10.589 59.590 1.00 67.12 300 LEU A C 1
ATOM 2340 O O . LEU A 1 300 ? -67.819 11.428 60.096 1.00 67.12 300 LEU A O 1
ATOM 2344 N N . ASP A 1 301 ? -67.241 9.279 59.779 1.00 70.75 301 ASP A N 1
ATOM 2345 C CA . ASP A 1 301 ? -68.316 8.696 60.590 1.00 70.75 301 ASP A CA 1
ATOM 2346 C C . ASP A 1 301 ? -68.219 9.119 62.069 1.00 70.75 301 ASP A C 1
ATOM 2348 O O . ASP A 1 301 ? -69.237 9.401 62.704 1.00 70.75 301 ASP A O 1
ATOM 2352 N N . GLU A 1 302 ? -67.004 9.218 62.619 1.00 75.31 302 GLU A N 1
ATOM 2353 C CA . GLU A 1 302 ? -66.754 9.756 63.966 1.00 75.31 302 GLU A CA 1
ATOM 2354 C C . GLU A 1 302 ? -67.145 11.240 64.065 1.00 75.31 302 GLU A C 1
ATOM 2356 O O . GLU A 1 302 ? -67.923 11.612 64.943 1.00 75.31 302 GLU A O 1
ATOM 2361 N N . LYS A 1 303 ? -66.729 12.080 63.106 1.00 66.88 303 LYS A N 1
ATOM 2362 C CA . LYS A 1 303 ? -67.132 13.498 63.070 1.00 66.88 303 LYS A CA 1
ATOM 2363 C C . LYS A 1 303 ? -68.639 13.694 62.904 1.00 66.88 303 LYS A C 1
ATOM 2365 O O . LYS A 1 303 ? -69.199 14.614 63.495 1.00 66.88 303 LYS A O 1
ATOM 2370 N N . ILE A 1 304 ? -69.310 12.855 62.112 1.00 65.69 304 ILE A N 1
ATOM 2371 C CA . ILE A 1 304 ? -70.771 12.905 61.950 1.00 65.69 304 ILE A CA 1
ATOM 2372 C C . ILE A 1 304 ? -71.465 12.585 63.281 1.00 65.69 304 ILE A C 1
ATOM 2374 O O . ILE A 1 304 ? -72.432 13.262 63.642 1.00 65.69 304 ILE A O 1
ATOM 2378 N N . LYS A 1 305 ? -70.957 11.607 64.045 1.00 67.56 305 LYS A N 1
ATOM 2379 C CA . LYS A 1 305 ? -71.466 11.305 65.392 1.00 67.56 305 LYS A CA 1
ATOM 2380 C C . LYS A 1 305 ? -71.272 12.478 66.349 1.00 67.56 305 LYS A C 1
ATOM 2382 O O . LYS A 1 305 ? -72.231 12.841 67.028 1.00 67.56 305 LYS A O 1
ATOM 2387 N N . ASP A 1 306 ? -70.099 13.105 66.351 1.00 69.06 306 ASP A N 1
ATOM 2388 C CA . ASP A 1 306 ? -69.808 14.255 67.216 1.00 69.06 306 ASP A CA 1
ATOM 2389 C C . ASP A 1 306 ? -70.712 15.456 66.896 1.00 69.06 306 ASP A C 1
ATOM 2391 O O . ASP A 1 306 ? -71.307 16.049 67.799 1.00 69.06 306 ASP A O 1
ATOM 2395 N N . ILE A 1 307 ? -70.916 15.763 65.608 1.00 60.34 307 ILE A N 1
ATOM 2396 C CA . ILE A 1 307 ? -71.812 16.844 65.160 1.00 60.34 307 ILE A CA 1
ATOM 2397 C C . ILE A 1 307 ? -73.269 16.551 65.541 1.00 60.34 307 ILE A C 1
ATOM 2399 O O . ILE A 1 307 ? -73.983 17.459 65.978 1.00 60.34 307 ILE A O 1
ATOM 2403 N N . SER A 1 308 ? -73.722 15.299 65.407 1.00 57.38 308 SER A N 1
ATOM 2404 C CA . SER A 1 308 ? -75.068 14.889 65.827 1.00 57.38 308 SER A CA 1
ATOM 2405 C C . SER A 1 308 ? -75.252 15.075 67.333 1.00 57.38 308 SER A C 1
ATOM 2407 O O . SER A 1 308 ? -76.248 15.653 67.768 1.00 57.38 308 SER A O 1
ATOM 2409 N N . HIS A 1 309 ? -74.268 14.648 68.127 1.00 61.38 309 HIS A N 1
ATOM 2410 C CA . HIS A 1 309 ? -74.317 14.713 69.584 1.00 61.38 309 HIS A CA 1
ATOM 2411 C C . HIS A 1 309 ? -74.269 16.162 70.100 1.00 61.38 309 HIS A C 1
ATOM 2413 O O . HIS A 1 309 ? -74.996 16.524 71.031 1.00 61.38 309 HIS A O 1
ATOM 2419 N N . GLU A 1 310 ? -73.461 17.021 69.472 1.00 62.09 310 GLU A N 1
ATOM 2420 C CA . GLU A 1 310 ? -73.360 18.440 69.818 1.00 62.09 310 GLU A CA 1
ATOM 2421 C C . GLU A 1 310 ? -74.613 19.229 69.401 1.00 62.09 310 GLU A C 1
ATOM 2423 O O . GLU A 1 310 ? -75.095 20.086 70.149 1.00 62.09 310 GLU A O 1
ATOM 2428 N N . SER A 1 311 ? -75.199 18.897 68.248 1.00 55.91 311 SER A N 1
ATOM 2429 C CA . SER A 1 311 ? -76.449 19.503 67.771 1.00 55.91 311 SER A CA 1
ATOM 2430 C C . SER A 1 311 ? -77.639 19.136 68.666 1.00 55.91 311 SER A C 1
ATOM 2432 O O . SER A 1 311 ? -78.427 20.013 69.021 1.00 55.91 311 SER A O 1
ATOM 2434 N N . GLN A 1 312 ? -77.742 17.878 69.114 1.00 52.81 312 GLN A N 1
ATOM 2435 C CA . GLN A 1 312 ? -78.770 17.437 70.069 1.00 52.81 312 GLN A CA 1
ATOM 2436 C C . GLN A 1 312 ? -78.607 18.074 71.451 1.00 52.81 312 GLN A C 1
ATOM 2438 O O . GLN A 1 312 ? -79.596 18.469 72.071 1.00 52.81 312 GLN A O 1
ATOM 2443 N N . LYS A 1 313 ? -77.367 18.246 71.922 1.00 66.31 313 LYS A N 1
ATOM 2444 C CA . LYS A 1 313 ? -77.089 18.934 73.189 1.00 66.31 313 LYS A CA 1
ATOM 2445 C C . LYS A 1 313 ? -77.514 20.407 73.141 1.00 66.31 313 LYS A C 1
ATOM 2447 O O . LYS A 1 313 ? -78.235 20.854 74.032 1.00 66.31 313 LYS A O 1
ATOM 2452 N N . LYS A 1 314 ? -77.161 21.132 72.071 1.00 64.75 314 LYS A N 1
ATOM 2453 C CA . LYS A 1 314 ? -77.573 22.535 71.865 1.00 64.75 314 LYS A CA 1
ATOM 2454 C C . LYS A 1 314 ? -79.091 22.691 71.720 1.00 64.75 314 LYS A C 1
ATOM 2456 O O . LYS A 1 314 ? -79.642 23.692 72.176 1.00 64.75 314 LYS A O 1
ATOM 2461 N N . LEU A 1 315 ? -79.776 21.722 71.110 1.00 54.84 315 LEU A N 1
ATOM 2462 C CA . LEU A 1 315 ? -81.237 21.729 70.985 1.00 54.84 315 LEU A CA 1
ATOM 2463 C C . LEU A 1 315 ? -81.923 21.537 72.348 1.00 54.84 315 LEU A C 1
ATOM 2465 O O . LEU A 1 315 ? -82.835 22.288 72.685 1.00 54.84 315 LEU A O 1
ATOM 2469 N N . ASN A 1 316 ? -81.430 20.601 73.162 1.00 58.38 316 ASN A N 1
ATOM 2470 C CA . ASN A 1 316 ? -81.954 20.341 74.505 1.00 58.38 316 ASN A CA 1
ATOM 2471 C C . ASN A 1 316 ? -81.689 21.497 75.482 1.00 58.38 316 ASN A C 1
ATOM 2473 O O . ASN A 1 316 ? -82.534 21.806 76.319 1.00 58.38 316 ASN A O 1
ATOM 2477 N N . GLU A 1 317 ? -80.542 22.171 75.373 1.00 69.62 317 GLU A N 1
ATOM 2478 C CA . GLU A 1 317 ? -80.258 23.383 76.152 1.00 69.62 317 GLU A CA 1
ATOM 2479 C C . GLU A 1 317 ? -81.172 24.548 75.739 1.00 69.62 317 GLU A C 1
ATOM 2481 O O . GLU A 1 317 ? -81.705 25.247 76.604 1.00 69.62 317 GLU A O 1
ATOM 2486 N N . LYS A 1 318 ? -81.439 24.724 74.435 1.00 61.69 318 LYS A N 1
ATOM 2487 C CA . LYS A 1 318 ? -82.403 25.725 73.948 1.00 61.69 318 LYS A CA 1
ATOM 2488 C C . LYS A 1 318 ? -83.833 25.430 74.399 1.00 61.69 318 LYS A C 1
ATOM 2490 O O . LYS A 1 318 ? -84.509 26.365 74.810 1.00 61.69 318 LYS A O 1
ATOM 2495 N N . LEU A 1 319 ? -84.269 24.170 74.384 1.00 55.53 319 LEU A N 1
ATOM 2496 C CA . LEU A 1 319 ? -85.590 23.756 74.881 1.00 55.53 319 LEU A CA 1
ATOM 2497 C C . LEU A 1 319 ? -85.758 24.071 76.372 1.00 55.53 319 LEU A C 1
ATOM 2499 O O . LEU A 1 319 ? -86.707 24.756 76.737 1.00 55.53 319 LEU A O 1
ATOM 2503 N N . LYS A 1 320 ? -84.772 23.724 77.210 1.00 66.81 320 LYS A N 1
ATOM 2504 C CA . LYS A 1 320 ? -84.776 24.083 78.641 1.00 66.81 320 LYS A CA 1
ATOM 2505 C C . LYS A 1 320 ? -84.792 25.592 78.888 1.00 66.81 320 LYS A C 1
ATOM 2507 O O . LYS A 1 320 ? -85.358 26.059 79.873 1.00 66.81 320 LYS A O 1
ATOM 2512 N N . THR A 1 321 ? -84.144 26.362 78.015 1.00 66.06 321 THR A N 1
ATOM 2513 C CA . THR A 1 321 ? -84.133 27.828 78.112 1.00 66.06 321 THR A CA 1
ATOM 2514 C C . THR A 1 321 ? -85.480 28.421 77.685 1.00 66.06 321 THR A C 1
ATOM 2516 O O . THR A 1 321 ? -85.917 29.407 78.267 1.00 66.06 321 THR A O 1
ATOM 2519 N N . ILE A 1 322 ? -86.163 27.821 76.705 1.00 57.66 322 ILE A N 1
ATOM 2520 C CA . ILE A 1 322 ? -87.504 28.232 76.269 1.00 57.66 322 ILE A CA 1
ATOM 2521 C C . ILE A 1 322 ? -88.545 27.911 77.349 1.00 57.66 322 ILE A C 1
ATOM 2523 O O . ILE A 1 322 ? -89.314 28.800 77.692 1.00 57.66 322 ILE A O 1
ATOM 2527 N N . GLU A 1 323 ? -88.503 26.722 77.957 1.00 59.38 323 GLU A N 1
ATOM 2528 C CA . GLU A 1 323 ? -89.397 26.335 79.063 1.00 59.38 323 GLU A CA 1
ATOM 2529 C C . GLU A 1 323 ? -89.249 27.274 80.274 1.00 59.38 323 GLU A C 1
ATOM 2531 O O . GLU A 1 323 ? -90.236 27.823 80.762 1.00 59.38 323 GLU A O 1
ATOM 2536 N N . LYS A 1 324 ? -88.009 27.585 80.687 1.00 63.56 324 LYS A N 1
ATOM 2537 C CA . LYS A 1 324 ? -87.746 28.595 81.733 1.00 63.56 324 LYS A CA 1
ATOM 2538 C C . LYS A 1 324 ? -88.229 29.998 81.354 1.00 63.56 324 LYS A C 1
ATOM 2540 O O . LYS A 1 324 ? -88.670 30.754 82.218 1.00 63.56 324 LYS A O 1
ATOM 2545 N N . ASN A 1 325 ? -88.120 30.368 80.079 1.00 55.78 325 ASN A N 1
ATOM 2546 C CA . ASN A 1 325 ? -88.553 31.676 79.596 1.00 55.78 325 ASN A CA 1
ATOM 2547 C C . ASN A 1 325 ? -90.080 31.782 79.471 1.00 55.78 325 ASN A C 1
ATOM 2549 O O . ASN A 1 325 ? -90.593 32.889 79.595 1.00 55.78 325 ASN A O 1
ATOM 2553 N N . GLU A 1 326 ? -90.818 30.690 79.254 1.00 54.69 326 GLU A N 1
ATOM 2554 C CA . GLU A 1 326 ? -92.289 30.687 79.295 1.00 54.69 326 GLU A CA 1
ATOM 2555 C C . GLU A 1 326 ? -92.826 30.785 80.729 1.00 54.69 326 GLU A C 1
ATOM 2557 O O . GLU A 1 326 ? -93.734 31.580 80.983 1.00 54.69 326 GLU A O 1
ATOM 2562 N N . GLU A 1 327 ? -92.213 30.087 81.690 1.00 56.25 327 GLU A N 1
ATOM 2563 C CA . GLU A 1 327 ? -92.535 30.230 83.119 1.00 56.25 327 GLU A CA 1
ATOM 2564 C C . GLU A 1 327 ? -92.228 31.649 83.632 1.00 56.25 327 GLU A C 1
ATOM 2566 O O . GLU A 1 327 ? -93.050 32.266 84.314 1.00 56.25 327 GLU A O 1
ATOM 2571 N N . SER A 1 328 ? -91.087 32.221 83.224 1.00 55.53 328 SER A N 1
ATOM 2572 C CA . SER A 1 328 ? -90.722 33.608 83.533 1.00 55.53 328 SER A CA 1
ATOM 2573 C C . SER A 1 328 ? -91.625 34.626 82.829 1.00 55.53 328 SER A C 1
ATOM 2575 O O . SER A 1 328 ? -91.980 35.630 83.440 1.00 55.53 328 SER A O 1
ATOM 2577 N N . ARG A 1 329 ? -92.031 34.400 81.570 1.00 49.62 329 ARG A N 1
ATOM 2578 C CA . ARG A 1 329 ? -92.908 35.326 80.827 1.00 49.62 329 ARG A CA 1
ATOM 2579 C C . ARG A 1 329 ? -94.330 35.351 81.371 1.00 49.62 329 ARG A C 1
ATOM 2581 O O . ARG A 1 329 ? -94.910 36.428 81.395 1.00 49.62 329 ARG A O 1
ATOM 2588 N N . ASN A 1 330 ? -94.873 34.237 81.859 1.00 48.50 330 ASN A N 1
ATOM 2589 C CA . ASN A 1 330 ? -96.198 34.225 82.491 1.00 48.50 330 ASN A CA 1
ATOM 2590 C C . ASN A 1 330 ? -96.210 34.941 83.855 1.00 48.50 330 ASN A C 1
ATOM 2592 O O . ASN A 1 330 ? -97.214 35.558 84.209 1.00 48.50 330 ASN A O 1
ATOM 2596 N N . SER A 1 331 ? -95.085 34.937 84.578 1.00 53.38 331 SER A N 1
ATOM 2597 C CA . SER A 1 331 ? -94.882 35.745 85.791 1.00 53.38 331 SER A CA 1
ATOM 2598 C C . SER A 1 331 ? -94.675 37.236 85.472 1.00 53.38 331 SER A C 1
ATOM 2600 O O . SER A 1 331 ? -95.198 38.102 86.166 1.00 53.38 331 SER A O 1
ATOM 2602 N N . GLU A 1 332 ? -93.944 37.553 84.399 1.00 50.66 332 GLU A N 1
ATOM 2603 C CA . GLU A 1 332 ? -93.549 38.921 84.028 1.00 50.66 332 GLU A CA 1
ATOM 2604 C C . GLU A 1 332 ? -94.651 39.678 83.245 1.00 50.66 332 GLU A C 1
ATOM 2606 O O . GLU A 1 332 ? -94.701 40.907 83.281 1.00 50.66 332 GLU A O 1
ATOM 2611 N N . PHE A 1 333 ? -95.589 38.979 82.584 1.00 43.97 333 PHE A N 1
ATOM 2612 C CA . PHE A 1 333 ? -96.742 39.592 81.893 1.00 43.97 333 PHE A CA 1
ATOM 2613 C C . PHE A 1 333 ? -97.794 40.155 82.868 1.00 43.97 333 PHE A C 1
ATOM 2615 O O . PHE A 1 333 ? -98.479 41.125 82.543 1.00 43.97 333 PHE A O 1
ATOM 2622 N N . GLY A 1 334 ? -97.896 39.593 84.080 1.00 49.78 334 GLY A N 1
ATOM 2623 C CA . GLY A 1 334 ? -98.761 40.106 85.151 1.00 49.78 334 GLY A CA 1
ATOM 2624 C C . GLY A 1 334 ? -98.225 41.377 85.824 1.00 49.78 334 GLY A C 1
ATOM 2625 O O . GLY A 1 334 ? -99.009 42.202 86.298 1.00 49.78 334 GLY A O 1
ATOM 2626 N N . GLU A 1 335 ? -96.903 41.572 85.820 1.00 53.06 335 GLU A N 1
ATOM 2627 C CA . GLU A 1 335 ? -96.239 42.730 86.436 1.00 53.06 335 GLU A CA 1
ATOM 2628 C C . GLU A 1 335 ? -95.966 43.866 85.430 1.00 53.06 335 GLU A C 1
ATOM 2630 O O . GLU A 1 335 ? -96.102 45.041 85.774 1.00 53.06 335 GLU A O 1
ATOM 2635 N N . ARG A 1 336 ? -95.728 43.558 84.144 1.00 43.56 336 ARG A N 1
ATOM 2636 C CA . ARG A 1 336 ? -95.448 44.562 83.095 1.00 43.56 336 ARG A CA 1
ATOM 2637 C C . ARG A 1 336 ? -96.643 45.375 82.586 1.00 43.56 336 ARG A C 1
ATOM 2639 O O . ARG A 1 336 ? -96.422 46.372 81.899 1.00 43.56 336 ARG A O 1
ATOM 2646 N N . LEU A 1 337 ? -97.886 45.039 82.945 1.00 42.03 337 LEU A N 1
ATOM 2647 C CA . LEU A 1 337 ? -99.037 45.918 82.667 1.00 42.03 337 LEU A CA 1
ATOM 2648 C C . LEU A 1 337 ? -99.076 47.149 83.598 1.00 42.03 337 LEU A C 1
ATOM 2650 O O . LEU A 1 337 ? -99.762 48.120 83.295 1.00 42.03 337 LEU A O 1
ATOM 2654 N N . LYS A 1 338 ? -98.341 47.119 84.721 1.00 45.75 338 LYS A N 1
ATOM 2655 C CA . LYS A 1 338 ? -98.329 48.181 85.743 1.00 45.75 338 LYS A CA 1
ATOM 2656 C C . LYS A 1 338 ? -97.159 49.165 85.623 1.00 45.75 338 LYS A C 1
ATOM 2658 O O . LYS A 1 338 ? -97.175 50.195 86.287 1.00 45.75 338 LYS A O 1
ATOM 2663 N N . GLU A 1 339 ? -96.185 48.900 84.753 1.00 43.47 339 GLU A N 1
ATOM 2664 C CA . GLU A 1 339 ? -95.007 49.767 84.561 1.00 43.47 339 GLU A CA 1
ATOM 2665 C C . GLU A 1 339 ? -94.930 50.443 83.180 1.00 43.47 339 GLU A C 1
ATOM 2667 O O . GLU A 1 339 ? -94.081 51.306 82.959 1.00 43.47 339 GLU A O 1
ATOM 2672 N N . PHE A 1 340 ? -95.866 50.159 82.266 1.00 36.09 340 PHE A N 1
ATOM 2673 C CA . PHE A 1 340 ? -95.892 50.748 80.916 1.00 36.09 340 PHE A CA 1
ATOM 2674 C C . PHE A 1 340 ? -96.451 52.189 80.838 1.00 36.09 340 PHE A C 1
ATOM 2676 O O . PHE A 1 340 ? -96.599 52.736 79.745 1.00 36.09 340 PHE A O 1
ATOM 2683 N N . GLU A 1 341 ? -96.708 52.839 81.980 1.00 38.47 341 GLU A N 1
ATOM 2684 C CA . GLU A 1 341 ? -97.074 54.265 82.070 1.00 38.47 341 GLU A CA 1
ATOM 2685 C C . GLU A 1 341 ? -95.899 55.206 82.389 1.00 38.47 341 GLU A C 1
ATOM 2687 O O . GLU A 1 341 ? -96.076 56.427 82.402 1.00 38.47 341 GLU A O 1
ATOM 2692 N N . LYS A 1 342 ? -94.674 54.708 82.600 1.00 36.47 342 LYS A N 1
ATOM 2693 C CA . LYS A 1 342 ? -93.535 55.590 82.895 1.00 36.47 342 LYS A CA 1
ATOM 2694 C C . LYS A 1 342 ? -92.337 55.371 81.985 1.00 36.47 342 LYS A C 1
ATOM 2696 O O . LYS A 1 342 ? -91.508 54.495 82.172 1.00 36.47 342 LYS A O 1
ATOM 2701 N N . SER A 1 343 ? -92.193 56.367 81.119 1.00 33.50 343 SER A N 1
ATOM 2702 C CA . SER A 1 343 ? -90.967 56.846 80.482 1.00 33.50 343 SER A CA 1
ATOM 2703 C C . SER A 1 343 ? -90.466 56.018 79.299 1.00 33.50 343 SER A C 1
ATOM 2705 O O . SER A 1 343 ? -89.983 54.909 79.443 1.00 33.50 343 SER A O 1
ATOM 2707 N N . ARG A 1 344 ? -90.713 56.462 78.060 1.00 28.34 344 ARG A N 1
ATOM 2708 C CA . ARG A 1 344 ? -90.118 57.624 77.355 1.00 28.34 344 ARG A CA 1
ATOM 2709 C C . ARG A 1 344 ? -88.592 57.542 77.211 1.00 28.34 344 ARG A C 1
ATOM 2711 O O . ARG A 1 344 ? -87.877 57.707 78.190 1.00 28.34 344 ARG A O 1
ATOM 2718 N N . LYS A 1 345 ? -88.206 57.561 75.924 1.00 31.70 345 LYS A N 1
ATOM 2719 C CA . LYS A 1 345 ? -86.911 57.876 75.279 1.00 31.70 345 LYS A CA 1
ATOM 2720 C C . LYS A 1 345 ? -86.008 56.650 75.066 1.00 31.70 345 LYS A C 1
ATOM 2722 O O . LYS A 1 345 ? -85.343 56.221 75.993 1.00 31.70 345 LYS A O 1
ATOM 2727 N N . SER A 1 346 ? -86.089 55.933 73.931 1.00 28.92 346 SER A N 1
ATOM 2728 C CA . SER A 1 346 ? -85.553 56.260 72.576 1.00 28.92 346 SER A CA 1
ATOM 2729 C C . SER A 1 346 ? -84.112 56.784 72.649 1.00 28.92 346 SER A C 1
ATOM 2731 O O . SER A 1 346 ? -83.905 57.811 73.285 1.00 28.92 346 SER A O 1
ATOM 2733 N N . SER A 1 347 ? -83.085 56.166 72.064 1.00 28.53 347 SER A N 1
ATOM 2734 C CA . SER A 1 347 ? -82.921 55.670 70.680 1.00 28.53 347 SER A CA 1
ATOM 2735 C C . SER A 1 347 ? -81.761 54.644 70.629 1.00 28.53 347 SER A C 1
ATOM 2737 O O . SER A 1 347 ? -80.826 54.777 71.411 1.00 28.53 347 SER A O 1
ATOM 2739 N N . ASP A 1 348 ? -81.848 53.528 69.884 1.00 28.73 348 ASP A N 1
ATOM 2740 C CA . ASP A 1 348 ? -81.465 53.369 68.451 1.00 28.73 348 ASP A CA 1
ATOM 2741 C C . ASP A 1 348 ? -79.978 53.732 68.174 1.00 28.73 348 ASP A C 1
ATOM 2743 O O . ASP A 1 348 ? -79.511 54.754 68.655 1.00 28.73 348 ASP A O 1
ATOM 2747 N N . LYS A 1 349 ? -79.164 53.046 67.356 1.00 30.45 349 LYS A N 1
ATOM 2748 C CA . LYS A 1 349 ? -79.232 51.793 66.575 1.00 30.45 349 LYS A CA 1
ATOM 2749 C C . LYS A 1 349 ? -77.864 51.624 65.858 1.00 30.45 349 LYS A C 1
ATOM 2751 O O . LYS A 1 349 ? -77.245 52.639 65.570 1.00 30.45 349 LYS A O 1
ATOM 2756 N N . SER A 1 350 ? -77.462 50.370 65.571 1.00 28.64 350 SER A N 1
ATOM 2757 C CA . SER A 1 350 ? -76.873 49.810 64.309 1.00 28.64 350 SER A CA 1
ATOM 2758 C C . SER A 1 350 ? -75.801 50.603 63.503 1.00 28.64 350 SER A C 1
ATOM 2760 O O . SER A 1 350 ? -75.892 51.811 63.398 1.00 28.64 350 SER A O 1
ATOM 2762 N N . SER A 1 351 ? -74.854 50.073 62.716 1.00 28.84 351 SER A N 1
ATOM 2763 C CA . SER A 1 351 ? -74.461 48.739 62.211 1.00 28.84 351 SER A CA 1
ATOM 2764 C C . SER A 1 351 ? -73.443 48.926 61.056 1.00 28.84 351 SER A C 1
ATOM 2766 O O . SER A 1 351 ? -73.523 49.949 60.383 1.00 28.84 351 SER A O 1
ATOM 2768 N N . ASN A 1 352 ? -72.686 47.861 60.730 1.00 28.34 352 ASN A N 1
ATOM 2769 C CA . ASN A 1 352 ? -72.111 47.485 59.408 1.00 28.34 352 ASN A CA 1
ATOM 2770 C C . ASN A 1 352 ? -71.003 48.387 58.803 1.00 28.34 352 ASN A C 1
ATOM 2772 O O . ASN A 1 352 ? -70.981 49.582 59.031 1.00 28.34 352 ASN A O 1
ATOM 2776 N N . GLY A 1 353 ? -70.054 47.926 57.977 1.00 26.98 353 GLY A N 1
ATOM 2777 C CA . GLY A 1 353 ? -69.753 46.618 57.388 1.00 26.98 353 GLY A CA 1
ATOM 2778 C C . GLY A 1 353 ? -68.661 46.736 56.290 1.00 26.98 353 GLY A C 1
ATOM 2779 O O . GLY A 1 353 ? -68.420 47.821 55.779 1.00 26.98 353 GLY A O 1
ATOM 2780 N N . SER A 1 354 ? -68.032 45.600 55.951 1.00 26.62 354 SER A N 1
ATOM 2781 C CA . SER A 1 354 ? -67.493 45.154 54.636 1.00 26.62 354 SER A CA 1
ATOM 2782 C C . SER A 1 354 ? -66.526 45.980 53.739 1.00 26.62 354 SER A C 1
ATOM 2784 O O . SER A 1 354 ? -66.793 47.115 53.369 1.00 26.62 354 SER A O 1
ATOM 2786 N N . SER A 1 355 ? -65.577 45.225 53.147 1.00 26.23 355 SER A N 1
ATOM 2787 C CA . SER A 1 355 ? -65.224 45.126 51.700 1.00 26.23 355 SER A CA 1
ATOM 2788 C C . SER A 1 355 ? -63.982 45.826 51.083 1.00 26.23 355 SER A C 1
ATOM 2790 O O . SER A 1 355 ? -63.810 47.034 51.130 1.00 26.23 355 SER A O 1
ATOM 2792 N N . SER A 1 356 ? -63.189 44.982 50.394 1.00 25.95 356 SER A N 1
ATOM 2793 C CA . SER A 1 356 ? -62.682 45.060 48.999 1.00 25.95 356 SER A CA 1
ATOM 2794 C C . SER A 1 356 ? -61.636 46.090 48.495 1.00 25.95 356 SER A C 1
ATOM 2796 O O . SER A 1 356 ? -61.897 47.281 48.400 1.00 25.95 356 SER A O 1
ATOM 2798 N N . SER A 1 357 ? -60.595 45.521 47.857 1.00 25.25 357 SER A N 1
ATOM 2799 C CA . SER A 1 357 ? -60.095 45.784 46.480 1.00 25.25 357 SER A CA 1
ATOM 2800 C C . SER A 1 357 ? -59.034 46.867 46.149 1.00 25.25 357 SER A C 1
ATOM 2802 O O . SER A 1 357 ? -59.160 48.035 46.491 1.00 25.25 357 SER A O 1
ATOM 2804 N N . SER A 1 358 ? -58.084 46.421 45.302 1.00 25.64 358 SER A N 1
ATOM 2805 C CA . SER A 1 358 ? -57.458 47.091 44.136 1.00 25.64 358 SER A CA 1
ATOM 2806 C C . SER A 1 358 ? -56.408 48.204 44.311 1.00 25.64 358 SER A C 1
ATOM 2808 O O . SER A 1 358 ? -56.710 49.265 44.844 1.00 25.64 358 SER A O 1
ATOM 2810 N N . LYS A 1 359 ? -55.251 48.066 43.627 1.00 29.23 359 LYS A N 1
ATOM 2811 C CA . LYS A 1 359 ? -54.908 48.860 42.415 1.00 29.23 359 LYS A CA 1
ATOM 2812 C C . LYS A 1 359 ? -53.536 48.526 41.793 1.00 29.23 359 LYS A C 1
ATOM 2814 O O . LYS A 1 359 ? -52.547 48.315 42.482 1.00 29.23 359 LYS A O 1
ATOM 2819 N N . ASN A 1 360 ? -53.540 48.557 40.458 1.00 26.09 360 ASN A N 1
ATOM 2820 C CA . ASN A 1 360 ? -52.423 48.538 39.506 1.00 26.09 360 ASN A CA 1
ATOM 2821 C C . ASN A 1 360 ? -51.597 49.838 39.502 1.00 26.09 360 ASN A C 1
ATOM 2823 O O . ASN A 1 360 ? -52.161 50.909 39.716 1.00 26.09 360 ASN A O 1
ATOM 2827 N N . SER A 1 361 ? -50.353 49.763 39.008 1.00 27.02 361 SER A N 1
ATOM 2828 C CA . SER A 1 361 ? -49.799 50.771 38.080 1.00 27.02 361 SER A CA 1
ATOM 2829 C C . SER A 1 361 ? -48.600 50.233 37.281 1.00 27.02 361 SER A C 1
ATOM 2831 O O . SER A 1 361 ? -47.655 49.701 37.860 1.00 27.02 361 SER A O 1
ATOM 2833 N N . LEU A 1 362 ? -48.648 50.407 35.954 1.00 27.27 362 LEU A N 1
ATOM 2834 C CA . LEU A 1 362 ? -47.581 50.135 34.982 1.00 27.27 362 LEU A CA 1
ATOM 2835 C C . LEU A 1 362 ? -46.465 51.196 35.029 1.00 27.27 362 LEU A C 1
ATOM 2837 O O . LEU A 1 362 ? -46.756 52.376 35.202 1.00 27.27 362 LEU A O 1
ATOM 2841 N N . SER A 1 363 ? -45.229 50.817 34.679 1.00 25.06 363 SER A N 1
ATOM 2842 C CA . SER A 1 363 ? -44.348 51.684 33.876 1.00 25.06 363 SER A CA 1
ATOM 2843 C C . SER A 1 363 ? -43.318 50.881 33.066 1.00 25.06 363 SER A C 1
ATOM 2845 O O . SER A 1 363 ? -42.758 49.888 33.526 1.00 25.06 363 SER A O 1
ATOM 2847 N N . ASN A 1 364 ? -43.128 51.318 31.819 1.00 28.02 364 ASN A N 1
ATOM 2848 C CA . ASN A 1 364 ? -42.208 50.794 30.812 1.00 28.02 364 ASN A CA 1
ATOM 2849 C C . ASN A 1 364 ? -40.739 50.937 31.229 1.00 28.02 364 ASN A C 1
ATOM 2851 O O . ASN A 1 364 ? -40.323 52.028 31.611 1.00 28.02 364 ASN A O 1
ATOM 2855 N N . ASN A 1 365 ? -39.919 49.906 30.987 1.00 26.39 365 ASN A N 1
ATOM 2856 C CA . ASN A 1 365 ? -38.494 50.115 30.747 1.00 26.39 365 ASN A CA 1
ATOM 2857 C C . ASN A 1 365 ? -37.872 49.079 29.798 1.00 26.39 365 ASN A C 1
ATOM 2859 O O . ASN A 1 365 ? -38.008 47.868 29.951 1.00 26.39 365 ASN A O 1
ATOM 2863 N N . LYS A 1 366 ? -37.181 49.643 28.805 1.00 26.38 366 LYS A N 1
ATOM 2864 C CA . LYS A 1 366 ? -36.236 49.084 27.832 1.00 26.38 366 LYS A CA 1
ATOM 2865 C C . LYS A 1 366 ? -35.636 47.725 28.231 1.00 26.38 366 LYS A C 1
ATOM 2867 O O . LYS A 1 366 ? -34.860 47.639 29.182 1.00 26.38 366 LYS A O 1
ATOM 2872 N N . LYS A 1 367 ? -35.901 46.686 27.428 1.00 26.95 367 LYS A N 1
ATOM 2873 C CA . LYS A 1 367 ? -35.177 45.406 27.480 1.00 26.95 367 LYS A CA 1
ATOM 2874 C C . LYS A 1 367 ? -33.714 45.616 27.059 1.00 26.95 367 LYS A C 1
ATOM 2876 O O . LYS A 1 367 ? -33.380 45.532 25.884 1.00 26.95 367 LYS A O 1
ATOM 2881 N N . LYS A 1 368 ? -32.834 45.860 28.033 1.00 25.20 368 LYS A N 1
ATOM 2882 C CA . LYS A 1 368 ? -31.454 45.357 27.981 1.00 25.20 368 LYS A CA 1
ATOM 2883 C C . LYS A 1 368 ? -31.550 43.841 28.175 1.00 25.20 368 LYS A C 1
ATOM 2885 O O . LYS A 1 368 ? -32.052 43.413 29.213 1.00 25.20 368 LYS A O 1
ATOM 2890 N N . LYS A 1 369 ? -31.124 43.038 27.191 1.00 28.78 369 LYS A N 1
ATOM 2891 C CA . LYS A 1 369 ? -30.917 41.591 27.377 1.00 28.78 369 LYS A CA 1
ATOM 2892 C C . LYS A 1 369 ? -29.899 41.427 28.515 1.00 28.78 369 LYS A C 1
ATOM 2894 O O . LYS A 1 369 ? -28.732 41.771 28.358 1.00 28.78 369 LYS A O 1
ATOM 2899 N N . LYS A 1 370 ? -30.378 41.001 29.684 1.00 28.09 370 LYS A N 1
ATOM 2900 C CA . LYS A 1 370 ? -29.546 40.399 30.727 1.00 28.09 370 LYS A CA 1
ATOM 2901 C C . LYS A 1 370 ? -29.050 39.079 30.140 1.00 28.09 370 LYS A C 1
ATOM 2903 O O . LYS A 1 370 ? -29.887 38.292 29.708 1.00 28.09 370 LYS A O 1
ATOM 2908 N N . TYR A 1 371 ? -27.735 38.891 30.082 1.00 34.59 371 TYR A N 1
ATOM 2909 C CA . TYR A 1 371 ? -27.135 37.584 29.832 1.00 34.59 371 TYR A CA 1
ATOM 2910 C C . TYR A 1 371 ? -27.740 36.596 30.835 1.00 34.59 371 TYR A C 1
ATOM 2912 O O . TYR A 1 371 ? -27.668 36.830 32.042 1.00 34.59 371 TYR A O 1
ATOM 2920 N N . SER A 1 372 ? -28.448 35.593 30.324 1.00 44.38 372 SER A N 1
ATOM 2921 C CA . SER A 1 372 ? -28.879 34.428 31.089 1.00 44.38 372 SER A CA 1
ATOM 2922 C C . SER A 1 372 ? -27.683 33.500 31.271 1.00 44.38 372 SER A C 1
ATOM 2924 O O . SER A 1 372 ? -26.812 33.460 30.406 1.00 44.38 372 SER A O 1
ATOM 2926 N N . ASP A 1 373 ? -27.649 32.765 32.381 1.00 60.44 373 ASP A N 1
ATOM 2927 C CA . ASP A 1 373 ? -26.636 31.759 32.737 1.00 60.44 373 ASP A CA 1
ATOM 2928 C C . ASP A 1 373 ? -26.714 30.504 31.831 1.00 60.44 373 ASP A C 1
ATOM 2930 O O . ASP A 1 373 ? -26.790 29.374 32.309 1.00 60.44 373 ASP A O 1
ATOM 2934 N N . SER A 1 374 ? -26.777 30.709 30.511 1.00 74.12 374 SER A N 1
ATOM 2935 C CA . SER A 1 374 ? -26.996 29.695 29.479 1.00 74.12 374 SER A CA 1
ATOM 2936 C C . SER A 1 374 ? -25.903 29.760 28.413 1.00 74.12 374 SER A C 1
ATOM 2938 O O . SER A 1 374 ? -25.729 30.820 27.815 1.00 74.12 374 SER A O 1
ATOM 2940 N N . ILE A 1 375 ? -25.216 28.643 28.167 1.00 84.25 375 ILE A N 1
ATOM 2941 C CA . ILE A 1 375 ? -24.142 28.500 27.173 1.00 84.25 375 ILE A CA 1
ATOM 2942 C C . ILE A 1 375 ? -24.619 27.593 26.036 1.00 84.25 375 ILE A C 1
ATOM 2944 O O . ILE A 1 375 ? -25.099 26.485 26.286 1.00 84.25 375 ILE A O 1
ATOM 2948 N N . ILE A 1 376 ? -24.452 28.037 24.792 1.00 83.50 376 ILE A N 1
ATOM 2949 C CA . ILE A 1 376 ? -24.795 27.279 23.585 1.00 83.50 376 ILE A CA 1
ATOM 2950 C C . ILE A 1 376 ? -23.516 26.771 22.917 1.00 83.50 376 ILE A C 1
ATOM 2952 O O . ILE A 1 376 ? -22.631 27.543 22.550 1.00 83.50 376 ILE A O 1
ATOM 2956 N N . ILE A 1 377 ? -23.421 25.457 22.731 1.00 85.38 377 ILE A N 1
ATOM 2957 C CA . ILE A 1 377 ? -22.283 24.785 22.109 1.00 85.38 377 ILE A CA 1
ATOM 2958 C C . ILE A 1 377 ? -22.762 24.078 20.849 1.00 85.38 377 ILE A C 1
ATOM 2960 O O . ILE A 1 377 ? -23.641 23.216 20.896 1.00 85.38 377 ILE A O 1
ATOM 2964 N N . VAL A 1 378 ? -22.151 24.409 19.717 1.00 85.38 378 VAL A N 1
ATOM 2965 C CA . VAL A 1 378 ? -22.450 23.735 18.453 1.00 85.38 378 VAL A CA 1
ATOM 2966 C C . VAL A 1 378 ? -21.430 22.640 18.183 1.00 85.38 378 VAL A C 1
ATOM 2968 O O . VAL A 1 378 ? -20.226 22.857 18.320 1.00 85.38 378 VAL A O 1
ATOM 2971 N N . ILE A 1 379 ? -21.909 21.465 17.775 1.00 86.19 379 ILE A N 1
ATOM 2972 C CA . ILE A 1 379 ? -21.064 20.320 17.439 1.00 86.19 379 ILE A CA 1
ATOM 2973 C C . ILE A 1 379 ? -21.094 20.107 15.920 1.00 86.19 379 ILE A C 1
ATOM 2975 O O . ILE A 1 379 ? -22.147 19.836 15.332 1.00 86.19 379 ILE A O 1
ATOM 2979 N N . ALA A 1 380 ? -19.929 20.238 15.284 1.00 83.19 380 ALA A N 1
ATOM 2980 C CA . ALA A 1 380 ? -19.698 20.094 13.845 1.00 83.19 380 ALA A CA 1
ATOM 2981 C C . ALA A 1 380 ? -18.673 18.986 13.554 1.00 83.19 380 ALA A C 1
ATOM 2983 O O . ALA A 1 380 ? -17.967 18.543 14.455 1.00 83.19 380 ALA A O 1
ATOM 2984 N N . GLY A 1 381 ? -18.639 18.476 12.320 1.00 78.19 381 GLY A N 1
ATOM 2985 C CA . GLY A 1 381 ? -17.847 17.293 1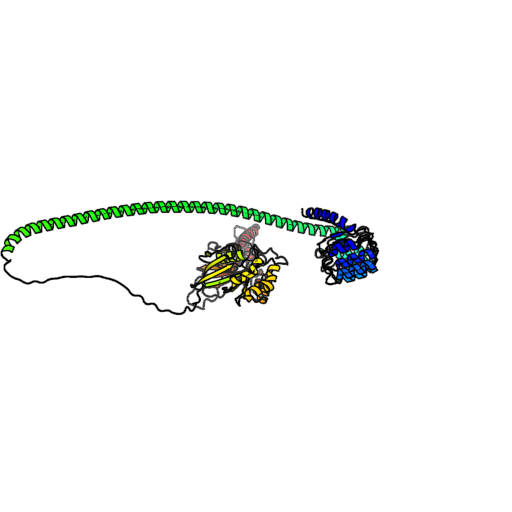1.956 1.00 78.19 381 GLY A CA 1
ATOM 2986 C C . GLY A 1 381 ? -18.567 16.349 10.991 1.00 78.19 381 GLY A C 1
ATOM 2987 O O . GLY A 1 381 ? -19.757 16.537 10.704 1.00 78.19 381 GLY A O 1
ATOM 2988 N N . ASP A 1 382 ? -17.850 15.337 10.503 1.00 70.62 382 ASP A N 1
ATOM 2989 C CA . ASP A 1 382 ? -18.286 14.445 9.419 1.00 70.62 382 ASP A CA 1
ATOM 2990 C C . ASP A 1 382 ? -19.366 13.426 9.831 1.00 70.62 382 ASP A C 1
ATOM 2992 O O . ASP A 1 382 ? -19.852 13.403 10.963 1.00 70.62 382 ASP A O 1
ATOM 2996 N N . LYS A 1 383 ? -19.853 12.632 8.862 1.00 59.41 383 LYS A N 1
ATOM 2997 C CA . LYS A 1 383 ? -20.992 11.694 9.006 1.00 59.41 383 LYS A CA 1
ATOM 2998 C C . LYS A 1 383 ? -20.687 10.431 9.818 1.00 59.41 383 LYS A C 1
ATOM 3000 O O . LYS A 1 383 ? -21.613 9.656 10.060 1.00 59.41 383 LYS A O 1
ATOM 3005 N N . ALA A 1 384 ? -19.431 10.185 10.185 1.00 51.59 384 ALA A N 1
ATOM 3006 C CA . ALA A 1 384 ? -19.089 9.071 11.063 1.00 51.59 384 ALA A CA 1
ATOM 3007 C C . ALA A 1 384 ? -19.858 9.212 12.392 1.00 51.59 384 ALA A C 1
ATOM 3009 O O . ALA A 1 384 ? -20.222 10.325 12.772 1.00 51.59 384 ALA A O 1
ATOM 3010 N N . LYS A 1 385 ? -20.154 8.099 13.076 1.00 53.94 385 LYS A N 1
ATOM 3011 C CA . LYS A 1 385 ? -21.027 7.992 14.271 1.00 53.94 385 LYS A CA 1
ATOM 3012 C C . LYS A 1 385 ? -20.535 8.775 15.514 1.00 53.94 385 LYS A C 1
ATOM 3014 O O . LYS A 1 385 ? -20.938 8.496 16.633 1.00 53.94 385 LYS A O 1
ATOM 3019 N N . ASP A 1 386 ? -19.699 9.783 15.334 1.00 63.34 386 ASP A N 1
ATOM 3020 C CA . ASP A 1 386 ? -18.776 10.326 16.320 1.00 63.34 386 ASP A CA 1
ATOM 3021 C C . ASP A 1 386 ? -19.333 11.555 17.043 1.00 63.34 386 ASP A C 1
ATOM 3023 O O . ASP A 1 386 ? -19.114 11.722 18.240 1.00 63.34 386 ASP A O 1
ATOM 3027 N N . LYS A 1 387 ? -20.119 12.392 16.349 1.00 73.19 387 LYS A N 1
ATOM 3028 C CA . LYS A 1 387 ? -20.847 13.501 16.993 1.00 73.19 387 LYS A CA 1
ATOM 3029 C C . LYS A 1 387 ? -21.916 12.994 17.947 1.00 73.19 387 LYS A C 1
ATOM 3031 O O . LYS A 1 387 ? -22.095 13.572 19.010 1.00 73.19 387 LYS A O 1
ATOM 3036 N N . GLU A 1 388 ? -22.604 11.918 17.570 1.00 67.75 388 GLU A N 1
ATOM 3037 C CA . GLU A 1 388 ? -23.601 11.279 18.431 1.00 67.75 388 GLU A CA 1
ATOM 3038 C C . GLU A 1 388 ? -22.927 10.632 19.648 1.00 67.75 388 GLU A C 1
ATOM 3040 O O . GLU A 1 388 ? -23.384 10.864 20.757 1.00 67.75 388 GLU A O 1
ATOM 3045 N N . VAL A 1 389 ? -21.776 9.966 19.478 1.00 63.34 389 VAL A N 1
ATOM 3046 C CA . VAL A 1 389 ? -20.980 9.428 20.600 1.00 63.34 389 VAL A CA 1
ATOM 3047 C C . VAL A 1 389 ? -20.491 10.527 21.548 1.00 63.34 389 VAL A C 1
ATOM 3049 O O . VAL A 1 389 ? -20.580 10.370 22.764 1.00 63.34 389 VAL A O 1
ATOM 3052 N N . LEU A 1 390 ? -19.990 11.651 21.024 1.00 69.00 390 LEU A N 1
ATOM 3053 C CA . LEU A 1 390 ? -19.576 12.785 21.853 1.00 69.00 390 LEU A CA 1
ATOM 3054 C C . LEU A 1 390 ? -20.762 13.371 22.629 1.00 69.00 390 LEU A C 1
ATOM 3056 O O . LEU A 1 390 ? -20.629 13.675 23.814 1.00 69.00 390 LEU A O 1
ATOM 3060 N N . ILE A 1 391 ? -21.912 13.523 21.967 1.00 68.88 391 ILE A N 1
ATOM 3061 C CA . ILE A 1 391 ? -23.142 13.983 22.609 1.00 68.88 391 ILE A CA 1
ATOM 3062 C C . ILE A 1 391 ? -23.535 13.000 23.706 1.00 68.88 391 ILE A C 1
ATOM 3064 O O . ILE A 1 391 ? -23.666 13.427 24.842 1.00 68.88 391 ILE A O 1
ATOM 3068 N N . ASP A 1 392 ? -23.627 11.702 23.428 1.00 63.78 392 ASP A N 1
ATOM 3069 C CA . ASP A 1 392 ? -23.976 10.679 24.419 1.00 63.78 392 ASP A CA 1
ATOM 3070 C C . ASP A 1 392 ? -23.011 10.679 25.621 1.00 63.78 392 ASP A C 1
ATOM 3072 O O . ASP A 1 392 ? -23.448 10.617 26.774 1.00 63.78 392 ASP A O 1
ATOM 3076 N N . TYR A 1 393 ? -21.705 10.840 25.377 1.00 64.56 393 TYR A N 1
ATOM 3077 C CA . TYR A 1 393 ? -20.698 11.009 26.428 1.00 64.56 393 TYR A CA 1
ATOM 3078 C C . TYR A 1 393 ? -20.988 12.242 27.293 1.00 64.56 393 TYR A C 1
ATOM 3080 O O . TYR A 1 393 ? -21.075 12.132 28.517 1.00 64.56 393 TYR A O 1
ATOM 3088 N N . CYS A 1 394 ? -21.193 13.411 26.679 1.00 64.00 394 CYS A N 1
ATOM 3089 C CA . CYS A 1 394 ? -21.525 14.638 27.400 1.00 64.00 394 CYS A CA 1
ATOM 3090 C C . CYS A 1 394 ? -22.841 14.504 28.176 1.00 64.00 394 CYS A C 1
ATOM 3092 O O . CYS A 1 394 ? -22.912 14.918 29.328 1.00 64.00 394 CYS A O 1
ATOM 3094 N N . MET A 1 395 ? -23.854 13.882 27.577 1.00 62.94 395 MET A N 1
ATOM 3095 C CA . MET A 1 395 ? -25.181 13.673 28.156 1.00 62.94 395 MET A CA 1
ATOM 3096 C C . MET A 1 395 ? -25.138 12.803 29.414 1.00 62.94 395 MET A C 1
ATOM 3098 O O . MET A 1 395 ? -25.903 13.055 30.340 1.00 62.94 395 MET A O 1
ATOM 3102 N N . SER A 1 396 ? -24.219 11.834 29.487 1.00 59.72 396 SER A N 1
ATOM 3103 C CA . SER A 1 396 ? -24.026 11.003 30.684 1.00 59.72 396 SER A CA 1
ATOM 3104 C C . SER A 1 396 ? -23.529 11.784 31.910 1.00 59.72 396 SER A C 1
ATOM 3106 O O . SER A 1 396 ? -23.727 11.345 33.041 1.00 59.72 396 SER A O 1
ATOM 3108 N N . ALA A 1 397 ? -22.908 12.947 31.690 1.00 55.69 397 ALA A N 1
ATOM 3109 C CA . ALA A 1 397 ? -22.350 13.799 32.735 1.00 55.69 397 ALA A CA 1
ATOM 3110 C C . ALA A 1 397 ? -23.280 14.957 33.160 1.00 55.69 397 ALA A C 1
ATOM 3112 O O . ALA A 1 397 ? -22.942 15.688 34.091 1.00 55.69 397 ALA A O 1
ATOM 3113 N N . LEU A 1 398 ? -24.427 15.152 32.492 1.00 63.19 398 LEU A N 1
ATOM 3114 C CA . LEU A 1 398 ? -25.380 16.231 32.787 1.00 63.19 398 LEU A CA 1
ATOM 3115 C C . LEU A 1 398 ? -26.520 15.737 33.686 1.00 63.19 398 LEU A C 1
ATOM 3117 O O . LEU A 1 398 ? -27.162 14.731 33.387 1.00 63.19 398 LEU A O 1
ATOM 3121 N N . GLU A 1 399 ? -26.828 16.487 34.747 1.00 55.84 399 GLU A N 1
ATOM 3122 C CA . GLU A 1 399 ? -28.032 16.260 35.556 1.00 55.84 399 GLU A CA 1
ATOM 3123 C C . GLU A 1 399 ? -29.279 16.724 34.763 1.00 55.84 399 GLU A C 1
ATOM 3125 O O . GLU A 1 399 ? -29.274 17.801 34.159 1.00 55.84 399 GLU A O 1
ATOM 3130 N N . ASP A 1 400 ? -30.351 15.918 34.758 1.00 61.62 400 ASP A N 1
ATOM 3131 C CA . ASP A 1 400 ? -31.682 16.249 34.207 1.00 61.62 400 ASP A CA 1
ATOM 3132 C C . ASP A 1 400 ? -31.717 16.745 32.744 1.00 61.62 400 ASP A C 1
ATOM 3134 O O . ASP A 1 400 ? -32.323 17.774 32.427 1.00 61.62 400 ASP A O 1
ATOM 3138 N N . CYS A 1 401 ? -31.097 16.005 31.820 1.00 66.50 401 CYS A N 1
ATOM 3139 C CA . CYS A 1 401 ? -31.058 16.408 30.415 1.00 66.50 401 CYS A CA 1
ATOM 3140 C C . CYS A 1 401 ? -32.372 16.148 29.648 1.00 66.50 401 CYS A C 1
ATOM 3142 O O . CYS A 1 401 ? -32.987 15.085 29.772 1.00 66.50 401 CYS A O 1
ATOM 3144 N N . LYS A 1 402 ? -32.787 17.109 28.811 1.00 66.88 402 LYS A N 1
ATOM 3145 C CA . LYS A 1 402 ? -33.968 17.021 27.938 1.00 66.88 402 LYS A CA 1
ATOM 3146 C C . LYS A 1 402 ? -33.582 17.152 26.469 1.00 66.88 402 LYS A C 1
ATOM 3148 O O . LYS A 1 402 ? -32.761 17.990 26.098 1.00 66.88 402 LYS A O 1
ATOM 3153 N N . ILE A 1 403 ? -34.226 16.337 25.637 1.00 68.25 403 ILE A N 1
ATOM 3154 C CA . ILE A 1 403 ? -34.078 16.364 24.181 1.00 68.25 403 ILE A CA 1
ATOM 3155 C C . ILE A 1 403 ? -35.274 17.115 23.601 1.00 68.25 403 ILE A C 1
ATOM 3157 O O . ILE A 1 403 ? -36.416 16.679 23.756 1.00 68.25 403 ILE A O 1
ATOM 3161 N N . GLU A 1 404 ? -35.008 18.225 22.925 1.00 64.12 404 GLU A N 1
ATOM 3162 C CA . GLU A 1 404 ? -36.000 18.990 22.174 1.00 64.12 404 GLU A CA 1
ATOM 3163 C C . GLU A 1 404 ? -35.667 18.807 20.686 1.00 64.12 404 GLU A C 1
ATOM 3165 O O . GLU A 1 404 ? -34.656 19.301 20.191 1.00 64.12 404 GLU A O 1
ATOM 3170 N N . ALA A 1 405 ? -36.458 17.998 19.975 1.00 55.66 405 ALA A N 1
ATOM 3171 C CA . ALA A 1 405 ? -36.250 17.725 18.554 1.00 55.66 405 ALA A CA 1
ATOM 3172 C C . ALA A 1 405 ? -37.404 18.316 17.736 1.00 55.66 405 ALA A C 1
ATOM 3174 O O . ALA A 1 405 ? -38.538 17.850 17.846 1.00 55.66 405 ALA A O 1
ATOM 3175 N N . GLU A 1 406 ? -37.112 19.295 16.878 1.00 50.34 406 GLU A N 1
ATOM 3176 C CA . GLU A 1 406 ? -38.057 19.839 15.889 1.00 50.34 406 GLU A CA 1
ATOM 3177 C C . GLU A 1 406 ? -37.749 19.311 14.472 1.00 50.34 406 GLU A C 1
ATOM 3179 O O . GLU A 1 406 ? -37.775 20.060 13.501 1.00 50.34 406 GLU A O 1
ATOM 3184 N N . ASN A 1 407 ? -37.547 17.989 14.344 1.00 52.38 407 ASN A N 1
ATOM 3185 C CA . ASN A 1 407 ? -37.315 17.193 13.113 1.00 52.38 407 ASN A CA 1
ATOM 3186 C C . ASN A 1 407 ? -35.835 16.856 12.807 1.00 52.38 407 ASN A C 1
ATOM 3188 O O . ASN A 1 407 ? -34.914 17.414 13.391 1.00 52.38 407 ASN A O 1
ATOM 3192 N N . ASP A 1 408 ? -35.610 15.942 11.848 1.00 49.97 408 ASP A N 1
ATOM 3193 C CA . ASP A 1 408 ? -34.311 15.331 11.465 1.00 49.97 408 ASP A CA 1
ATOM 3194 C C . ASP A 1 408 ? -33.177 16.308 11.079 1.00 49.97 408 ASP A C 1
ATOM 3196 O O . ASP A 1 408 ? -32.045 15.888 10.834 1.00 49.97 408 ASP A O 1
ATOM 3200 N N . PHE A 1 409 ? -33.470 17.605 10.980 1.00 50.56 409 PHE A N 1
ATOM 3201 C CA . PHE A 1 409 ? -32.512 18.652 10.632 1.00 50.56 409 PHE A CA 1
ATOM 3202 C C . PHE A 1 409 ? -31.746 19.201 11.852 1.00 50.56 409 PHE A C 1
ATOM 3204 O O . PHE A 1 409 ? -30.630 19.701 11.694 1.00 50.56 409 PHE A O 1
ATOM 3211 N N . GLU A 1 410 ? -32.315 19.095 13.059 1.00 61.62 410 GLU A N 1
ATOM 3212 C CA . GLU A 1 410 ? -31.760 19.687 14.277 1.00 61.62 410 GLU A CA 1
ATOM 3213 C C . GLU A 1 410 ? -32.135 18.859 15.516 1.00 61.62 410 GLU A C 1
ATOM 3215 O O . GLU A 1 410 ? -33.310 18.680 15.839 1.00 61.62 410 GLU A O 1
ATOM 3220 N N . LYS A 1 411 ? -31.120 18.351 16.226 1.00 70.62 411 LYS A N 1
ATOM 3221 C CA . LYS A 1 411 ? -31.289 17.761 17.562 1.00 70.62 411 LYS A CA 1
ATOM 3222 C C . LYS A 1 411 ? -30.677 18.716 18.585 1.00 70.62 411 LYS A C 1
ATOM 3224 O O . LYS A 1 411 ? -29.462 18.937 18.550 1.00 70.62 411 LYS A O 1
ATOM 3229 N N . ILE A 1 412 ? -31.512 19.256 19.473 1.00 74.62 412 ILE A N 1
ATOM 3230 C CA . ILE A 1 412 ? -31.096 20.150 20.554 1.00 74.62 412 ILE A CA 1
ATOM 3231 C C . ILE A 1 412 ? -31.152 19.386 21.875 1.00 74.62 412 ILE A C 1
ATOM 3233 O O . ILE A 1 412 ? -32.158 18.758 22.216 1.00 74.62 412 ILE A O 1
ATOM 3237 N N . PHE A 1 413 ? -30.063 19.459 22.631 1.00 75.81 413 PHE A N 1
ATOM 3238 C CA . PHE A 1 413 ? -29.946 18.845 23.948 1.00 75.81 413 PHE A CA 1
ATOM 3239 C C . PHE A 1 413 ? -29.732 19.934 24.985 1.00 75.81 413 PHE A C 1
ATOM 3241 O O . PHE A 1 413 ? -28.816 20.741 24.841 1.00 75.81 413 PHE A O 1
ATOM 3248 N N . THR A 1 414 ? -30.557 19.963 26.028 1.00 76.81 414 THR A N 1
ATOM 3249 C CA . THR A 1 414 ? -30.454 20.969 27.090 1.00 76.81 414 THR A CA 1
ATOM 3250 C C . THR A 1 414 ? -30.284 20.308 28.448 1.00 76.81 414 THR A C 1
ATOM 3252 O O . THR A 1 414 ? -31.040 19.409 28.808 1.00 76.81 414 THR A O 1
ATOM 3255 N N . GLY A 1 415 ? -29.294 20.756 29.216 1.00 75.50 415 GLY A N 1
ATOM 3256 C CA . GLY A 1 415 ? -28.974 20.196 30.529 1.00 75.50 415 GLY A CA 1
ATOM 3257 C C . GLY A 1 415 ? -28.428 21.247 31.487 1.00 75.50 415 GLY A C 1
ATOM 3258 O O . GLY A 1 415 ? -28.192 22.395 31.102 1.00 75.50 415 GLY A O 1
ATOM 3259 N N . ILE A 1 416 ? -28.245 20.864 32.751 1.00 75.12 416 ILE A N 1
ATOM 3260 C CA . ILE A 1 416 ? -27.719 21.751 33.793 1.00 75.12 416 ILE A CA 1
ATOM 3261 C C . ILE A 1 416 ? -26.471 21.117 34.400 1.00 75.12 416 ILE A C 1
ATOM 3263 O O . ILE A 1 416 ? -26.473 19.951 34.785 1.00 75.12 416 ILE A O 1
ATOM 3267 N N . ILE A 1 417 ? -25.407 21.908 34.515 1.00 70.12 417 ILE A N 1
ATOM 3268 C CA . ILE A 1 417 ? -24.206 21.563 35.280 1.00 70.12 417 ILE A CA 1
ATOM 3269 C C . ILE A 1 417 ? -24.098 22.513 36.468 1.00 70.12 417 ILE A C 1
ATOM 3271 O O . ILE A 1 417 ? -24.352 23.710 36.337 1.00 70.12 417 ILE A O 1
ATOM 3275 N N . LYS A 1 418 ? -23.674 21.997 37.623 1.00 70.50 418 LYS A N 1
ATOM 3276 C CA . LYS A 1 418 ? -23.287 22.823 38.770 1.00 70.50 418 LYS A CA 1
ATOM 3277 C C . LYS A 1 418 ? -21.779 23.051 38.749 1.00 70.50 418 LYS A C 1
ATOM 3279 O O . LYS A 1 418 ? -21.012 22.103 38.884 1.00 70.50 418 LYS A O 1
ATOM 3284 N N . ILE A 1 419 ? -21.361 24.305 38.607 1.00 69.56 419 ILE A N 1
ATOM 3285 C CA . ILE A 1 419 ? -19.969 24.732 38.813 1.00 69.56 419 ILE A CA 1
ATOM 3286 C C . ILE A 1 419 ? -19.972 25.679 40.009 1.00 69.56 419 ILE A C 1
ATOM 3288 O O . ILE A 1 419 ? -20.700 26.671 40.000 1.00 69.56 419 ILE A O 1
ATOM 3292 N N . ASP A 1 420 ? -19.200 25.356 41.049 1.00 70.06 420 ASP A N 1
ATOM 3293 C CA . ASP A 1 420 ? -19.137 26.119 42.306 1.00 70.06 420 ASP A CA 1
ATOM 3294 C C . ASP A 1 420 ? -20.531 26.413 42.906 1.00 70.06 420 ASP A C 1
ATOM 3296 O O . ASP A 1 420 ? -20.854 27.554 43.246 1.00 70.06 420 ASP A O 1
ATOM 3300 N N . ASP A 1 421 ? -21.395 25.389 42.956 1.00 66.69 421 ASP A N 1
ATOM 3301 C CA . ASP A 1 421 ? -22.801 25.450 43.403 1.00 66.69 421 ASP A CA 1
ATOM 3302 C C . ASP A 1 421 ? -23.727 26.382 42.597 1.00 66.69 421 ASP A C 1
ATOM 3304 O O . ASP A 1 421 ? -24.890 26.587 42.962 1.00 66.69 421 ASP A O 1
ATOM 3308 N N . LYS A 1 422 ? -23.265 26.919 41.462 1.00 71.75 422 LYS A N 1
ATOM 3309 C CA . LYS A 1 422 ? -24.101 27.689 40.536 1.00 71.75 422 LYS A CA 1
ATOM 3310 C C . LYS A 1 422 ? -24.593 26.797 39.397 1.00 71.75 422 LYS A C 1
ATOM 3312 O O . LYS A 1 422 ? -23.764 26.215 38.695 1.00 71.75 422 LYS A O 1
ATOM 3317 N N . PRO A 1 423 ? -25.915 26.695 39.178 1.00 75.75 423 PRO A N 1
ATOM 3318 C CA . PRO A 1 423 ? -26.447 25.994 38.021 1.00 75.75 423 PRO A CA 1
ATOM 3319 C C . PRO A 1 423 ? -26.178 26.817 36.759 1.00 75.75 423 PRO A C 1
ATOM 3321 O O . PRO A 1 423 ? -26.574 27.977 36.667 1.00 75.75 423 PRO A O 1
ATOM 3324 N N . ILE A 1 424 ? -25.511 26.203 35.789 1.00 78.81 424 ILE A N 1
ATOM 3325 C CA . ILE A 1 424 ? -25.285 26.751 34.456 1.00 78.81 424 ILE A CA 1
ATOM 3326 C C . ILE A 1 424 ? -26.050 25.875 33.474 1.00 78.81 424 ILE A C 1
ATOM 3328 O O . ILE A 1 424 ? -25.895 24.652 33.456 1.00 78.81 424 ILE A O 1
ATOM 3332 N N . HIS A 1 425 ? -26.887 26.511 32.663 1.00 80.69 425 HIS A N 1
ATOM 3333 C CA . HIS A 1 425 ? -27.636 25.838 31.616 1.00 80.69 425 HIS A CA 1
ATOM 3334 C C . HIS A 1 425 ? -26.744 25.658 30.386 1.00 80.69 425 HIS A C 1
ATOM 3336 O O . HIS A 1 425 ? -26.121 26.609 29.920 1.00 80.69 425 HIS A O 1
ATOM 3342 N N . PHE A 1 426 ? -26.707 24.454 29.832 1.00 80.62 426 PHE A N 1
ATOM 3343 C CA . PHE A 1 426 ? -25.997 24.153 28.595 1.00 80.62 426 PHE A CA 1
ATOM 3344 C C . PHE A 1 426 ? -26.976 23.715 27.517 1.00 80.62 426 PHE A C 1
ATOM 3346 O O . PHE A 1 426 ? -27.943 23.009 27.797 1.00 80.62 426 PHE A O 1
ATOM 3353 N N . THR A 1 427 ? -26.710 24.137 26.285 1.00 81.31 427 THR A N 1
ATOM 3354 C CA . THR A 1 427 ? -27.428 23.708 25.085 1.00 81.31 427 THR A CA 1
ATOM 3355 C C . THR A 1 427 ? -26.426 23.166 24.077 1.00 81.31 427 THR A C 1
ATOM 3357 O O . THR A 1 427 ? -25.553 23.908 23.637 1.00 81.31 427 THR A O 1
ATOM 3360 N N . PHE A 1 428 ? -26.546 21.895 23.698 1.00 82.94 428 PHE A N 1
ATOM 3361 C CA . PHE A 1 428 ? -25.795 21.314 22.590 1.00 82.94 428 PHE A CA 1
ATOM 3362 C C . PHE A 1 428 ? -26.660 21.272 21.336 1.00 82.94 428 PHE A C 1
ATOM 3364 O O . PHE A 1 428 ? -27.767 20.733 21.357 1.00 82.94 428 PHE A O 1
ATOM 3371 N N . VAL A 1 429 ? -26.132 21.805 20.238 1.00 81.31 429 VAL A N 1
ATOM 3372 C CA . VAL A 1 429 ? -26.778 21.772 18.922 1.00 81.31 429 VAL A CA 1
ATOM 3373 C C . VAL A 1 429 ? -25.996 20.820 18.023 1.00 81.31 429 VAL A C 1
ATOM 3375 O O . VAL A 1 429 ? -24.837 21.079 17.684 1.00 81.31 429 VAL A O 1
ATOM 3378 N N . ASN A 1 430 ? -26.621 19.705 17.640 1.00 83.25 430 ASN A N 1
ATOM 3379 C CA . ASN A 1 430 ? -26.026 18.756 16.703 1.00 83.25 430 ASN A CA 1
ATOM 3380 C C . ASN A 1 430 ? -26.266 19.214 15.261 1.00 83.25 430 ASN A C 1
ATOM 3382 O O . ASN A 1 430 ? -27.395 19.165 14.770 1.00 83.25 430 ASN A O 1
ATOM 3386 N N . THR A 1 431 ? -25.204 19.631 14.572 1.00 78.25 431 THR A N 1
ATOM 3387 C CA . THR A 1 431 ? -25.309 20.053 13.169 1.00 78.25 431 THR A CA 1
ATOM 3388 C C . THR A 1 431 ? -25.337 18.858 12.229 1.00 78.25 431 THR A C 1
ATOM 3390 O O . THR A 1 431 ? -24.664 17.847 12.447 1.00 78.25 431 THR A O 1
ATOM 3393 N N . SER A 1 432 ? -26.050 18.975 11.111 1.00 73.44 432 SER A N 1
ATOM 3394 C CA . SER A 1 432 ? -26.052 17.917 10.098 1.00 73.44 432 SER A CA 1
ATOM 3395 C C . SER A 1 432 ? -24.687 17.778 9.409 1.00 73.44 432 SER A C 1
ATOM 3397 O O . SER A 1 432 ? -24.208 18.704 8.758 1.00 73.44 432 SER A O 1
ATOM 3399 N N . SER A 1 433 ? -24.108 16.576 9.421 1.00 73.00 433 SER A N 1
ATOM 3400 C CA . SER A 1 433 ? -22.873 16.259 8.680 1.00 73.00 433 SER A CA 1
ATOM 3401 C C . SER A 1 433 ? -23.043 16.167 7.155 1.00 73.00 433 SER A C 1
ATOM 3403 O O . SER A 1 433 ? -22.079 15.921 6.446 1.00 73.00 433 SER A O 1
ATOM 3405 N N . ASP A 1 434 ? -24.263 16.265 6.622 1.00 72.88 434 ASP A N 1
ATOM 3406 C CA . ASP A 1 434 ? -24.515 16.122 5.183 1.00 72.88 434 ASP A CA 1
ATOM 3407 C C . ASP A 1 434 ? -24.262 17.436 4.425 1.00 72.88 434 ASP A C 1
ATOM 3409 O O . ASP A 1 434 ? -24.862 18.469 4.736 1.00 72.88 434 ASP A O 1
ATOM 3413 N N . ASP A 1 435 ? -23.406 17.381 3.403 1.00 69.56 435 ASP A N 1
ATOM 3414 C CA . ASP A 1 435 ? -22.983 18.535 2.596 1.00 69.56 435 ASP A CA 1
ATOM 3415 C C . ASP A 1 435 ? -24.132 19.280 1.920 1.00 69.56 435 ASP A C 1
ATOM 3417 O O . ASP A 1 435 ? -24.028 20.485 1.664 1.00 69.56 435 ASP A O 1
ATOM 3421 N N . ARG A 1 436 ? -25.266 18.608 1.675 1.00 67.44 436 ARG A N 1
ATOM 3422 C CA . ARG A 1 436 ? -26.476 19.245 1.131 1.00 67.44 436 ARG A CA 1
ATOM 3423 C C . ARG A 1 436 ? -27.005 20.353 2.041 1.00 67.44 436 ARG A C 1
ATOM 3425 O O . ARG A 1 436 ? -27.669 21.266 1.555 1.00 67.44 436 ARG A O 1
ATOM 3432 N N . TYR A 1 437 ? -26.680 20.299 3.332 1.00 66.31 437 TYR A N 1
ATOM 3433 C CA . TYR A 1 437 ? -27.076 21.290 4.327 1.00 66.31 437 TYR A CA 1
ATOM 3434 C C . TYR A 1 437 ? -25.959 22.275 4.695 1.00 66.31 437 TYR A C 1
ATOM 3436 O O . TYR A 1 437 ? -26.184 23.125 5.550 1.00 66.31 437 TYR A O 1
ATOM 3444 N N . SER A 1 438 ? -24.798 22.243 4.029 1.00 69.62 438 SER A N 1
ATOM 3445 C CA . SER A 1 438 ? -23.679 23.182 4.265 1.00 69.62 438 SER A CA 1
ATOM 3446 C C . SER A 1 438 ? -24.107 24.656 4.258 1.00 69.62 438 SER A C 1
ATOM 3448 O O . SER A 1 438 ? -23.702 25.439 5.109 1.00 69.62 438 SER A O 1
ATOM 3450 N N . ARG A 1 439 ? -25.014 25.030 3.346 1.00 65.00 439 ARG A N 1
ATOM 3451 C CA . ARG A 1 439 ? -25.560 26.396 3.241 1.00 65.00 439 ARG A CA 1
ATOM 3452 C C . ARG A 1 439 ? -26.582 26.756 4.322 1.00 65.00 439 ARG A C 1
ATOM 3454 O O . ARG A 1 439 ? -26.878 27.933 4.488 1.00 65.00 439 ARG A O 1
ATOM 3461 N N . LEU A 1 440 ? -27.146 25.760 5.005 1.00 65.00 440 LEU A N 1
ATOM 3462 C CA . LEU A 1 440 ? -28.147 25.940 6.059 1.00 65.00 440 LEU A CA 1
ATOM 3463 C C . LEU A 1 440 ? -27.543 25.788 7.466 1.00 65.00 440 LEU A C 1
ATOM 3465 O O . LEU A 1 440 ? -28.059 26.402 8.393 1.00 65.00 440 LEU A O 1
ATOM 3469 N N . ARG A 1 441 ? -26.419 25.067 7.622 1.00 75.31 441 ARG A N 1
ATOM 3470 C CA . ARG A 1 441 ? -25.666 24.942 8.888 1.00 75.31 441 ARG A CA 1
ATOM 3471 C C . ARG A 1 441 ? -25.235 26.285 9.465 1.00 75.31 441 ARG A C 1
ATOM 3473 O O . ARG A 1 441 ? -25.229 26.448 10.677 1.00 75.31 441 ARG A O 1
ATOM 3480 N N . ALA A 1 442 ? -24.951 27.264 8.609 1.00 68.06 442 ALA A N 1
ATOM 3481 C CA . ALA A 1 442 ? -24.607 28.617 9.037 1.00 68.06 442 ALA A CA 1
ATOM 3482 C C . ALA A 1 442 ? -25.649 29.232 9.993 1.00 68.06 442 ALA A C 1
ATOM 3484 O O . ALA A 1 442 ? -25.280 29.939 10.926 1.00 68.06 442 ALA A O 1
ATOM 3485 N N . LEU A 1 443 ? -26.936 28.910 9.813 1.00 67.94 443 LEU A N 1
ATOM 3486 C CA . LEU A 1 443 ? -28.017 29.380 10.686 1.00 67.94 443 LEU A CA 1
ATOM 3487 C C . LEU A 1 443 ? -27.938 28.776 12.100 1.00 67.94 443 LEU A C 1
ATOM 3489 O O . LEU A 1 443 ? -28.389 29.400 13.053 1.00 67.94 443 LEU A O 1
ATOM 3493 N N . GLN A 1 444 ? -27.327 27.595 12.250 1.00 69.44 444 GLN A N 1
ATOM 3494 C CA . GLN A 1 444 ? -27.159 26.903 13.534 1.00 69.44 444 GLN A CA 1
ATOM 3495 C C . GLN A 1 444 ? -26.001 27.488 14.364 1.00 69.44 444 GLN A C 1
ATOM 3497 O O . GLN A 1 444 ? -25.965 27.308 15.578 1.00 69.44 444 GLN A O 1
ATOM 3502 N N . TYR A 1 445 ? -25.070 28.221 13.740 1.00 72.56 445 TYR A N 1
ATOM 3503 C CA . TYR A 1 445 ? -23.930 28.840 14.430 1.00 72.56 445 TYR A CA 1
ATOM 3504 C C . TYR A 1 445 ? -24.227 30.240 14.990 1.00 72.56 445 TYR A C 1
ATOM 3506 O O . TYR A 1 445 ? -23.463 30.726 15.818 1.00 72.56 445 TYR A O 1
ATOM 3514 N N . GLU A 1 446 ? -25.311 30.904 14.560 1.00 67.69 446 GLU A N 1
ATOM 3515 C CA . GLU A 1 446 ? -25.573 32.331 14.843 1.00 67.69 446 GLU A CA 1
ATOM 3516 C C . GLU A 1 446 ? -25.664 32.657 16.348 1.00 67.69 446 GLU A C 1
ATOM 3518 O O . GLU A 1 446 ? -25.395 33.785 16.760 1.00 67.69 446 GLU A O 1
ATOM 3523 N N . GLN A 1 447 ? -26.013 31.670 17.178 1.00 73.12 447 GLN A N 1
ATOM 3524 C CA . GLN A 1 447 ? -26.165 31.820 18.630 1.00 73.12 447 GLN A CA 1
ATOM 3525 C C . GLN A 1 447 ? -25.146 31.002 19.435 1.00 73.12 447 GLN A C 1
ATOM 3527 O O . GLN A 1 447 ? -25.300 30.870 20.643 1.00 73.12 447 GLN A O 1
ATOM 3532 N N . ALA A 1 448 ? -24.125 30.439 18.786 1.00 81.94 448 ALA A N 1
ATOM 3533 C CA . ALA A 1 448 ? -23.123 29.623 19.457 1.00 81.94 448 ALA A CA 1
ATOM 3534 C C . ALA A 1 448 ? -22.187 30.482 20.320 1.00 81.94 448 ALA A C 1
ATOM 3536 O O . ALA A 1 448 ? -21.620 31.461 19.839 1.00 81.94 448 ALA A O 1
ATOM 3537 N N . ASP A 1 449 ? -21.960 30.074 21.567 1.00 83.81 449 ASP A N 1
ATOM 3538 C CA . ASP A 1 449 ? -20.925 30.636 22.441 1.00 83.81 449 ASP A CA 1
ATOM 3539 C C . ASP A 1 449 ? -19.578 29.915 22.256 1.00 83.81 449 ASP A C 1
ATOM 3541 O O . ASP A 1 449 ? -18.519 30.489 22.510 1.00 83.81 449 ASP A O 1
ATOM 3545 N N . ALA A 1 450 ? -19.606 28.657 21.801 1.00 86.38 450 ALA A N 1
ATOM 3546 C CA . ALA A 1 450 ? -18.436 27.847 21.469 1.00 86.38 450 ALA A CA 1
ATOM 3547 C C . ALA A 1 450 ? -18.765 26.800 20.393 1.00 86.38 450 ALA A C 1
ATOM 3549 O O . ALA A 1 450 ? -19.924 26.417 20.214 1.00 86.38 450 ALA A O 1
ATOM 3550 N N . ALA A 1 451 ? -17.737 26.297 19.708 1.00 86.81 451 ALA A N 1
ATOM 3551 C CA . ALA A 1 451 ? -17.876 25.200 18.754 1.00 86.81 451 ALA A CA 1
ATOM 3552 C C . ALA A 1 451 ? -16.942 24.035 19.085 1.00 86.81 451 ALA A C 1
ATOM 3554 O O . ALA A 1 451 ? -15.786 24.243 19.454 1.00 86.81 451 ALA A O 1
ATOM 3555 N N . VAL A 1 452 ? -17.430 22.811 18.897 1.00 88.25 452 VAL A N 1
ATOM 3556 C CA . VAL A 1 452 ? -16.629 21.586 18.957 1.00 88.25 452 VAL A CA 1
ATOM 3557 C C . VAL A 1 452 ? -16.628 20.930 17.581 1.00 88.25 452 VAL A C 1
ATOM 3559 O O . VAL A 1 452 ? -17.687 20.632 17.035 1.00 88.25 452 VAL A O 1
ATOM 3562 N N . ILE A 1 453 ? -15.442 20.702 17.023 1.00 87.88 453 ILE A N 1
ATOM 3563 C CA . ILE A 1 453 ? -15.244 19.966 15.773 1.00 87.88 453 ILE A CA 1
ATOM 3564 C C . ILE A 1 453 ? -14.834 18.541 16.136 1.00 87.88 453 ILE A C 1
ATOM 3566 O O . ILE A 1 453 ? -13.737 18.332 16.652 1.00 87.88 453 ILE A O 1
ATOM 3570 N N . ALA A 1 454 ? -15.711 17.575 15.887 1.00 86.19 454 ALA A N 1
ATOM 3571 C CA . ALA A 1 454 ? -15.433 16.160 16.087 1.00 86.19 454 ALA A CA 1
ATOM 3572 C C . ALA A 1 454 ? -14.929 15.526 14.782 1.00 86.19 454 ALA A C 1
ATOM 3574 O O . ALA A 1 454 ? -15.532 15.721 13.727 1.00 86.19 454 ALA A O 1
ATOM 3575 N N . PHE A 1 455 ? -13.849 14.751 14.860 1.00 82.12 455 PHE A N 1
ATOM 3576 C CA . PHE A 1 455 ? -13.320 13.970 13.739 1.00 82.12 455 PHE A CA 1
ATOM 3577 C C . PHE A 1 455 ? -12.960 12.558 14.190 1.00 82.12 455 PHE A C 1
ATOM 3579 O O . PHE A 1 455 ? -12.716 12.308 15.372 1.00 82.12 455 PHE A O 1
ATOM 3586 N N . THR A 1 456 ? -12.869 11.641 13.237 1.00 78.50 456 THR A N 1
ATOM 3587 C CA . THR A 1 456 ? -12.507 10.255 13.514 1.00 78.50 456 THR A CA 1
ATOM 3588 C C . THR A 1 456 ? -10.990 10.070 13.511 1.00 78.50 456 THR A C 1
ATOM 3590 O O . THR A 1 456 ? -10.321 10.317 12.513 1.00 78.50 456 THR A O 1
ATOM 3593 N N . THR A 1 457 ? -10.414 9.553 14.594 1.00 76.00 457 THR A N 1
ATOM 3594 C CA . THR A 1 457 ? -8.946 9.393 14.709 1.00 76.00 457 THR A CA 1
ATOM 3595 C C . THR A 1 457 ? -8.329 8.370 13.744 1.00 76.00 457 THR A C 1
ATOM 3597 O O . THR A 1 457 ? -7.139 8.458 13.461 1.00 76.00 457 THR A O 1
ATOM 3600 N N . PHE A 1 458 ? -9.091 7.421 13.193 1.00 72.75 458 PHE A N 1
ATOM 3601 C CA . PHE A 1 458 ? -8.614 6.494 12.147 1.00 72.75 458 PHE A CA 1
ATOM 3602 C C . PHE A 1 458 ? -8.982 6.937 10.720 1.00 72.75 458 PHE A C 1
ATOM 3604 O O . PHE A 1 458 ? -8.663 6.229 9.761 1.00 72.75 458 PHE A O 1
ATOM 3611 N N . ASP A 1 459 ? -9.629 8.095 10.564 1.00 73.94 459 ASP A N 1
ATOM 3612 C CA . ASP A 1 459 ? -9.874 8.724 9.268 1.00 73.94 459 ASP A CA 1
ATOM 3613 C C . ASP A 1 459 ? -9.066 10.019 9.153 1.00 73.94 459 ASP A C 1
ATOM 3615 O O . ASP A 1 459 ? -9.458 11.098 9.598 1.00 73.94 459 ASP A O 1
ATOM 3619 N N . ARG A 1 460 ? -7.898 9.901 8.522 1.00 81.38 460 ARG A N 1
ATOM 3620 C CA . ARG A 1 460 ? -7.005 11.036 8.292 1.00 81.38 460 ARG A CA 1
ATOM 3621 C C . ARG A 1 460 ? -7.642 12.117 7.417 1.00 81.38 460 ARG A C 1
ATOM 3623 O O . ARG A 1 460 ? -7.290 13.277 7.593 1.00 81.38 460 ARG A O 1
ATOM 3630 N N . VAL A 1 461 ? -8.573 11.764 6.526 1.00 78.44 461 VAL A N 1
ATOM 3631 C CA . VAL A 1 461 ? -9.263 12.747 5.677 1.00 78.44 461 VAL A CA 1
ATOM 3632 C C . VAL A 1 461 ? -10.134 13.653 6.545 1.00 78.44 461 VAL A C 1
ATOM 3634 O O . VAL A 1 461 ? -9.988 14.868 6.477 1.00 78.44 461 VAL A O 1
ATOM 3637 N N . SER A 1 462 ? -10.907 13.068 7.466 1.00 80.25 462 SER A N 1
ATOM 3638 C CA . SER A 1 462 ? -11.727 13.819 8.428 1.00 80.25 462 SER A CA 1
ATOM 3639 C C . SER A 1 462 ? -10.903 14.809 9.267 1.00 80.25 462 SER A C 1
ATOM 3641 O O . SER A 1 462 ? -11.332 15.931 9.533 1.00 80.25 462 SER A O 1
ATOM 3643 N N . PHE A 1 463 ? -9.676 14.430 9.642 1.00 85.06 463 PHE A N 1
ATOM 3644 C CA . PHE A 1 463 ? -8.750 15.321 10.347 1.00 85.06 463 PHE A CA 1
ATOM 3645 C C . PHE A 1 463 ? -8.159 16.424 9.457 1.00 85.06 463 PHE A C 1
ATOM 3647 O O . PHE A 1 463 ? -8.032 17.574 9.884 1.00 85.06 463 PHE A O 1
ATOM 3654 N N . GLU A 1 464 ? -7.770 16.079 8.229 1.00 83.81 464 GLU A N 1
ATOM 3655 C CA . GLU A 1 464 ? -7.177 17.011 7.268 1.00 83.81 464 GLU A CA 1
ATOM 3656 C C . GLU A 1 464 ? -8.194 18.034 6.741 1.00 83.81 464 GLU A C 1
ATOM 3658 O O . GLU A 1 464 ? -7.789 19.148 6.413 1.00 83.81 464 GLU A O 1
ATOM 3663 N N . ASP A 1 465 ? -9.492 17.720 6.749 1.00 82.50 465 ASP A N 1
ATOM 3664 C CA . ASP A 1 465 ? -10.569 18.622 6.321 1.00 82.50 465 ASP A CA 1
ATOM 3665 C C . ASP A 1 465 ? -10.878 19.735 7.339 1.00 82.50 465 ASP A C 1
ATOM 3667 O O . ASP A 1 465 ? -11.400 20.789 6.970 1.00 82.50 465 ASP A O 1
ATOM 3671 N N . ILE A 1 466 ? -10.499 19.578 8.613 1.00 85.62 466 ILE A N 1
ATOM 3672 C CA . ILE A 1 466 ? -10.731 20.570 9.682 1.00 85.62 466 ILE A CA 1
ATOM 3673 C C . ILE A 1 466 ? -10.287 21.999 9.302 1.00 85.62 466 ILE A C 1
ATOM 3675 O O . ILE A 1 466 ? -11.117 22.913 9.381 1.00 85.62 466 ILE A O 1
ATOM 3679 N N . PRO A 1 467 ? -9.028 22.248 8.885 1.00 85.69 467 PRO A N 1
ATOM 3680 C CA . PRO A 1 467 ? -8.576 23.590 8.517 1.00 85.69 467 PRO A CA 1
ATOM 3681 C C . PRO A 1 467 ? -9.184 24.136 7.215 1.00 85.69 467 PRO A C 1
ATOM 3683 O O . PRO A 1 467 ? -9.137 25.348 7.009 1.00 85.69 467 PRO A O 1
ATOM 3686 N N . PHE A 1 468 ? -9.732 23.290 6.336 1.00 81.19 468 PHE A N 1
ATOM 3687 C CA . PHE A 1 468 ? -10.223 23.711 5.015 1.00 81.19 468 PHE A CA 1
ATOM 3688 C C . PHE A 1 468 ? -11.742 23.860 4.946 1.00 81.19 468 PHE A C 1
ATOM 3690 O O . PHE A 1 468 ? -12.237 24.716 4.214 1.00 81.19 468 PHE A O 1
ATOM 3697 N N . GLN A 1 469 ? -12.470 23.055 5.713 1.00 81.38 469 GLN A N 1
ATOM 3698 C CA . GLN A 1 469 ? -13.926 23.016 5.732 1.00 81.38 469 GLN A CA 1
ATOM 3699 C C . GLN A 1 469 ? -14.465 23.626 7.023 1.00 81.38 469 GLN A C 1
ATOM 3701 O O . GLN A 1 469 ? -15.090 24.685 7.000 1.00 81.38 469 GLN A O 1
ATOM 3706 N N . TRP A 1 470 ? -14.191 22.988 8.159 1.00 85.62 470 TRP A N 1
ATOM 3707 C CA . TRP A 1 470 ? -14.901 23.273 9.405 1.00 85.62 470 TRP A CA 1
ATOM 3708 C C . TRP A 1 470 ? -14.490 24.598 10.046 1.00 85.62 470 TRP A C 1
ATOM 3710 O O . TRP A 1 470 ? -15.347 25.378 10.458 1.00 85.62 470 TRP A O 1
ATOM 3720 N N . ILE A 1 471 ? -13.190 24.894 10.092 1.00 84.69 471 ILE A N 1
ATOM 3721 C CA . ILE A 1 471 ? -12.700 26.139 10.693 1.00 84.69 471 ILE A CA 1
ATOM 3722 C C . ILE A 1 471 ? -13.140 27.373 9.898 1.00 84.69 471 ILE A C 1
ATOM 3724 O O . ILE A 1 471 ? -13.693 28.281 10.521 1.00 84.69 471 ILE A O 1
ATOM 3728 N N . PRO A 1 472 ? -12.974 27.433 8.562 1.00 80.06 472 PRO A N 1
ATOM 3729 C CA . PRO A 1 472 ? -13.491 28.551 7.780 1.00 80.06 472 PRO A CA 1
ATOM 3730 C C . PRO A 1 472 ? -15.013 28.701 7.886 1.00 80.06 472 PRO A C 1
ATOM 3732 O O . PRO A 1 472 ? -15.488 29.827 8.005 1.00 80.06 472 PRO A O 1
ATOM 3735 N N . GLU A 1 473 ? -15.771 27.595 7.888 1.00 81.38 473 GLU A N 1
ATOM 3736 C CA . GLU A 1 473 ? -17.239 27.613 8.006 1.00 81.38 473 GLU A CA 1
ATOM 3737 C C . GLU A 1 473 ? -17.693 28.227 9.345 1.00 81.38 473 GLU A C 1
ATOM 3739 O O . GLU A 1 473 ? -18.544 29.117 9.356 1.00 81.38 473 GLU A O 1
ATOM 3744 N N . ILE A 1 474 ? -17.080 27.821 10.464 1.00 81.38 474 ILE A N 1
ATOM 3745 C CA . ILE A 1 474 ? -17.404 28.337 11.805 1.00 81.38 474 ILE A CA 1
ATOM 3746 C C . ILE A 1 474 ? -16.940 29.792 11.964 1.00 81.38 474 ILE A C 1
ATOM 3748 O O . ILE A 1 474 ? -17.692 30.645 12.439 1.00 81.38 474 ILE A O 1
ATOM 3752 N N . GLN A 1 475 ? -15.713 30.108 11.535 1.00 75.94 475 GLN A N 1
ATOM 3753 C CA . GLN A 1 475 ? -15.145 31.455 11.671 1.00 75.94 475 GLN A CA 1
ATOM 3754 C C . GLN A 1 475 ? -15.844 32.498 10.792 1.00 75.94 475 GLN A C 1
ATOM 3756 O O . GLN A 1 475 ? -15.797 33.688 11.111 1.00 75.94 475 GLN A O 1
ATOM 3761 N N . PHE A 1 476 ? -16.504 32.078 9.709 1.00 67.06 476 PHE A N 1
ATOM 3762 C CA . PHE A 1 476 ? -17.281 32.969 8.848 1.00 67.06 476 PHE A CA 1
ATOM 3763 C C . PHE A 1 476 ? -18.455 33.633 9.589 1.00 67.06 476 PHE A C 1
ATOM 3765 O O . PHE A 1 476 ? -18.821 34.760 9.260 1.00 67.06 476 PHE A O 1
ATOM 3772 N N . MET A 1 477 ? -19.008 32.973 10.614 1.00 61.25 477 MET A N 1
ATOM 3773 C CA . MET A 1 477 ? -20.174 33.455 11.366 1.00 61.25 477 MET A CA 1
ATOM 3774 C C . MET A 1 477 ? -19.808 34.245 12.636 1.00 61.25 477 MET A C 1
ATOM 3776 O O . MET A 1 477 ? -20.636 34.999 13.144 1.00 61.25 477 MET A O 1
ATOM 3780 N N . GLY A 1 478 ? -18.571 34.130 13.135 1.00 63.66 478 GLY A N 1
ATOM 3781 C CA . GLY A 1 478 ? -18.095 34.861 14.312 1.00 63.66 478 GLY A CA 1
ATOM 3782 C C . GLY A 1 478 ? -16.804 34.294 14.913 1.00 63.66 478 GLY A C 1
ATOM 3783 O O . GLY A 1 478 ? -16.382 33.185 14.599 1.00 63.66 478 GLY A O 1
ATOM 3784 N N . LYS A 1 479 ? -16.152 35.059 15.802 1.00 73.44 479 LYS A N 1
ATOM 3785 C CA . LYS A 1 479 ? -14.991 34.579 16.575 1.00 73.44 479 LYS A CA 1
ATOM 3786 C C . LYS A 1 479 ? -15.455 33.976 17.897 1.00 73.44 479 LYS A C 1
ATOM 3788 O O . LYS A 1 479 ? -15.542 34.687 18.895 1.00 73.44 479 LYS A O 1
ATOM 3793 N N . ILE A 1 480 ? -15.713 32.676 17.884 1.00 82.44 480 ILE A N 1
ATOM 3794 C CA . ILE A 1 480 ? -16.012 31.874 19.076 1.00 82.44 480 ILE A CA 1
ATOM 3795 C C . ILE A 1 480 ? -14.858 30.898 19.352 1.00 82.44 480 ILE A C 1
ATOM 3797 O O . ILE A 1 480 ? -14.132 30.548 18.416 1.00 82.44 480 ILE A O 1
ATOM 3801 N N . PRO A 1 481 ? -14.629 30.477 20.608 1.00 84.12 481 PRO A N 1
ATOM 3802 C CA . PRO A 1 481 ? -13.654 29.437 20.918 1.00 84.12 481 PRO A CA 1
ATOM 3803 C C . PRO A 1 481 ? -14.005 28.128 20.196 1.00 84.12 481 PRO A C 1
ATOM 3805 O O . PRO A 1 481 ? -15.145 27.661 20.245 1.00 84.12 481 PRO A O 1
ATOM 3808 N N . ILE A 1 482 ? -13.004 27.548 19.528 1.00 87.56 482 ILE A N 1
ATOM 3809 C CA . ILE A 1 482 ? -13.121 26.293 18.775 1.00 87.56 482 ILE A CA 1
ATOM 3810 C C . ILE A 1 482 ? -12.354 25.214 19.522 1.00 87.56 482 ILE A C 1
ATOM 3812 O O . ILE A 1 482 ? -11.167 25.370 19.795 1.00 87.56 482 ILE A O 1
ATOM 3816 N N . PHE A 1 483 ? -13.001 24.100 19.806 1.00 87.69 483 PHE A N 1
ATOM 3817 C CA . PHE A 1 483 ? -12.374 22.921 20.376 1.00 87.69 483 PHE A CA 1
ATOM 3818 C C . PHE A 1 483 ? -12.353 21.811 19.334 1.00 87.69 483 PHE A C 1
ATOM 3820 O O . PHE A 1 483 ? -13.314 21.654 18.587 1.00 87.69 483 PHE A O 1
ATOM 3827 N N . ILE A 1 484 ? -11.270 21.042 19.273 1.00 87.00 484 ILE A N 1
ATOM 3828 C CA . ILE A 1 484 ? -11.178 19.887 18.376 1.00 87.00 484 ILE A CA 1
ATOM 3829 C C . ILE A 1 484 ? -11.207 18.616 19.213 1.00 87.00 484 ILE A C 1
ATOM 3831 O O . ILE A 1 484 ? -10.467 18.491 20.192 1.00 87.00 484 ILE A O 1
ATOM 3835 N N . SER A 1 485 ? -12.067 17.684 18.813 1.00 84.88 485 SER A N 1
ATOM 3836 C CA . SER A 1 485 ? -12.260 16.413 19.486 1.00 84.88 485 SER A CA 1
ATOM 3837 C C . SER A 1 485 ? -11.944 15.239 18.567 1.00 84.88 485 SER A C 1
ATOM 3839 O O . SER A 1 485 ? -12.567 15.088 17.517 1.00 84.88 485 SER A O 1
ATOM 3841 N N . GLY A 1 486 ? -10.964 14.421 18.953 1.00 81.62 486 GLY A N 1
ATOM 3842 C CA . GLY A 1 486 ? -10.651 13.172 18.262 1.00 81.62 486 GLY A CA 1
ATOM 3843 C C . GLY A 1 486 ? -11.488 12.031 18.825 1.00 81.62 486 GLY A C 1
ATOM 3844 O O . GLY A 1 486 ? -11.361 11.693 20.000 1.00 81.62 486 GLY A O 1
ATOM 3845 N N . MET A 1 487 ? -12.332 11.432 17.991 1.00 75.50 487 MET A N 1
ATOM 3846 C CA . MET A 1 487 ? -13.245 10.370 18.392 1.00 75.50 487 MET A CA 1
ATOM 3847 C C . MET A 1 487 ? -12.739 8.980 18.002 1.00 75.50 487 MET A C 1
ATOM 3849 O O . MET A 1 487 ? -12.121 8.785 16.947 1.00 75.50 487 MET A O 1
ATOM 3853 N N . TYR A 1 488 ? -13.002 8.011 18.882 1.00 67.19 488 TYR A N 1
ATOM 3854 C CA . TYR A 1 488 ? -12.708 6.592 18.688 1.00 67.19 488 TYR A CA 1
ATOM 3855 C C . TYR A 1 488 ? -13.973 5.769 19.012 1.00 67.19 488 TYR A C 1
ATOM 3857 O O . TYR A 1 488 ? -14.494 5.907 20.114 1.00 67.19 488 TYR A O 1
ATOM 3865 N N . PRO A 1 489 ? -14.478 4.919 18.102 1.00 50.12 489 PRO A N 1
ATOM 3866 C CA . PRO A 1 489 ? -15.642 4.071 18.336 1.00 50.12 489 PRO A CA 1
ATOM 3867 C C . PRO A 1 489 ? -15.355 2.948 19.336 1.00 50.12 489 PRO A C 1
ATOM 3869 O O . PRO A 1 489 ? -16.182 2.697 20.197 1.00 50.12 489 PRO A O 1
ATOM 3872 N N . GLU A 1 490 ? -14.191 2.290 19.252 1.00 50.34 490 GLU A N 1
ATOM 3873 C CA . GLU A 1 490 ? -13.789 1.181 20.135 1.00 50.34 490 GLU A CA 1
ATOM 3874 C C . GLU A 1 490 ? -12.264 1.021 20.136 1.00 50.34 490 GLU A C 1
ATOM 3876 O O . GLU A 1 490 ? -11.713 0.903 19.053 1.00 50.34 490 GLU A O 1
ATOM 3881 N N . LYS A 1 491 ? -11.604 1.013 21.309 1.00 46.97 491 LYS A N 1
ATOM 3882 C CA . LYS A 1 491 ? -10.172 0.709 21.585 1.00 46.97 491 LYS A CA 1
ATOM 3883 C C . LYS A 1 491 ? -9.194 0.908 20.415 1.00 46.97 491 LYS A C 1
ATOM 3885 O O . LYS A 1 491 ? -9.196 0.119 19.473 1.00 46.97 491 LYS A O 1
ATOM 3890 N N . ARG A 1 492 ? -8.240 1.853 20.544 1.00 47.72 492 ARG A N 1
ATOM 3891 C CA . ARG A 1 492 ? -7.090 1.989 19.618 1.00 47.72 492 ARG A CA 1
ATOM 3892 C C . ARG A 1 492 ? -6.592 0.613 19.194 1.00 47.72 492 ARG A C 1
ATOM 3894 O O . ARG A 1 492 ? -6.053 -0.116 20.029 1.00 47.72 492 ARG A O 1
ATOM 3901 N N . SER A 1 493 ? -6.778 0.252 17.917 1.00 41.97 493 SER A N 1
ATOM 3902 C CA . SER A 1 493 ? -6.187 -0.979 17.395 1.00 41.97 493 SER A CA 1
ATOM 3903 C C . SER A 1 493 ? -4.704 -0.880 17.699 1.00 41.97 493 SER A C 1
ATOM 3905 O O . SER A 1 493 ? -4.091 0.103 17.298 1.00 41.97 493 SER A O 1
ATOM 3907 N N . ASN A 1 494 ? -4.162 -1.795 18.497 1.00 45.50 494 ASN A N 1
ATOM 3908 C CA . ASN A 1 494 ? -2.807 -1.641 19.004 1.00 45.50 494 ASN A CA 1
ATOM 3909 C C . ASN A 1 494 ? -1.857 -2.543 18.197 1.00 45.50 494 ASN A C 1
ATOM 3911 O O . ASN A 1 494 ? -2.066 -3.761 18.180 1.00 45.50 494 ASN A O 1
ATOM 3915 N N . PRO A 1 495 ? -0.825 -1.992 17.527 1.00 46.91 495 PRO A N 1
ATOM 3916 C CA . PRO A 1 495 ? -0.488 -0.569 17.410 1.00 46.91 495 PRO A CA 1
ATOM 3917 C C . PRO A 1 495 ? -1.405 0.191 16.437 1.00 46.91 495 PRO A C 1
ATOM 3919 O O . PRO A 1 495 ? -1.896 -0.426 15.482 1.00 46.91 495 PRO A O 1
ATOM 3922 N N . PRO A 1 496 ? -1.606 1.513 16.650 1.00 52.38 496 PRO A N 1
ATOM 3923 C CA . PRO A 1 496 ? -2.349 2.353 15.717 1.00 52.38 496 PRO A CA 1
ATOM 3924 C C . PRO A 1 496 ? -1.755 2.187 14.324 1.00 52.38 496 PRO A C 1
ATOM 3926 O O . PRO A 1 496 ? -0.532 2.082 14.155 1.00 52.38 496 PRO A O 1
ATOM 3929 N N . LYS A 1 497 ? -2.621 2.104 13.315 1.00 59.25 497 LYS A N 1
ATOM 3930 C CA . LYS A 1 497 ? -2.150 1.979 11.936 1.00 59.25 497 LYS A CA 1
ATOM 3931 C C . LYS A 1 497 ? -1.355 3.234 11.600 1.00 59.25 497 LYS A C 1
ATOM 3933 O O . LYS A 1 497 ? -1.616 4.308 12.128 1.00 59.25 497 LYS A O 1
ATOM 3938 N N . SER A 1 498 ? -0.414 3.132 10.664 1.00 59.66 498 SER A N 1
ATOM 3939 C CA . SER A 1 498 ? 0.396 4.283 10.228 1.00 59.66 498 SER A CA 1
ATOM 3940 C C . SER A 1 498 ? -0.426 5.469 9.701 1.00 59.66 498 SER A C 1
ATOM 3942 O O . SER A 1 498 ? 0.127 6.536 9.468 1.00 59.66 498 SER A O 1
ATOM 3944 N N . THR A 1 499 ? -1.712 5.258 9.428 1.00 65.31 499 THR A N 1
ATOM 3945 C CA . THR A 1 499 ? -2.665 6.263 8.957 1.00 65.31 499 THR A CA 1
ATOM 3946 C C . THR A 1 499 ? -3.415 6.967 10.083 1.00 65.31 499 THR A C 1
ATOM 3948 O O . THR A 1 499 ? -3.903 8.068 9.842 1.00 65.31 499 THR A O 1
ATOM 3951 N N . ASP A 1 500 ? -3.490 6.367 11.274 1.00 73.56 500 ASP A N 1
ATOM 3952 C CA . ASP A 1 500 ? -4.262 6.888 12.400 1.00 73.56 500 ASP A CA 1
ATOM 3953 C C . ASP A 1 500 ? -3.620 8.177 12.929 1.00 73.56 500 ASP A C 1
ATOM 3955 O O . ASP A 1 500 ? -2.394 8.326 12.961 1.00 73.56 500 ASP A O 1
ATOM 3959 N N . ILE A 1 501 ? -4.459 9.117 13.348 1.00 75.50 501 ILE A N 1
ATOM 3960 C CA . ILE A 1 501 ? -4.044 10.343 14.012 1.00 75.50 501 ILE A CA 1
ATOM 3961 C C . ILE A 1 501 ? -3.710 9.998 15.457 1.00 75.50 501 ILE A C 1
ATOM 3963 O O . ILE A 1 501 ? -4.561 9.576 16.240 1.00 75.50 501 ILE A O 1
ATOM 3967 N N . THR A 1 502 ? -2.442 10.166 15.814 1.00 76.06 502 THR A N 1
ATOM 3968 C CA . THR A 1 502 ? -2.015 10.017 17.209 1.00 76.06 502 THR A CA 1
ATOM 3969 C C . THR A 1 502 ? -2.478 11.217 18.034 1.00 76.06 502 THR A C 1
ATOM 3971 O O . THR A 1 502 ? -2.534 12.325 17.514 1.00 76.06 502 THR A O 1
ATOM 3974 N N . GLU A 1 503 ? -2.704 11.049 19.338 1.00 75.12 503 GLU A N 1
ATOM 3975 C CA . GLU A 1 503 ? -3.062 12.170 20.230 1.00 75.12 503 GLU A CA 1
ATOM 3976 C C . GLU A 1 503 ? -2.070 13.326 20.175 1.00 75.12 503 GLU A C 1
ATOM 3978 O O . GLU A 1 503 ? -2.449 14.495 20.207 1.00 75.12 503 GLU A O 1
ATOM 3983 N N . LYS A 1 504 ? -0.782 13.000 20.054 1.00 75.38 504 LYS A N 1
ATOM 3984 C CA . LYS A 1 504 ? 0.271 13.997 19.898 1.00 75.38 504 LYS A CA 1
ATOM 3985 C C . LYS A 1 504 ? 0.093 14.783 18.600 1.00 75.38 504 LYS A C 1
ATOM 3987 O O . LYS A 1 504 ? 0.133 16.009 18.623 1.00 75.38 504 LYS A O 1
ATOM 3992 N N . GLU A 1 505 ? -0.122 14.084 17.490 1.00 81.38 505 GLU A N 1
ATOM 3993 C CA . GLU A 1 505 ? -0.361 14.705 16.187 1.00 81.38 505 GLU A CA 1
ATOM 3994 C C . GLU A 1 505 ? -1.646 15.543 16.184 1.00 81.38 505 GLU A C 1
ATOM 3996 O O . GLU A 1 505 ? -1.626 16.690 15.735 1.00 81.38 505 GLU A O 1
ATOM 4001 N N . GLY A 1 506 ? -2.734 15.005 16.739 1.00 82.25 506 GLY A N 1
ATOM 4002 C CA . GLY A 1 506 ? -4.012 15.687 16.892 1.00 82.25 506 GLY A CA 1
ATOM 4003 C C . GLY A 1 506 ? -3.874 16.973 17.703 1.00 82.25 506 GLY A C 1
ATOM 4004 O O . GLY A 1 506 ? -4.260 18.042 17.229 1.00 82.25 506 GLY A O 1
ATOM 4005 N N . ARG A 1 507 ? -3.228 16.909 18.873 1.00 82.62 507 ARG A N 1
ATOM 4006 C CA . ARG A 1 507 ? -2.988 18.060 19.757 1.00 82.62 507 ARG A CA 1
ATOM 4007 C C . ARG A 1 507 ? -2.102 19.123 19.111 1.00 82.62 507 ARG A C 1
ATOM 4009 O O . ARG A 1 507 ? -2.452 20.303 19.129 1.00 82.62 507 ARG A O 1
ATOM 4016 N N . GLU A 1 508 ? -0.971 18.727 18.526 1.00 82.94 508 GLU A N 1
ATOM 4017 C CA . GLU A 1 508 ? -0.027 19.661 17.899 1.00 82.94 508 GLU A CA 1
ATOM 4018 C C . GLU A 1 508 ? -0.641 20.381 16.695 1.00 82.94 508 GLU A C 1
ATOM 4020 O O . GLU A 1 508 ? -0.450 21.587 16.531 1.00 82.94 508 GLU A O 1
ATOM 4025 N N . ASN A 1 509 ? -1.376 19.666 15.843 1.00 84.81 509 ASN A N 1
ATOM 4026 C CA . ASN A 1 509 ? -1.969 20.257 14.646 1.00 84.81 509 ASN A CA 1
ATOM 4027 C C . ASN A 1 509 ? -3.255 21.036 14.956 1.00 84.81 509 ASN A C 1
ATOM 4029 O O . ASN A 1 509 ? -3.450 22.096 14.373 1.00 84.81 509 ASN A O 1
ATOM 4033 N N . SER A 1 510 ? -4.057 20.623 15.941 1.00 85.25 510 SER A N 1
ATOM 4034 C CA . SER A 1 510 ? -5.238 21.386 16.381 1.00 85.25 510 SER A CA 1
ATOM 4035 C C . SER A 1 510 ? -4.881 22.790 16.870 1.00 85.25 510 SER A C 1
ATOM 4037 O O . SER A 1 510 ? -5.551 23.763 16.524 1.00 85.25 510 SER A O 1
ATOM 4039 N N . LEU A 1 511 ? -3.768 22.923 17.600 1.00 81.50 511 LEU A N 1
ATOM 4040 C CA . LEU A 1 511 ? -3.232 24.230 17.989 1.00 81.50 511 LEU A CA 1
ATOM 4041 C C . LEU A 1 511 ? -2.809 25.064 16.769 1.00 81.50 511 LEU A C 1
ATOM 4043 O O . LEU A 1 511 ? -3.088 26.261 16.721 1.00 81.50 511 LEU A O 1
ATOM 4047 N N . LYS A 1 512 ? -2.186 24.447 15.752 1.00 85.44 512 LYS A N 1
ATOM 4048 C CA . LYS A 1 512 ? -1.826 25.136 14.493 1.00 85.44 512 LYS A CA 1
ATOM 4049 C C . LYS A 1 512 ? -3.051 25.587 13.705 1.00 85.44 512 LYS A C 1
ATOM 4051 O O . LYS A 1 512 ? -2.989 26.609 13.031 1.00 85.44 512 LYS A O 1
ATOM 4056 N N . PHE A 1 513 ? -4.148 24.842 13.795 1.00 84.31 513 PHE A N 1
ATOM 4057 C CA . PHE A 1 513 ? -5.411 25.192 13.160 1.00 84.31 513 PHE A CA 1
ATOM 4058 C C . PHE A 1 513 ? -6.119 26.371 13.855 1.00 84.31 513 PHE A C 1
ATOM 4060 O O . PHE A 1 513 ? -7.053 26.942 13.301 1.00 84.31 513 PHE A O 1
ATOM 4067 N N . GLY A 1 514 ? -5.652 26.784 15.039 1.00 80.31 514 GLY A N 1
ATOM 4068 C CA . GLY A 1 514 ? -6.233 27.883 15.809 1.00 80.31 514 GLY A CA 1
ATOM 4069 C C . GLY A 1 514 ? -7.325 27.443 16.785 1.00 80.31 514 GLY A C 1
ATOM 4070 O O . GLY A 1 514 ? -8.092 28.287 17.249 1.00 80.31 514 GLY A O 1
ATOM 4071 N N . ALA A 1 515 ? -7.405 26.147 17.108 1.00 83.94 515 ALA A N 1
ATOM 4072 C CA . ALA A 1 515 ? -8.293 25.659 18.154 1.00 83.94 515 ALA A CA 1
ATOM 4073 C C . ALA A 1 515 ? -7.802 26.090 19.544 1.00 83.94 515 ALA A C 1
ATOM 4075 O O . ALA A 1 515 ? -6.606 26.127 19.834 1.00 83.94 515 ALA A O 1
ATOM 4076 N N . SER A 1 516 ? -8.752 26.393 20.422 1.00 82.75 516 SER A N 1
ATOM 4077 C CA . SER A 1 516 ? -8.540 26.731 21.826 1.00 82.75 516 SER A CA 1
ATOM 4078 C C . SER A 1 516 ? -8.074 25.531 22.651 1.00 82.75 516 SER A C 1
ATOM 4080 O O . SER A 1 516 ? -7.324 25.717 23.605 1.00 82.75 516 SER A O 1
ATOM 4082 N N . ASN A 1 517 ? -8.501 24.310 22.307 1.00 80.88 517 ASN A N 1
ATOM 4083 C CA . ASN A 1 517 ? -8.019 23.088 22.950 1.00 80.88 517 ASN A CA 1
ATOM 4084 C C . ASN A 1 517 ? -8.241 21.840 22.075 1.00 80.88 517 ASN A C 1
ATOM 4086 O O . ASN A 1 517 ? -9.038 21.865 21.134 1.00 80.88 517 ASN A O 1
ATOM 4090 N N . TYR A 1 518 ? -7.564 20.749 22.441 1.00 81.69 518 TYR A N 1
ATOM 4091 C CA . TYR A 1 518 ? -7.712 19.418 21.854 1.00 81.69 518 TYR A CA 1
ATOM 4092 C C . TYR A 1 518 ? -8.002 18.376 22.934 1.00 81.69 518 TYR A C 1
ATOM 4094 O O . TYR A 1 518 ? -7.281 18.319 23.936 1.00 81.69 518 TYR A O 1
ATOM 4102 N N . PHE A 1 519 ? -9.003 17.525 22.716 1.00 73.44 519 PHE A N 1
ATOM 4103 C CA . PHE A 1 519 ? -9.323 16.423 23.622 1.00 73.44 519 PHE A CA 1
ATOM 4104 C C . PHE A 1 519 ? -9.782 15.167 22.873 1.00 73.44 519 PHE A C 1
ATOM 4106 O O . PHE A 1 519 ? -10.404 15.250 21.823 1.00 73.44 519 PHE A O 1
ATOM 4113 N N . GLU A 1 520 ? -9.507 13.994 23.433 1.00 73.75 520 GLU A N 1
ATOM 4114 C CA . GLU A 1 520 ? -10.045 12.713 22.959 1.00 73.75 520 GLU A CA 1
ATOM 4115 C C . GLU A 1 520 ? -10.906 12.136 24.089 1.00 73.75 520 GLU A C 1
ATOM 4117 O O . GLU A 1 520 ? -10.352 11.785 25.135 1.00 73.75 520 GLU A O 1
ATOM 4122 N N . PRO A 1 521 ? -12.246 12.105 23.958 1.00 59.75 521 PRO A N 1
ATOM 4123 C CA . PRO A 1 521 ? -13.108 11.471 24.945 1.00 59.75 521 PRO A CA 1
ATOM 4124 C C . PRO A 1 521 ? -12.811 9.976 24.978 1.00 59.75 521 PRO A C 1
ATOM 4126 O O . PRO A 1 521 ? -12.807 9.308 23.945 1.00 59.75 521 PRO A O 1
ATOM 4129 N N . VAL A 1 522 ? -12.562 9.460 26.174 1.00 52.16 522 VAL A N 1
ATOM 4130 C CA . VAL A 1 522 ? -12.450 8.022 26.413 1.00 52.16 522 VAL A CA 1
ATOM 4131 C C . VAL A 1 522 ? -13.880 7.482 26.544 1.00 52.16 522 VAL A C 1
ATOM 4133 O O . VAL A 1 522 ? -14.707 8.132 27.188 1.00 52.16 522 VAL A O 1
ATOM 4136 N N . GLY A 1 523 ? -14.206 6.359 25.895 1.00 47.72 523 GLY A N 1
ATOM 4137 C CA . GLY A 1 523 ? -15.574 5.830 25.851 1.00 47.72 523 GLY A CA 1
ATOM 4138 C C . GLY A 1 523 ? -16.163 5.614 27.251 1.00 47.72 523 GLY A C 1
ATOM 4139 O O . GLY A 1 523 ? -15.442 5.327 28.204 1.00 47.72 523 GLY A O 1
ATOM 4140 N N . SER A 1 524 ? -17.483 5.742 27.398 1.00 40.66 524 SER A N 1
ATOM 4141 C CA . SER A 1 524 ? -18.183 5.566 28.684 1.00 40.66 524 SER A CA 1
ATOM 4142 C C . SER A 1 524 ? -17.992 4.173 29.308 1.00 40.66 524 SER A C 1
ATOM 4144 O O . SER A 1 524 ? -18.062 4.044 30.532 1.00 40.66 524 SER A O 1
ATOM 4146 N N . ASP A 1 525 ? -17.682 3.155 28.500 1.00 41.16 525 ASP A N 1
ATOM 4147 C CA . ASP A 1 525 ? -17.323 1.811 28.969 1.00 41.16 525 ASP A CA 1
ATOM 4148 C C . ASP A 1 525 ? -15.902 1.741 29.562 1.00 41.16 525 ASP A C 1
ATOM 4150 O O . ASP A 1 525 ? -15.667 0.981 30.500 1.00 41.16 525 ASP A O 1
ATOM 4154 N N . ASP A 1 526 ? -14.972 2.597 29.123 1.00 43.31 526 ASP A N 1
ATOM 4155 C CA . ASP A 1 526 ? -13.600 2.611 29.643 1.00 43.31 526 ASP A CA 1
ATOM 4156 C C . ASP A 1 526 ? -13.536 3.194 31.069 1.00 43.31 526 ASP A C 1
ATOM 4158 O O . ASP A 1 526 ? -12.728 2.745 31.876 1.00 43.31 526 ASP A O 1
ATOM 4162 N N . ILE A 1 527 ? -14.410 4.141 31.450 1.00 40.81 527 ILE A N 1
ATOM 4163 C CA . ILE A 1 527 ? -14.457 4.641 32.843 1.00 40.81 527 ILE A CA 1
ATOM 4164 C C . ILE A 1 527 ? -14.874 3.517 33.806 1.00 40.81 527 ILE A C 1
ATOM 4166 O O . ILE A 1 527 ? -14.338 3.444 34.911 1.00 40.81 527 ILE A O 1
ATOM 4170 N N . LYS A 1 528 ? -15.773 2.610 33.394 1.00 40.91 528 LYS A N 1
ATOM 4171 C CA . LYS A 1 528 ? -16.113 1.413 34.181 1.00 40.91 528 LYS A CA 1
ATOM 4172 C C . LYS A 1 528 ? -14.955 0.414 34.235 1.00 40.91 528 LYS A C 1
ATOM 4174 O O . LYS A 1 528 ? -14.651 -0.062 35.326 1.00 40.91 528 LYS A O 1
ATOM 4179 N N . ASP A 1 529 ? -14.280 0.168 33.111 1.00 46.06 529 ASP A N 1
ATOM 4180 C CA . ASP A 1 529 ? -13.118 -0.730 33.058 1.00 46.06 529 ASP A CA 1
ATOM 4181 C C . ASP A 1 529 ? -11.952 -0.222 33.935 1.00 46.06 529 ASP A C 1
ATOM 4183 O O . ASP A 1 529 ? -11.281 -1.030 34.575 1.00 46.06 529 ASP A O 1
ATOM 4187 N N . TYR A 1 530 ? -11.737 1.098 34.052 1.00 49.69 530 TYR A N 1
ATOM 4188 C CA . TYR A 1 530 ? -10.726 1.660 34.960 1.00 49.69 530 TYR A CA 1
ATOM 4189 C C . TYR A 1 530 ? -11.156 1.708 36.436 1.00 49.69 530 TYR A C 1
ATOM 4191 O O . TYR A 1 530 ? -10.299 1.596 37.315 1.00 49.69 530 TYR A O 1
ATOM 4199 N N . ILE A 1 531 ? -12.451 1.870 36.738 1.00 48.84 531 ILE A N 1
ATOM 4200 C CA . ILE A 1 531 ? -12.943 1.868 38.128 1.00 48.84 531 ILE A CA 1
ATOM 4201 C C . ILE A 1 531 ? -12.713 0.497 38.776 1.00 48.84 531 ILE A C 1
ATOM 4203 O O . ILE A 1 531 ? -12.281 0.435 39.925 1.00 48.84 531 ILE A O 1
ATOM 4207 N N . ASP A 1 532 ? -12.917 -0.586 38.023 1.00 57.50 532 ASP A N 1
ATOM 4208 C CA . ASP A 1 532 ? -12.690 -1.948 38.513 1.00 57.50 532 ASP A CA 1
ATOM 4209 C C . ASP A 1 532 ? -11.228 -2.407 38.385 1.00 57.50 532 ASP A C 1
ATOM 4211 O O . ASP A 1 532 ? -10.882 -3.458 38.928 1.00 57.50 532 ASP A O 1
ATOM 4215 N N . MET A 1 533 ? -10.359 -1.632 37.715 1.00 67.12 533 MET A N 1
ATOM 4216 C CA . MET A 1 533 ? -8.959 -1.979 37.420 1.00 67.12 533 MET A CA 1
ATOM 4217 C C . MET A 1 533 ? -8.048 -1.998 38.649 1.00 67.12 533 MET A C 1
ATOM 4219 O O . MET A 1 533 ? -7.053 -2.724 38.659 1.00 67.12 533 MET A O 1
ATOM 4223 N N . PHE A 1 534 ? -8.360 -1.215 39.682 1.00 74.75 534 PHE A N 1
ATOM 4224 C CA . PHE A 1 534 ? -7.476 -1.032 40.829 1.00 74.75 534 PHE A CA 1
ATOM 4225 C C . PHE A 1 534 ? -8.024 -1.698 42.084 1.00 74.75 534 PHE A C 1
ATOM 4227 O O . PHE A 1 534 ? -9.025 -1.282 42.662 1.00 74.75 534 PHE A O 1
ATOM 4234 N N . GLY A 1 535 ? -7.303 -2.712 42.549 1.00 75.06 535 GLY A N 1
ATOM 4235 C CA . GLY A 1 535 ? -7.465 -3.266 43.878 1.00 75.06 535 GLY A CA 1
ATOM 4236 C C . GLY A 1 535 ? -6.512 -2.602 44.865 1.00 75.06 535 GLY A C 1
ATOM 4237 O O . GLY A 1 535 ? -5.327 -2.412 44.585 1.00 75.06 535 GLY A O 1
ATOM 4238 N N . PHE A 1 536 ? -7.029 -2.273 46.041 1.00 81.56 536 PHE A N 1
ATOM 4239 C CA . PHE A 1 536 ? -6.297 -1.624 47.117 1.00 81.56 536 PHE A CA 1
ATOM 4240 C C . PHE A 1 536 ? -6.436 -2.435 48.408 1.00 81.56 536 PHE A C 1
ATOM 4242 O O . PHE A 1 536 ? -7.540 -2.777 48.834 1.00 81.56 536 PHE A O 1
ATOM 4249 N N . VAL A 1 537 ? -5.314 -2.779 49.044 1.00 79.31 537 VAL A N 1
ATOM 4250 C CA . VAL A 1 537 ? -5.294 -3.570 50.284 1.00 79.31 537 VAL A CA 1
ATOM 4251 C C . VAL A 1 537 ? -4.414 -2.900 51.324 1.00 79.31 537 VAL A C 1
ATOM 4253 O O . VAL A 1 537 ? -3.230 -2.655 51.103 1.00 79.31 537 VAL A O 1
ATOM 4256 N N . ILE A 1 538 ? -4.983 -2.697 52.508 1.00 76.62 538 ILE A N 1
ATOM 4257 C CA . ILE A 1 538 ? -4.237 -2.376 53.723 1.00 76.62 538 ILE A CA 1
ATOM 4258 C C . ILE A 1 538 ? -4.196 -3.645 54.580 1.00 76.62 538 ILE A C 1
ATOM 4260 O O . ILE A 1 538 ? -5.253 -4.234 54.826 1.00 76.62 538 ILE A O 1
ATOM 4264 N N . PRO A 1 539 ? -3.022 -4.080 55.071 1.00 66.12 539 PRO A N 1
ATOM 4265 C CA . PRO A 1 539 ? -2.934 -5.202 55.998 1.00 66.12 539 PRO A CA 1
ATOM 4266 C C . PRO A 1 539 ? -3.896 -5.034 57.184 1.00 66.12 539 PRO A C 1
ATOM 4268 O O . PRO A 1 539 ? -3.872 -4.023 57.880 1.00 66.12 539 PRO A O 1
ATOM 4271 N N . GLY A 1 540 ? -4.764 -6.025 57.403 1.00 61.16 540 GLY A N 1
ATOM 4272 C CA . GLY A 1 540 ? -5.758 -6.004 58.482 1.00 61.16 540 GLY A CA 1
ATOM 4273 C C . GLY A 1 540 ? -7.074 -5.281 58.163 1.00 61.16 540 GLY A C 1
ATOM 4274 O O . GLY A 1 540 ? -7.970 -5.294 59.005 1.00 61.16 540 GLY A O 1
ATOM 4275 N N . ARG A 1 541 ? -7.237 -4.701 56.964 1.00 73.00 541 ARG A N 1
ATOM 4276 C CA . ARG A 1 541 ? -8.524 -4.183 56.467 1.00 73.00 541 ARG A CA 1
ATOM 4277 C C . ARG A 1 541 ? -9.022 -5.012 55.272 1.00 73.00 541 ARG A C 1
ATOM 4279 O O . ARG A 1 541 ? -8.209 -5.630 54.583 1.00 73.00 541 ARG A O 1
ATOM 4286 N N . PRO A 1 542 ? -10.342 -5.052 55.011 1.00 63.16 542 PRO A N 1
ATOM 4287 C CA . PRO A 1 542 ? -10.875 -5.653 53.792 1.00 63.16 542 PRO A CA 1
ATOM 4288 C C . PRO A 1 542 ? -10.281 -4.990 52.545 1.00 63.16 542 PRO A C 1
ATOM 4290 O O . PRO A 1 542 ? -10.029 -3.784 52.548 1.00 63.16 542 PRO A O 1
ATOM 4293 N N . ALA A 1 543 ? -10.083 -5.772 51.483 1.00 68.44 543 ALA A N 1
ATOM 4294 C CA . ALA A 1 543 ? -9.691 -5.238 50.184 1.00 68.44 543 ALA A CA 1
ATOM 4295 C C . ALA A 1 543 ? -10.761 -4.263 49.671 1.00 68.44 543 ALA A C 1
ATOM 4297 O O . ALA A 1 543 ? -11.958 -4.536 49.773 1.00 68.44 543 ALA A O 1
ATOM 4298 N N . GLN A 1 544 ? -10.318 -3.139 49.122 1.00 67.62 544 GLN A N 1
ATOM 4299 C CA . GLN A 1 544 ? -11.162 -2.106 48.542 1.00 67.62 544 GLN A CA 1
ATOM 4300 C C . GLN A 1 544 ? -10.932 -2.067 47.032 1.00 67.62 544 GLN A C 1
ATOM 4302 O O . GLN A 1 544 ? -9.800 -2.149 46.565 1.00 67.62 544 GLN A O 1
ATOM 4307 N N . ASN A 1 545 ? -12.013 -1.941 46.273 1.00 64.94 545 ASN A N 1
ATOM 4308 C CA . ASN A 1 545 ? -12.004 -1.783 44.816 1.00 64.94 545 ASN A CA 1
ATOM 4309 C C . ASN A 1 545 ? -12.832 -0.569 44.364 1.00 64.94 545 ASN A C 1
ATOM 4311 O O . ASN A 1 545 ? -13.034 -0.360 43.178 1.00 64.94 545 ASN A O 1
ATOM 4315 N N . GLN A 1 546 ? -13.342 0.225 45.309 1.00 63.56 546 GLN A N 1
ATOM 4316 C CA . GLN A 1 546 ? -14.098 1.438 45.017 1.00 63.56 546 GLN A CA 1
ATOM 4317 C C . GLN A 1 546 ? -13.127 2.610 44.942 1.00 63.56 546 GLN A C 1
ATOM 4319 O O . GLN A 1 546 ? -12.791 3.212 45.963 1.00 63.56 546 GLN A O 1
ATOM 4324 N N . VAL A 1 547 ? -12.644 2.900 43.737 1.00 70.56 547 VAL A N 1
ATOM 4325 C CA . VAL A 1 547 ? -11.804 4.067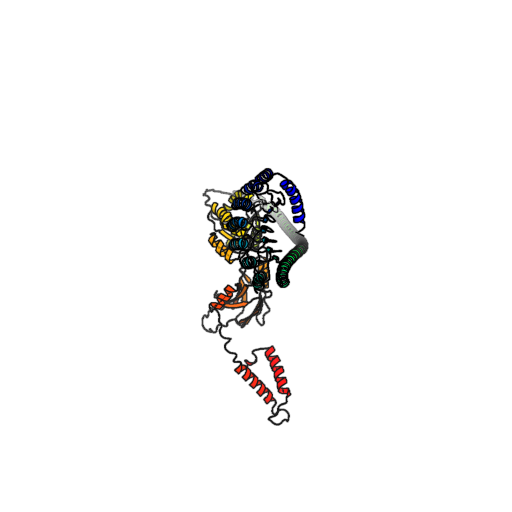 43.482 1.00 70.56 547 VAL A CA 1
ATOM 4326 C C . VAL A 1 547 ? -12.670 5.254 43.053 1.00 70.56 547 VAL A C 1
ATOM 4328 O O . VAL A 1 547 ? -13.610 5.104 42.273 1.00 70.56 547 VAL A O 1
ATOM 4331 N N . GLN A 1 548 ? -12.382 6.448 43.570 1.00 73.25 548 GLN A N 1
ATOM 4332 C CA . GLN A 1 548 ? -13.070 7.664 43.150 1.00 73.25 548 GLN A CA 1
ATOM 4333 C C . GLN A 1 548 ? -12.413 8.209 41.879 1.00 73.25 548 GLN A C 1
ATOM 4335 O O . GLN A 1 548 ? -11.238 8.573 41.883 1.00 73.25 548 GLN A O 1
ATOM 4340 N N . THR A 1 549 ? -13.172 8.305 40.793 1.00 67.19 549 THR A N 1
ATOM 4341 C CA . THR A 1 549 ? -12.700 8.919 39.546 1.00 67.19 549 THR A CA 1
ATOM 4342 C C . THR A 1 549 ? -12.746 10.441 39.667 1.00 67.19 549 THR A C 1
ATOM 4344 O O . THR A 1 549 ? -13.811 11.023 39.854 1.00 67.19 549 THR A O 1
ATOM 4347 N N . ILE A 1 550 ? -11.585 11.090 39.568 1.00 65.19 550 ILE A N 1
ATOM 4348 C CA . ILE A 1 550 ? -11.444 12.557 39.602 1.00 65.19 550 ILE A CA 1
ATOM 4349 C C . ILE A 1 550 ? -11.387 13.127 38.179 1.00 65.19 550 ILE A C 1
ATOM 4351 O O . ILE A 1 550 ? -11.864 14.229 37.922 1.00 65.19 550 ILE A O 1
ATOM 4355 N N . ALA A 1 551 ? -10.799 12.372 37.250 1.00 53.16 551 ALA A N 1
ATOM 4356 C CA . ALA A 1 551 ? -10.776 12.650 35.816 1.00 53.16 551 ALA A CA 1
ATOM 4357 C C . ALA A 1 551 ? -10.662 11.315 35.049 1.00 53.16 551 ALA A C 1
ATOM 4359 O O . ALA A 1 551 ? -10.327 10.309 35.672 1.00 53.16 551 ALA A O 1
ATOM 4360 N N . PRO A 1 552 ? -10.867 11.272 33.719 1.00 52.00 552 PRO A N 1
ATOM 4361 C CA . PRO A 1 552 ? -10.875 10.018 32.950 1.00 52.00 552 PRO A CA 1
ATOM 4362 C C . PRO A 1 552 ? -9.630 9.127 33.120 1.00 52.00 552 PRO A C 1
ATOM 4364 O O . PRO A 1 552 ? -9.717 7.916 32.972 1.00 52.00 552 PRO A O 1
ATOM 4367 N N . ASN A 1 553 ? -8.480 9.716 33.456 1.00 62.34 553 ASN A N 1
ATOM 4368 C CA . ASN A 1 553 ? -7.221 9.020 33.718 1.00 62.34 553 ASN A CA 1
ATOM 4369 C C . ASN A 1 553 ? -6.701 9.196 35.154 1.00 62.34 553 ASN A C 1
ATOM 4371 O O . ASN A 1 553 ? -5.567 8.808 35.425 1.00 62.34 553 ASN A O 1
ATOM 4375 N N . LYS A 1 554 ? -7.487 9.803 36.055 1.00 71.44 554 LYS A N 1
ATOM 4376 C CA . LYS A 1 554 ? -7.086 10.105 37.435 1.00 71.44 554 LYS A CA 1
ATOM 4377 C C . LYS A 1 554 ? -8.069 9.522 38.430 1.00 71.44 554 LYS A C 1
ATOM 4379 O O . LYS A 1 554 ? -9.243 9.890 38.453 1.00 71.44 554 LYS A O 1
ATOM 4384 N N . PHE A 1 555 ? -7.541 8.703 39.317 1.00 78.00 555 PHE A N 1
ATOM 4385 C CA . PHE A 1 555 ? -8.299 7.966 40.308 1.00 78.00 555 PHE A CA 1
ATOM 4386 C C . PHE A 1 555 ? -7.761 8.258 41.703 1.00 78.00 555 PHE A C 1
ATOM 4388 O O . PHE A 1 555 ? -6.601 8.636 41.866 1.00 78.00 555 PHE A O 1
ATOM 4395 N N . LEU A 1 556 ? -8.615 8.118 42.707 1.00 80.94 556 LEU A N 1
ATOM 4396 C CA . LEU A 1 556 ? -8.322 8.488 44.079 1.00 80.94 556 LEU A CA 1
ATOM 4397 C C . LEU A 1 556 ? -8.832 7.414 45.042 1.00 80.94 556 LEU A C 1
ATOM 4399 O O . LEU A 1 556 ? -10.019 7.092 45.046 1.00 80.94 556 LEU A O 1
ATOM 4403 N N . PHE A 1 557 ? -7.950 6.908 45.899 1.00 82.88 557 PHE A N 1
ATOM 4404 C CA . PHE A 1 557 ? -8.340 6.206 47.119 1.00 82.88 557 PHE A CA 1
ATOM 4405 C C . PHE A 1 557 ? -8.203 7.150 48.304 1.00 82.88 557 PHE A C 1
ATOM 4407 O O . PHE A 1 557 ? -7.161 7.782 48.489 1.00 82.88 557 PHE A O 1
ATOM 4414 N N . GLN A 1 558 ? -9.243 7.214 49.129 1.00 80.06 558 GLN A N 1
ATOM 4415 C CA . GLN A 1 558 ? -9.182 7.906 50.405 1.00 80.06 558 GLN A CA 1
ATOM 4416 C C . GLN A 1 558 ? -9.026 6.888 51.532 1.00 80.06 558 GLN A C 1
ATOM 4418 O O . GLN A 1 558 ? -9.806 5.945 51.662 1.00 80.06 558 GLN A O 1
ATOM 4423 N N . ILE A 1 559 ? -7.993 7.083 52.343 1.00 76.81 559 ILE A N 1
ATOM 4424 C CA . ILE A 1 559 ? -7.686 6.253 53.496 1.00 76.81 559 ILE A CA 1
ATOM 4425 C C . ILE A 1 559 ? -7.986 7.064 54.744 1.00 76.81 559 ILE A C 1
ATOM 4427 O O . ILE A 1 559 ? -7.193 7.918 55.131 1.00 76.81 559 ILE A O 1
ATOM 4431 N N . ASP A 1 560 ? -9.090 6.755 55.409 1.00 73.62 560 ASP A N 1
ATOM 4432 C CA . ASP A 1 560 ? -9.392 7.333 56.715 1.00 73.62 560 ASP A CA 1
ATOM 4433 C C . ASP A 1 560 ? -8.654 6.571 57.831 1.00 73.62 560 ASP A C 1
ATOM 4435 O O . ASP A 1 560 ? -8.414 5.356 57.741 1.00 73.62 560 ASP A O 1
ATOM 4439 N N . ASN A 1 561 ? -8.314 7.270 58.915 1.00 69.25 561 ASN A N 1
ATOM 4440 C CA . ASN A 1 561 ? -7.545 6.736 60.044 1.00 69.25 561 ASN A CA 1
ATOM 4441 C C . ASN A 1 561 ? -6.190 6.150 59.608 1.00 69.25 561 ASN A C 1
ATOM 4443 O O . ASN A 1 561 ? -5.866 5.003 59.925 1.00 69.25 561 ASN A O 1
ATOM 4447 N N . ALA A 1 562 ? -5.418 6.914 58.832 1.00 67.94 562 ALA A N 1
ATOM 4448 C CA . ALA A 1 562 ? -4.135 6.494 58.268 1.00 67.94 562 ALA A CA 1
ATOM 4449 C C . ALA A 1 562 ? -2.959 6.519 59.263 1.00 67.94 562 ALA A C 1
ATOM 4451 O O . ALA A 1 562 ? -1.852 6.119 58.912 1.00 67.94 562 ALA A O 1
ATOM 4452 N N . ALA A 1 563 ? -3.194 6.960 60.504 1.00 61.78 563 ALA A N 1
ATOM 4453 C CA . ALA A 1 563 ? -2.163 7.149 61.524 1.00 61.78 563 ALA A CA 1
ATOM 4454 C C . ALA A 1 563 ? -1.357 5.877 61.858 1.00 61.78 563 ALA A C 1
ATOM 4456 O O . ALA A 1 563 ? -0.179 5.993 62.187 1.00 61.78 563 ALA A O 1
ATOM 4457 N N . ASP A 1 564 ? -1.966 4.693 61.723 1.00 60.22 564 ASP A N 1
ATOM 4458 C CA . ASP A 1 564 ? -1.367 3.397 62.086 1.00 60.22 564 ASP A CA 1
ATOM 4459 C C . ASP A 1 564 ? -1.023 2.513 60.867 1.00 60.22 564 ASP A C 1
ATOM 4461 O O . ASP A 1 564 ? -0.727 1.323 61.006 1.00 60.22 564 ASP A O 1
ATOM 4465 N N . ILE A 1 565 ? -1.099 3.057 59.647 1.00 67.50 565 ILE A N 1
ATOM 4466 C CA . ILE A 1 565 ? -0.861 2.300 58.411 1.00 67.50 565 ILE A CA 1
ATOM 4467 C C . ILE A 1 565 ? 0.584 2.491 57.959 1.00 67.50 565 ILE A C 1
ATOM 4469 O O . ILE A 1 565 ? 0.949 3.544 57.453 1.00 67.50 565 ILE A O 1
ATOM 4473 N N . ASN A 1 566 ? 1.387 1.432 58.061 1.00 66.81 566 ASN A N 1
ATOM 4474 C CA . ASN A 1 566 ? 2.775 1.452 57.588 1.00 66.81 566 ASN A CA 1
ATOM 4475 C C . ASN A 1 566 ? 2.898 1.178 56.084 1.00 66.81 566 ASN A C 1
ATOM 4477 O O . ASN A 1 566 ? 3.742 1.757 55.410 1.00 66.81 566 ASN A O 1
ATOM 4481 N N . ASN A 1 567 ? 2.096 0.254 55.551 1.00 74.25 567 ASN A N 1
ATOM 4482 C CA . ASN A 1 567 ? 2.184 -0.180 54.159 1.00 74.25 567 ASN A CA 1
ATOM 4483 C C . ASN A 1 567 ? 0.790 -0.425 53.588 1.00 74.25 567 ASN A C 1
ATOM 4485 O O . ASN A 1 567 ? -0.121 -0.837 54.309 1.00 74.25 567 ASN A O 1
ATOM 4489 N N . PHE A 1 568 ? 0.659 -0.246 52.283 1.00 79.44 568 PHE A N 1
ATOM 4490 C CA . PHE A 1 568 ? -0.515 -0.623 51.509 1.00 79.44 568 PHE A CA 1
ATOM 4491 C C . PHE A 1 568 ? -0.068 -1.266 50.195 1.00 79.44 568 PHE A C 1
ATOM 4493 O O . PHE A 1 568 ? 1.046 -1.044 49.729 1.00 79.44 568 PHE A O 1
ATOM 4500 N N . ALA A 1 569 ? -0.922 -2.087 49.600 1.00 79.31 569 ALA A N 1
ATOM 4501 C CA . ALA A 1 569 ? -0.675 -2.702 48.307 1.00 79.31 569 ALA A CA 1
ATOM 4502 C C . ALA A 1 569 ? -1.693 -2.189 47.294 1.00 79.31 569 ALA A C 1
ATOM 4504 O O . ALA A 1 569 ? -2.888 -2.141 47.592 1.00 79.31 569 ALA A O 1
ATOM 4505 N N . ILE A 1 570 ? -1.213 -1.847 46.100 1.00 82.69 570 ILE A N 1
ATOM 4506 C CA . ILE A 1 570 ? -2.066 -1.613 44.933 1.00 82.69 570 ILE A CA 1
ATOM 4507 C C . ILE A 1 570 ? -1.777 -2.716 43.932 1.00 82.69 570 ILE A C 1
ATOM 4509 O O . ILE A 1 570 ? -0.619 -3.077 43.701 1.00 82.69 570 ILE A O 1
ATOM 4513 N N . PHE A 1 571 ? -2.836 -3.257 43.348 1.00 79.50 571 PHE A N 1
ATOM 4514 C CA . PHE A 1 571 ? -2.741 -4.243 42.293 1.00 79.50 571 PHE A CA 1
ATOM 4515 C C . PHE A 1 571 ? -3.750 -3.972 41.189 1.00 79.50 571 PHE A C 1
ATOM 4517 O O . PHE A 1 571 ? -4.812 -3.394 41.402 1.00 79.50 571 PHE A O 1
ATOM 4524 N N . LEU A 1 572 ? -3.380 -4.418 40.004 1.00 77.88 572 LEU A N 1
ATOM 4525 C CA . LEU A 1 572 ? -4.203 -4.432 38.821 1.00 77.88 572 LEU A CA 1
ATOM 4526 C C . LEU A 1 572 ? -5.071 -5.691 38.843 1.00 77.88 572 LEU A C 1
ATOM 4528 O O . LEU A 1 572 ? -4.563 -6.802 39.001 1.00 77.88 572 LEU A O 1
ATOM 4532 N N . THR A 1 573 ? -6.378 -5.526 38.696 1.00 68.94 573 THR A N 1
ATOM 4533 C CA . THR A 1 573 ? -7.328 -6.630 38.478 1.00 68.94 573 THR A CA 1
ATOM 4534 C C . THR A 1 573 ? -7.414 -7.006 36.993 1.00 68.94 573 THR A C 1
ATOM 4536 O O . THR A 1 573 ? -7.773 -8.137 36.665 1.00 68.94 573 THR A O 1
ATOM 4539 N N . VAL A 1 574 ? -7.032 -6.075 36.110 1.00 67.06 574 VAL A N 1
ATOM 4540 C CA . VAL A 1 574 ? -6.914 -6.220 34.653 1.00 67.06 574 VAL A CA 1
ATOM 4541 C C . VAL A 1 574 ? -5.633 -5.543 34.161 1.00 67.06 574 VAL A C 1
ATOM 4543 O O . VAL A 1 574 ? -5.158 -4.586 34.766 1.00 67.06 574 VAL A O 1
ATOM 4546 N N . ASP A 1 575 ? -5.048 -6.038 33.071 1.00 61.31 575 ASP A N 1
ATOM 4547 C CA . ASP A 1 575 ? -3.791 -5.498 32.541 1.00 61.31 575 ASP A CA 1
ATOM 4548 C C . ASP A 1 575 ? -3.904 -4.010 32.160 1.00 61.31 575 ASP A C 1
ATOM 4550 O O . ASP A 1 575 ? -4.853 -3.605 31.489 1.00 61.31 575 ASP A O 1
ATOM 4554 N N . CYS A 1 576 ? -2.886 -3.207 32.512 1.00 58.81 576 CYS A N 1
ATOM 4555 C CA . CYS A 1 576 ? -2.763 -1.838 32.000 1.00 58.81 576 CYS A CA 1
ATOM 4556 C C . CYS A 1 576 ? -2.754 -1.836 30.459 1.00 58.81 576 CYS A C 1
ATOM 4558 O O . CYS A 1 576 ? -2.138 -2.723 29.850 1.00 58.81 576 CYS A O 1
ATOM 4560 N N . PRO A 1 577 ? -3.339 -0.814 29.809 1.00 58.50 577 PRO A N 1
ATOM 4561 C CA . PRO A 1 577 ? -3.205 -0.632 28.369 1.00 58.50 577 PRO A CA 1
ATOM 4562 C C . PRO A 1 577 ? -1.730 -0.583 27.934 1.00 58.50 577 PRO A C 1
ATOM 4564 O O . PRO A 1 577 ? -0.877 -0.006 28.607 1.00 58.50 577 PRO A O 1
ATOM 4567 N N . ILE A 1 578 ? -1.409 -1.199 26.793 1.00 49.59 578 ILE A N 1
ATOM 4568 C CA . ILE A 1 578 ? -0.021 -1.331 26.315 1.00 49.59 578 ILE A CA 1
ATOM 4569 C C . ILE A 1 578 ? 0.598 0.057 26.085 1.00 49.59 578 ILE A C 1
ATOM 4571 O O . ILE A 1 578 ? 0.071 0.853 25.309 1.00 49.59 578 ILE A O 1
ATOM 4575 N N . GLY A 1 579 ? 1.750 0.305 26.716 1.00 55.78 579 GLY A N 1
ATOM 4576 C CA . GLY A 1 579 ? 2.474 1.580 26.658 1.00 55.78 579 GLY A CA 1
ATOM 4577 C C . GLY A 1 579 ? 2.015 2.612 27.693 1.00 55.78 579 GLY A C 1
ATOM 4578 O O . GLY A 1 579 ? 2.491 3.750 27.672 1.00 55.78 579 GLY A O 1
ATOM 4579 N N . GLN A 1 580 ? 1.085 2.225 28.571 1.00 67.50 580 GLN A N 1
ATOM 4580 C CA . GLN A 1 580 ? 0.627 3.010 29.707 1.00 67.50 580 GLN A CA 1
ATOM 4581 C C . GLN A 1 580 ? 0.956 2.313 31.029 1.00 67.50 580 GLN A C 1
ATOM 4583 O O . GLN A 1 580 ? 1.022 1.087 31.138 1.00 67.50 580 GLN A O 1
ATOM 4588 N N . ASN A 1 581 ? 1.145 3.129 32.054 1.00 77.44 581 ASN A N 1
ATOM 4589 C CA . ASN A 1 581 ? 1.463 2.732 33.409 1.00 77.44 581 ASN A CA 1
ATOM 4590 C C . ASN A 1 581 ? 0.518 3.470 34.357 1.00 77.44 581 ASN A C 1
ATOM 4592 O O . ASN A 1 581 ? 0.195 4.639 34.148 1.00 77.44 581 ASN A O 1
ATOM 4596 N N . ALA A 1 582 ? 0.110 2.802 35.427 1.00 82.88 582 ALA A N 1
ATOM 4597 C CA . ALA A 1 582 ? -0.610 3.439 36.515 1.00 82.88 582 ALA A CA 1
ATOM 4598 C C . ALA A 1 582 ? 0.412 4.054 37.476 1.00 82.88 582 ALA A C 1
ATOM 4600 O O . ALA A 1 582 ? 0.988 3.344 38.298 1.00 82.88 582 ALA A O 1
ATOM 4601 N N . ALA A 1 583 ? 0.678 5.350 37.332 1.00 84.56 583 ALA A N 1
ATOM 4602 C CA . ALA A 1 583 ? 1.552 6.130 38.199 1.00 84.56 583 ALA A CA 1
ATOM 4603 C C . ALA A 1 583 ? 0.843 6.439 39.525 1.00 84.56 583 ALA A C 1
ATOM 4605 O O . ALA A 1 583 ? -0.283 6.930 39.533 1.00 84.56 583 ALA A O 1
ATOM 4606 N N . ILE A 1 584 ? 1.498 6.157 40.647 1.00 86.31 584 ILE A N 1
ATOM 4607 C CA . ILE A 1 584 ? 0.918 6.209 41.991 1.00 86.31 584 ILE A CA 1
ATOM 4608 C C . ILE A 1 584 ? 1.516 7.382 42.761 1.00 86.31 584 ILE A C 1
ATOM 4610 O O . ILE A 1 584 ? 2.733 7.578 42.791 1.00 86.31 584 ILE A O 1
ATOM 4614 N N . TYR A 1 585 ? 0.644 8.143 43.412 1.00 83.56 585 TYR A N 1
ATOM 4615 C CA . TYR A 1 585 ? 0.942 9.366 44.139 1.00 83.56 585 TYR A CA 1
ATOM 4616 C C . TYR A 1 585 ? 0.319 9.346 45.536 1.00 83.56 585 TYR A C 1
ATOM 4618 O O . TYR A 1 585 ? -0.739 8.762 45.747 1.00 83.56 585 TYR A O 1
ATOM 4626 N N . LEU A 1 586 ? 0.949 10.035 46.482 1.00 82.50 586 LEU A N 1
ATOM 4627 C CA . LEU A 1 586 ? 0.513 10.184 47.870 1.00 82.50 586 LEU A CA 1
ATOM 4628 C C . LEU A 1 586 ? 0.326 11.662 48.207 1.00 82.50 586 LEU A C 1
ATOM 4630 O O . LEU A 1 586 ? 1.194 12.471 47.888 1.00 82.50 586 LEU A O 1
ATOM 4634 N N . SER A 1 587 ? -0.756 12.003 48.898 1.00 78.94 587 SER A N 1
ATOM 4635 C CA . SER A 1 587 ? -0.996 13.340 49.441 1.00 78.94 587 SER A CA 1
ATOM 4636 C C . SER A 1 587 ? -1.679 13.247 50.808 1.00 78.94 587 SER A C 1
ATOM 4638 O O . SER A 1 587 ? -2.540 12.396 51.036 1.00 78.94 587 SER A O 1
ATOM 4640 N N . TRP A 1 588 ? -1.279 14.112 51.740 1.00 72.81 588 TRP A N 1
ATOM 4641 C CA . TRP A 1 588 ? -1.913 14.232 53.052 1.00 72.81 588 TRP A CA 1
ATOM 4642 C C . TRP A 1 588 ? -2.931 15.367 53.011 1.00 72.81 588 TRP A C 1
ATOM 4644 O O . TRP A 1 588 ? -2.560 16.523 52.798 1.00 72.81 588 TRP A O 1
ATOM 4654 N N . ALA A 1 589 ? -4.209 15.065 53.249 1.00 56.03 589 ALA A N 1
ATOM 4655 C CA . ALA A 1 589 ? -5.206 16.120 53.399 1.00 56.03 589 ALA A CA 1
ATOM 4656 C C . ALA A 1 589 ? -4.827 17.034 54.589 1.00 56.03 589 ALA A C 1
ATOM 4658 O O . ALA A 1 589 ? -4.215 16.553 55.547 1.00 56.03 589 ALA A O 1
ATOM 4659 N N . PRO A 1 590 ? -5.143 18.344 54.553 1.00 50.03 590 PRO A N 1
ATOM 4660 C CA . PRO A 1 590 ? -5.797 19.098 53.476 1.00 50.03 590 PRO A CA 1
ATOM 4661 C C . PRO A 1 590 ? -4.830 19.634 52.392 1.00 50.03 590 PRO A C 1
ATOM 4663 O O . PRO A 1 590 ? -5.225 20.470 51.579 1.00 50.03 590 PRO A O 1
ATOM 4666 N N . TYR A 1 591 ? -3.561 19.215 52.376 1.00 52.75 591 TYR A N 1
ATOM 4667 C CA . TYR A 1 591 ? -2.516 19.809 51.537 1.00 52.75 591 TYR A CA 1
ATOM 4668 C C . TYR A 1 591 ? -2.349 19.079 50.196 1.00 52.75 591 TYR A C 1
ATOM 4670 O O . TYR A 1 591 ? -2.006 17.905 50.160 1.00 52.75 591 TYR A O 1
ATOM 4678 N N . GLN A 1 592 ? -2.471 19.798 49.074 1.00 56.28 592 GLN A N 1
ATOM 4679 C CA . GLN A 1 592 ? -2.319 19.263 47.704 1.00 56.28 592 GLN A CA 1
ATOM 4680 C C . GLN A 1 592 ? -0.861 18.975 47.277 1.00 56.28 592 GLN A C 1
ATOM 4682 O O . GLN A 1 592 ? -0.532 19.029 46.090 1.00 56.28 592 GLN A O 1
ATOM 4687 N N . ASN A 1 593 ? 0.037 18.684 48.219 1.00 62.16 593 ASN A N 1
ATOM 4688 C CA . ASN A 1 593 ? 1.405 18.295 47.885 1.00 62.16 593 ASN A CA 1
ATOM 4689 C C . ASN A 1 593 ? 1.432 16.797 47.572 1.00 62.16 593 ASN A C 1
ATOM 4691 O O . ASN A 1 593 ? 1.327 15.967 48.475 1.00 62.16 593 ASN A O 1
ATOM 4695 N N . TRP A 1 594 ? 1.536 16.473 46.283 1.00 72.88 594 TRP A N 1
ATOM 4696 C CA . TRP A 1 594 ? 1.564 15.104 45.775 1.00 72.88 594 TRP A CA 1
ATOM 4697 C C . TRP A 1 594 ? 2.998 14.592 45.632 1.00 72.88 594 TRP A C 1
ATOM 4699 O O . TRP A 1 594 ? 3.800 15.164 44.893 1.00 72.88 594 TRP A O 1
ATOM 4709 N N . SER A 1 595 ? 3.292 13.473 46.286 1.00 72.88 595 SER A N 1
ATOM 4710 C CA . SER A 1 595 ? 4.566 12.759 46.194 1.00 72.88 595 SER A CA 1
ATOM 4711 C C . SER A 1 595 ? 4.409 11.523 45.319 1.00 72.88 595 SER A C 1
ATOM 4713 O O . SER A 1 595 ? 3.527 10.705 45.563 1.00 72.88 595 SER A O 1
ATOM 4715 N N . TYR A 1 596 ? 5.256 11.371 44.303 1.00 76.81 596 TYR A N 1
ATOM 4716 C CA . TYR A 1 596 ? 5.273 10.178 43.455 1.00 76.81 596 TYR A CA 1
ATOM 4717 C C . TYR A 1 596 ? 5.862 8.982 44.214 1.00 76.81 596 TYR A C 1
ATOM 4719 O O . TYR A 1 596 ? 6.924 9.105 44.821 1.00 76.81 596 TYR A O 1
ATOM 4727 N N . LEU A 1 597 ? 5.179 7.837 44.179 1.00 74.31 597 LEU A N 1
ATOM 4728 C CA . LEU A 1 597 ? 5.587 6.616 44.878 1.00 74.31 597 LEU A CA 1
ATOM 4729 C C . LEU A 1 597 ? 6.122 5.529 43.939 1.00 74.31 597 LEU A C 1
ATOM 4731 O O . LEU A 1 597 ? 6.977 4.743 44.339 1.00 74.31 597 LEU A O 1
ATOM 4735 N N . GLY A 1 598 ? 5.623 5.457 42.704 1.00 78.06 598 GLY A N 1
ATOM 4736 C CA . GLY A 1 598 ? 5.994 4.413 41.749 1.00 78.06 598 GLY A CA 1
ATOM 4737 C C . GLY A 1 598 ? 4.914 4.176 40.702 1.00 78.06 598 GLY A C 1
ATOM 4738 O O . GLY A 1 598 ? 4.021 5.002 40.535 1.00 78.06 598 GLY A O 1
ATOM 4739 N N . TYR A 1 599 ? 4.988 3.055 39.983 1.00 86.44 599 TYR A N 1
ATOM 4740 C CA . TYR A 1 599 ? 4.023 2.731 38.934 1.00 86.44 599 TYR A CA 1
ATOM 4741 C C . TYR A 1 599 ? 3.754 1.228 38.810 1.00 86.44 599 TYR A C 1
ATOM 4743 O O . TYR A 1 599 ? 4.619 0.406 39.122 1.00 86.44 599 TYR A O 1
ATOM 4751 N N . LEU A 1 600 ? 2.573 0.886 38.290 1.00 80.50 600 LEU A N 1
ATOM 4752 C CA . LEU A 1 600 ? 2.174 -0.476 37.921 1.00 80.50 600 LEU A CA 1
ATOM 4753 C C . LEU A 1 600 ? 1.968 -0.604 36.410 1.00 80.50 600 LEU A C 1
ATOM 4755 O O . LEU A 1 600 ? 1.554 0.345 35.742 1.00 80.50 600 LEU A O 1
ATOM 4759 N N . ASN A 1 601 ? 2.218 -1.797 35.876 1.00 79.94 601 ASN A N 1
ATOM 4760 C CA . ASN A 1 601 ? 1.904 -2.157 34.492 1.00 79.94 601 ASN A CA 1
ATOM 4761 C C . ASN A 1 601 ? 1.688 -3.666 34.346 1.00 79.94 601 ASN A C 1
ATOM 4763 O O . ASN A 1 601 ? 1.853 -4.415 35.301 1.00 79.94 601 ASN A O 1
ATOM 4767 N N . SER A 1 602 ? 1.383 -4.149 33.144 1.00 73.19 602 SER A N 1
ATOM 4768 C CA . SER A 1 602 ? 1.096 -5.574 32.910 1.00 73.19 602 SER A CA 1
ATOM 4769 C C . SER A 1 602 ? 2.285 -6.510 33.211 1.00 73.19 602 SER A C 1
ATOM 4771 O O . SER A 1 602 ? 2.106 -7.711 33.381 1.00 73.19 602 SER A O 1
ATOM 4773 N N . LYS A 1 603 ? 3.522 -5.992 33.301 1.00 73.06 603 LYS A N 1
ATOM 4774 C CA . LYS A 1 603 ? 4.709 -6.759 33.742 1.00 73.06 603 LYS A CA 1
ATOM 4775 C C . LYS A 1 603 ? 4.949 -6.666 35.252 1.00 73.06 603 LYS A C 1
ATOM 4777 O O . LYS A 1 603 ? 5.605 -7.538 35.817 1.00 73.06 603 LYS A O 1
ATOM 4782 N N . LYS A 1 604 ? 4.435 -5.614 35.888 1.00 76.88 604 LYS A N 1
ATOM 4783 C CA . LYS A 1 604 ? 4.492 -5.329 37.323 1.00 76.88 604 LYS A CA 1
ATOM 4784 C C . LYS A 1 604 ? 3.072 -5.006 37.818 1.00 76.88 604 LYS A C 1
ATOM 4786 O O . LYS A 1 604 ? 2.769 -3.840 38.078 1.00 76.88 604 LYS A O 1
ATOM 4791 N N . PRO A 1 605 ? 2.184 -6.016 37.891 1.00 77.69 605 PRO A N 1
ATOM 4792 C CA . PRO A 1 605 ? 0.757 -5.788 38.103 1.00 77.69 605 PRO A CA 1
ATOM 4793 C C . PRO A 1 605 ? 0.408 -5.457 39.554 1.00 77.69 605 PRO A C 1
ATOM 4795 O O . PRO A 1 605 ? -0.714 -5.065 39.833 1.00 77.69 605 PRO A O 1
ATOM 4798 N N . SER A 1 606 ? 1.337 -5.605 40.497 1.00 81.44 606 SER A N 1
ATOM 4799 C CA . SER A 1 606 ? 1.112 -5.277 41.903 1.00 81.44 606 SER A CA 1
ATOM 4800 C C . SER A 1 606 ? 2.393 -4.806 42.571 1.00 81.44 606 SER A C 1
ATOM 4802 O O . SER A 1 606 ? 3.467 -5.336 42.278 1.00 81.44 606 SER A O 1
ATOM 4804 N N . GLU A 1 607 ? 2.274 -3.886 43.522 1.00 82.19 607 GLU A N 1
ATOM 4805 C CA . GLU A 1 607 ? 3.388 -3.424 44.345 1.00 82.19 607 GLU A CA 1
ATOM 4806 C C . GLU A 1 607 ? 2.906 -3.016 45.741 1.00 82.19 607 GLU A C 1
ATOM 4808 O O . GLU A 1 607 ? 1.766 -2.585 45.933 1.00 82.19 607 GLU A O 1
ATOM 4813 N N . ILE A 1 608 ? 3.788 -3.196 46.724 1.00 78.12 608 ILE A N 1
ATOM 4814 C CA . ILE A 1 608 ? 3.578 -2.755 48.100 1.00 78.12 608 ILE A CA 1
ATOM 4815 C C . ILE A 1 608 ? 4.303 -1.426 48.267 1.00 78.12 608 ILE A C 1
ATOM 4817 O O . ILE A 1 608 ? 5.511 -1.342 48.052 1.00 78.12 608 ILE A O 1
ATOM 4821 N N . PHE A 1 609 ? 3.561 -0.412 48.688 1.00 78.19 609 PHE A N 1
ATOM 4822 C CA . PHE A 1 609 ? 4.067 0.918 48.970 1.00 78.19 609 PHE A CA 1
ATOM 4823 C C . PHE A 1 609 ? 4.094 1.144 50.475 1.00 78.19 609 PHE A C 1
ATOM 4825 O O . PHE A 1 609 ? 3.152 0.809 51.198 1.00 78.19 609 PHE A O 1
ATOM 4832 N N . THR A 1 610 ? 5.184 1.732 50.951 1.00 67.88 610 THR A N 1
ATOM 4833 C CA . THR A 1 610 ? 5.294 2.183 52.335 1.00 67.88 610 THR A CA 1
ATOM 4834 C C . THR A 1 610 ? 4.681 3.567 52.438 1.00 67.88 610 THR A C 1
ATOM 4836 O O . THR A 1 610 ? 5.062 4.483 51.707 1.00 67.88 610 THR A O 1
ATOM 4839 N N . LEU A 1 611 ? 3.727 3.724 53.351 1.00 66.69 611 LEU A N 1
ATOM 4840 C CA . LEU A 1 611 ? 3.273 5.041 53.752 1.00 66.69 611 LEU A CA 1
ATOM 4841 C C . LEU A 1 611 ? 4.468 5.694 54.447 1.00 66.69 611 LEU A C 1
ATOM 4843 O O . LEU A 1 611 ? 4.942 5.195 55.469 1.00 66.69 611 LEU A O 1
ATOM 4847 N N . LEU A 1 612 ? 5.015 6.758 53.866 1.00 54.50 612 LEU A N 1
ATOM 4848 C CA . LEU A 1 612 ? 6.093 7.498 54.506 1.00 54.50 612 LEU A CA 1
ATOM 4849 C C . LEU A 1 612 ? 5.559 8.033 55.841 1.00 54.50 612 LEU A C 1
ATOM 4851 O O . LEU A 1 612 ? 4.832 9.024 55.875 1.00 54.50 612 LEU A O 1
ATOM 4855 N N . HIS A 1 613 ? 5.911 7.385 56.952 1.00 52.25 613 HIS A N 1
ATOM 4856 C CA . HIS A 1 613 ? 5.923 8.068 58.233 1.00 52.25 613 HIS A CA 1
ATOM 4857 C C . HIS A 1 613 ? 7.078 9.048 58.144 1.00 52.25 613 HIS A C 1
ATOM 4859 O O . HIS A 1 613 ? 8.234 8.665 58.327 1.00 52.25 613 HIS A O 1
ATOM 4865 N N . GLU A 1 614 ? 6.775 10.297 57.789 1.00 41.66 614 GLU A N 1
ATOM 4866 C CA . GLU A 1 614 ? 7.766 11.353 57.888 1.00 41.66 614 GLU A CA 1
ATOM 4867 C C . GLU A 1 614 ? 8.336 11.317 59.304 1.00 41.66 614 GLU A C 1
ATOM 4869 O O . GLU A 1 614 ? 7.644 11.521 60.308 1.00 41.66 614 GLU A O 1
ATOM 4874 N N . GLY A 1 615 ? 9.629 11.011 59.369 1.00 41.09 615 GLY A N 1
ATOM 4875 C CA . GLY A 1 615 ? 10.476 11.350 60.489 1.00 41.09 615 GLY A CA 1
ATOM 4876 C C . GLY A 1 615 ? 10.585 12.865 60.575 1.00 41.09 615 GLY A C 1
ATOM 4877 O O . GLY A 1 615 ? 11.645 13.403 60.325 1.00 41.09 615 GLY A O 1
ATOM 4878 N N . ASP A 1 616 ? 9.484 13.511 60.939 1.00 36.44 616 ASP A N 1
ATOM 4879 C CA . ASP A 1 616 ? 9.425 14.823 61.559 1.00 36.44 616 ASP A CA 1
ATOM 4880 C C . ASP A 1 616 ? 8.315 14.768 62.615 1.00 36.44 616 ASP A C 1
ATOM 4882 O O . ASP A 1 616 ? 7.260 15.403 62.560 1.00 36.44 616 ASP A O 1
ATOM 4886 N N . LYS A 1 617 ? 8.592 13.999 63.676 1.00 39.50 617 LYS A N 1
ATOM 4887 C CA . LYS A 1 617 ? 8.062 14.306 65.009 1.00 39.50 617 LYS A CA 1
ATOM 4888 C C . LYS A 1 617 ? 8.631 15.658 65.452 1.00 39.50 617 LYS A C 1
ATOM 4890 O O . LYS A 1 617 ? 9.454 15.664 66.351 1.00 39.50 617 LYS A O 1
ATOM 4895 N N . THR A 1 618 ? 8.222 16.752 64.809 1.00 35.81 618 THR A N 1
ATOM 4896 C CA . THR A 1 618 ? 8.240 18.149 65.276 1.00 35.81 618 THR A CA 1
ATOM 4897 C C . THR A 1 618 ? 8.211 19.086 64.073 1.00 35.81 618 THR A C 1
ATOM 4899 O O . THR A 1 618 ? 9.241 19.629 63.696 1.00 35.81 618 THR A O 1
ATOM 4902 N N . GLN A 1 619 ? 7.034 19.339 63.511 1.00 35.53 619 GLN A N 1
ATOM 4903 C CA . GLN A 1 619 ? 6.592 20.691 63.160 1.00 35.53 619 GLN A CA 1
ATOM 4904 C C . GLN A 1 619 ? 5.153 20.622 62.648 1.00 35.53 619 GLN A C 1
ATOM 4906 O O . GLN A 1 619 ? 4.785 19.724 61.906 1.00 35.53 619 GLN A O 1
ATOM 4911 N N . ILE A 1 620 ? 4.345 21.589 63.082 1.00 32.31 620 ILE A N 1
ATOM 4912 C CA . ILE A 1 620 ? 2.908 21.737 62.808 1.00 32.31 620 ILE A CA 1
ATOM 4913 C C . ILE A 1 620 ? 2.020 20.859 63.714 1.00 32.31 620 ILE A C 1
ATOM 4915 O O . ILE A 1 620 ? 1.324 19.929 63.313 1.00 32.31 620 ILE A O 1
ATOM 4919 N N . LEU A 1 621 ? 2.021 21.233 65.001 1.00 32.25 621 LEU A N 1
ATOM 4920 C CA . LEU A 1 621 ? 0.822 21.142 65.831 1.00 32.25 621 LEU A CA 1
ATOM 4921 C C . LEU A 1 621 ? -0.289 21.971 65.173 1.00 32.25 621 LEU A C 1
ATOM 4923 O O . LEU A 1 621 ? -0.129 23.178 64.999 1.00 32.25 621 LEU A O 1
ATOM 4927 N N . GLY A 1 622 ? -1.422 21.335 64.895 1.00 34.59 622 GLY A N 1
ATOM 4928 C CA . GLY A 1 622 ? -2.656 22.024 64.530 1.00 34.59 622 GLY A CA 1
ATOM 4929 C C . GLY A 1 622 ? -3.440 21.258 63.478 1.00 34.59 622 GLY A C 1
ATOM 4930 O O . GLY A 1 622 ? -3.163 21.393 62.297 1.00 34.59 622 GLY A O 1
ATOM 4931 N N . ASN A 1 623 ? -4.432 20.488 63.934 1.00 39.75 623 ASN A N 1
ATOM 4932 C CA . ASN A 1 623 ? -5.438 19.788 63.129 1.00 39.75 623 ASN A CA 1
ATOM 4933 C C . ASN A 1 623 ? -4.887 18.778 62.115 1.00 39.75 623 ASN A C 1
ATOM 4935 O O . ASN A 1 623 ? -4.893 19.003 60.908 1.00 39.75 623 ASN A O 1
ATOM 4939 N N . ARG A 1 624 ? -4.490 17.605 62.622 1.00 40.12 624 ARG A N 1
ATOM 4940 C CA . ARG A 1 624 ? -4.366 16.410 61.784 1.00 40.12 624 ARG A CA 1
ATOM 4941 C C . ARG A 1 624 ? -5.752 16.030 61.274 1.00 40.12 624 ARG A C 1
ATOM 4943 O O . ARG A 1 624 ? -6.637 15.736 62.073 1.00 40.12 624 ARG A O 1
ATOM 4950 N N . THR A 1 625 ? -5.940 16.022 59.963 1.00 48.88 625 THR A N 1
ATOM 4951 C CA . THR A 1 625 ? -6.952 15.160 59.358 1.00 48.88 625 THR A CA 1
ATOM 4952 C C . THR A 1 625 ? -6.315 13.784 59.216 1.00 48.88 625 THR A C 1
ATOM 4954 O O . THR A 1 625 ? -5.300 13.654 58.537 1.00 48.88 625 THR A O 1
ATOM 4957 N N . ASP A 1 626 ? -6.880 12.760 59.855 1.00 57.38 626 ASP A N 1
ATOM 4958 C CA . ASP A 1 626 ? -6.383 11.374 59.810 1.00 57.38 626 ASP A CA 1
ATOM 4959 C C . ASP A 1 626 ? -6.564 10.701 58.428 1.00 57.38 626 ASP A C 1
ATOM 4961 O O . ASP A 1 626 ? -6.553 9.475 58.321 1.00 57.38 626 ASP A O 1
ATOM 4965 N N . SER A 1 627 ? -6.761 11.486 57.366 1.00 66.06 627 SER A N 1
ATOM 4966 C CA . SER A 1 627 ? -7.098 11.031 56.022 1.00 66.06 627 SER A CA 1
ATOM 4967 C C . SER A 1 627 ? -5.939 11.238 55.044 1.00 66.06 627 SER A C 1
ATOM 4969 O O . SER A 1 627 ? -5.512 12.370 54.797 1.00 66.06 627 SER A O 1
ATOM 4971 N N . VAL A 1 628 ? -5.472 10.145 54.448 1.00 75.88 628 VAL A N 1
ATOM 4972 C CA . VAL A 1 628 ? -4.501 10.141 53.347 1.00 75.88 628 VAL A CA 1
ATOM 4973 C C . VAL A 1 628 ? -5.222 9.945 52.023 1.00 75.88 628 VAL A C 1
ATOM 4975 O O . VAL A 1 628 ? -6.189 9.193 51.937 1.00 75.88 628 VAL A O 1
ATOM 4978 N N . GLN A 1 629 ? -4.715 10.586 50.978 1.00 82.75 629 GLN A N 1
ATOM 4979 C CA . GLN A 1 629 ? -5.166 10.423 49.607 1.00 82.75 629 GLN A CA 1
ATOM 4980 C C . GLN A 1 629 ? -4.096 9.722 48.768 1.00 82.75 629 GLN A C 1
ATOM 4982 O O . GLN A 1 629 ? -2.939 10.145 48.733 1.00 82.75 629 GLN A O 1
ATOM 4987 N N . ILE A 1 630 ? -4.494 8.657 48.072 1.00 83.31 630 ILE A N 1
ATOM 4988 C CA . ILE A 1 630 ? -3.664 7.966 47.085 1.00 83.31 630 ILE A CA 1
ATOM 4989 C C . ILE A 1 630 ? -4.213 8.264 45.700 1.00 83.31 630 ILE A C 1
ATOM 4991 O O . ILE A 1 630 ? -5.328 7.870 45.373 1.00 83.31 630 ILE A O 1
ATOM 4995 N N . GLY A 1 631 ? -3.428 8.967 44.897 1.00 82.75 631 GLY A N 1
ATOM 4996 C CA . GLY A 1 631 ? -3.764 9.328 43.530 1.00 82.75 631 GLY A CA 1
ATOM 4997 C C . GLY A 1 631 ? -3.166 8.317 42.567 1.00 82.75 631 GLY A C 1
ATOM 4998 O O . GLY A 1 631 ? -2.001 7.955 42.696 1.00 82.75 631 GLY A O 1
ATOM 4999 N N . ILE A 1 632 ? -3.936 7.878 41.583 1.00 83.62 632 ILE A N 1
ATOM 5000 C CA . ILE A 1 632 ? -3.458 7.040 40.488 1.00 83.62 632 ILE A CA 1
ATOM 5001 C C . ILE A 1 632 ? -3.688 7.805 39.196 1.00 83.62 632 ILE A C 1
ATOM 5003 O O . ILE A 1 632 ? -4.805 8.236 38.931 1.00 83.62 632 ILE A O 1
ATOM 5007 N N . ASN A 1 633 ? -2.641 7.984 38.400 1.00 81.88 633 ASN A N 1
ATOM 5008 C CA . ASN A 1 633 ? -2.718 8.622 37.095 1.00 81.88 633 ASN A CA 1
ATOM 5009 C C . ASN A 1 633 ? -2.271 7.635 36.014 1.00 81.88 633 ASN A C 1
ATOM 5011 O O . ASN A 1 633 ? -1.207 7.032 36.141 1.00 81.88 633 ASN A O 1
ATOM 5015 N N . ILE A 1 634 ? -3.056 7.469 34.953 1.00 78.69 634 ILE A N 1
ATOM 5016 C CA . ILE A 1 634 ? -2.646 6.662 33.799 1.00 78.69 634 ILE A CA 1
ATOM 5017 C C . ILE A 1 634 ? -1.748 7.516 32.906 1.00 78.69 634 ILE A C 1
ATOM 5019 O O . ILE A 1 634 ? -2.179 8.535 32.363 1.00 78.69 634 ILE A O 1
ATOM 5023 N N . GLU A 1 635 ? -0.493 7.094 32.772 1.00 76.44 635 GLU A N 1
ATOM 5024 C CA . GLU A 1 635 ? 0.574 7.841 32.105 1.00 76.44 635 GLU A CA 1
ATOM 5025 C C . GLU A 1 635 ? 1.328 6.965 31.108 1.00 76.44 635 GLU A C 1
ATOM 5027 O O . GLU A 1 635 ? 1.432 5.752 31.272 1.00 76.44 635 GLU A O 1
ATOM 5032 N N . THR A 1 636 ? 1.885 7.569 30.065 1.00 74.44 636 THR A N 1
ATOM 5033 C CA . THR A 1 636 ? 2.658 6.850 29.045 1.00 74.44 636 THR A CA 1
ATOM 5034 C C . THR A 1 636 ? 4.034 6.409 29.556 1.00 74.44 636 THR A C 1
ATOM 5036 O O . THR A 1 636 ? 4.592 6.997 30.485 1.00 74.44 636 THR A O 1
ATOM 5039 N N . ASP A 1 637 ? 4.638 5.409 28.902 1.00 69.38 637 ASP A N 1
ATOM 5040 C CA . ASP A 1 637 ? 6.013 4.963 29.190 1.00 69.38 637 ASP A CA 1
ATOM 5041 C C . ASP A 1 637 ? 7.020 6.126 29.193 1.00 69.38 637 ASP A C 1
ATOM 5043 O O . ASP A 1 637 ? 7.889 6.197 30.057 1.00 69.38 637 ASP A O 1
ATOM 5047 N N . GLN A 1 638 ? 6.886 7.082 28.267 1.00 67.19 638 GLN A N 1
ATOM 5048 C CA . GLN A 1 638 ? 7.786 8.237 28.179 1.00 67.19 638 GLN A CA 1
ATOM 5049 C C . GLN A 1 638 ? 7.622 9.202 29.359 1.00 67.19 638 GLN A C 1
ATOM 5051 O O . GLN A 1 638 ? 8.615 9.750 29.840 1.00 67.19 638 GLN A O 1
ATOM 5056 N N . GLU A 1 639 ? 6.395 9.406 29.842 1.00 69.94 639 GLU A N 1
ATOM 5057 C CA . GLU A 1 639 ? 6.105 10.277 30.985 1.00 69.94 639 GLU A CA 1
ATOM 5058 C C . GLU A 1 639 ? 6.633 9.666 32.284 1.00 69.94 639 GLU A C 1
ATOM 5060 O O . GLU A 1 639 ? 7.351 10.343 33.026 1.00 69.94 639 GLU A O 1
ATOM 5065 N N . VAL A 1 640 ? 6.395 8.371 32.505 1.00 71.38 640 VAL A N 1
ATOM 5066 C CA . VAL A 1 640 ? 6.940 7.642 33.658 1.00 71.38 640 VAL A CA 1
ATOM 5067 C C . VAL A 1 640 ? 8.467 7.552 33.592 1.00 71.38 640 VAL A C 1
ATOM 5069 O O . VAL A 1 640 ? 9.138 7.813 34.591 1.00 71.38 640 VAL A O 1
ATOM 5072 N N . GLU A 1 641 ? 9.052 7.286 32.419 1.00 66.94 641 GLU A N 1
ATOM 5073 C CA . GLU A 1 641 ? 10.507 7.301 32.230 1.00 66.94 641 GLU A CA 1
ATOM 5074 C C . GLU A 1 641 ? 11.124 8.688 32.443 1.00 66.94 641 GLU A C 1
ATOM 5076 O O . GLU A 1 641 ? 12.259 8.794 32.906 1.00 66.94 641 GLU A O 1
ATOM 5081 N N . SER A 1 642 ? 10.417 9.762 32.085 1.00 63.41 642 SER A N 1
ATOM 5082 C CA . SER A 1 642 ? 10.894 11.127 32.319 1.00 63.41 642 SER A CA 1
ATOM 5083 C C . SER A 1 642 ? 10.902 11.472 33.810 1.00 63.41 642 SER A C 1
ATOM 5085 O O . SER A 1 642 ? 11.857 12.091 34.273 1.00 63.41 642 SER A O 1
ATOM 5087 N N . LYS A 1 643 ? 9.906 10.992 34.568 1.00 64.94 643 LYS A N 1
ATOM 5088 C CA . LYS A 1 643 ? 9.788 11.151 36.029 1.00 64.94 643 LYS A CA 1
ATOM 5089 C C . LYS A 1 643 ? 10.782 10.286 36.797 1.00 64.94 643 LYS A C 1
ATOM 5091 O O . LYS A 1 643 ? 11.308 10.706 37.825 1.00 64.94 643 LYS A O 1
ATOM 5096 N N . ALA A 1 644 ? 11.106 9.123 36.241 1.00 54.94 644 ALA A N 1
ATOM 5097 C CA . ALA A 1 644 ? 12.285 8.362 36.613 1.00 54.94 644 ALA A CA 1
ATOM 5098 C C . ALA A 1 644 ? 13.562 9.200 36.371 1.00 54.94 644 ALA A C 1
ATOM 5100 O O . ALA A 1 644 ? 14.328 9.472 37.288 1.00 54.94 644 ALA A O 1
ATOM 5101 N N . LYS A 1 645 ? 13.796 9.715 35.162 1.00 45.12 645 LYS A N 1
ATOM 5102 C CA . LYS A 1 645 ? 15.050 10.422 34.824 1.00 45.12 645 LYS A CA 1
ATOM 5103 C C . LYS A 1 645 ? 15.269 11.757 35.564 1.00 45.12 645 LYS A C 1
ATOM 5105 O O . LYS A 1 645 ? 16.423 12.137 35.744 1.00 45.12 645 LYS A O 1
ATOM 5110 N N . THR A 1 646 ? 14.224 12.465 36.007 1.00 43.88 646 THR A N 1
ATOM 5111 C CA . THR A 1 646 ? 14.328 13.761 36.719 1.00 43.88 646 THR A CA 1
ATOM 5112 C C . THR A 1 646 ? 14.713 13.659 38.198 1.00 43.88 646 THR A C 1
ATOM 5114 O O . THR A 1 646 ? 14.791 14.684 38.873 1.00 43.88 646 THR A O 1
ATOM 5117 N N . GLY A 1 647 ? 15.004 12.464 38.720 1.00 43.34 647 GLY A N 1
ATOM 5118 C CA . GLY A 1 647 ? 15.474 12.327 40.100 1.00 43.34 647 GLY A CA 1
ATOM 5119 C C . GLY A 1 647 ? 14.383 12.545 41.153 1.00 43.34 647 GLY A C 1
ATOM 5120 O O . GLY A 1 647 ? 14.703 12.816 42.304 1.00 43.34 647 GLY A O 1
ATOM 5121 N N . GLN A 1 648 ? 13.105 12.352 40.797 1.00 38.06 648 GLN A N 1
ATOM 5122 C CA . GLN A 1 648 ? 12.083 11.947 41.779 1.00 38.06 648 GLN A CA 1
ATOM 5123 C C . GLN A 1 648 ? 12.183 10.453 42.131 1.00 38.06 648 GLN A C 1
ATOM 5125 O O . GLN A 1 648 ? 11.327 9.893 42.808 1.00 38.06 648 GLN A O 1
ATOM 5130 N N . TYR A 1 649 ? 13.274 9.809 41.725 1.00 32.16 649 TYR A N 1
ATOM 5131 C CA . TYR A 1 649 ? 13.831 8.688 42.447 1.00 32.16 649 TYR A CA 1
ATOM 5132 C C . TYR A 1 649 ? 14.291 9.152 43.833 1.00 32.16 649 TYR A C 1
ATOM 5134 O O . TYR A 1 649 ? 15.406 9.646 44.002 1.00 32.16 649 TYR A O 1
ATOM 5142 N N . THR A 1 650 ? 13.536 8.807 44.869 1.00 32.09 650 THR A N 1
ATOM 5143 C CA . THR A 1 650 ? 14.211 8.175 46.004 1.00 32.09 650 THR A CA 1
ATOM 5144 C C . THR A 1 650 ? 14.668 6.777 45.563 1.00 32.09 650 THR A C 1
ATOM 5146 O O . THR A 1 650 ? 14.202 5.771 46.085 1.00 32.09 650 THR A O 1
ATOM 5149 N N . ASP A 1 651 ? 15.603 6.713 44.601 1.00 29.70 651 ASP A N 1
ATOM 5150 C CA . ASP A 1 651 ? 16.568 5.614 44.468 1.00 29.70 651 ASP A CA 1
ATOM 5151 C C . ASP A 1 651 ? 17.518 5.801 45.636 1.00 29.70 651 ASP A C 1
ATOM 5153 O O . ASP A 1 651 ? 18.629 6.318 45.555 1.00 29.70 651 ASP A O 1
ATOM 5157 N N . ASN A 1 652 ? 16.984 5.476 46.791 1.00 28.11 652 ASN A N 1
ATOM 5158 C CA . ASN A 1 652 ? 17.670 5.474 48.042 1.00 28.11 652 ASN A CA 1
ATOM 5159 C C . ASN A 1 652 ? 17.002 4.351 48.812 1.00 28.11 652 ASN A C 1
ATOM 5161 O O . ASN A 1 652 ? 15.782 4.250 48.867 1.00 28.11 652 ASN A O 1
ATOM 5165 N N . MET A 1 653 ? 17.829 3.502 49.414 1.00 38.88 653 MET A N 1
ATOM 5166 C CA . MET A 1 653 ? 17.757 3.397 50.871 1.00 38.88 653 MET A CA 1
ATOM 5167 C C . MET A 1 653 ? 16.315 3.504 51.401 1.00 38.88 653 MET A C 1
ATOM 5169 O O . MET A 1 653 ? 15.849 4.578 51.751 1.00 38.88 653 MET A O 1
ATOM 5173 N N . ILE A 1 654 ? 15.575 2.405 51.391 1.00 28.19 654 ILE A N 1
ATOM 5174 C CA . ILE A 1 654 ? 16.048 1.146 51.973 1.00 28.19 654 ILE A CA 1
ATOM 5175 C C . ILE A 1 654 ? 16.495 0.094 50.928 1.00 28.19 654 ILE A C 1
ATOM 5177 O O . ILE A 1 654 ? 16.133 -1.067 51.014 1.00 28.19 654 ILE A O 1
ATOM 5181 N N . PHE A 1 655 ? 17.371 0.452 49.982 1.00 29.36 655 PHE A N 1
ATOM 5182 C CA . PHE A 1 655 ? 18.375 -0.474 49.420 1.00 29.36 655 PHE A CA 1
ATOM 5183 C C . PHE A 1 655 ? 19.818 0.095 49.455 1.00 29.36 655 PHE A C 1
ATOM 5185 O O . PHE A 1 655 ? 20.593 0.017 48.512 1.00 29.36 655 PHE A O 1
ATOM 5192 N N . ARG A 1 656 ? 20.224 0.621 50.618 1.00 35.31 656 ARG A N 1
ATOM 5193 C CA . ARG A 1 656 ? 21.408 0.117 51.353 1.00 35.31 656 ARG A CA 1
ATOM 5194 C C . ARG A 1 656 ? 20.824 -0.452 52.655 1.00 35.31 656 ARG A C 1
ATOM 5196 O O . ARG A 1 656 ? 19.948 0.190 53.213 1.00 35.31 656 ARG A O 1
ATOM 5203 N N . SER A 1 657 ? 21.157 -1.604 53.215 1.00 36.03 657 SER A N 1
ATOM 5204 C CA . SER A 1 657 ? 22.167 -2.626 52.994 1.00 36.03 657 SER A CA 1
ATOM 5205 C C . SER A 1 657 ? 21.529 -3.966 53.402 1.00 36.03 657 SER A C 1
ATOM 5207 O O . SER A 1 657 ? 21.029 -4.122 54.515 1.00 36.03 657 SER A O 1
ATOM 5209 N N . VAL A 1 658 ? 21.542 -4.967 52.527 1.00 45.03 658 VAL A N 1
ATOM 5210 C CA . VAL A 1 658 ? 21.606 -6.353 53.000 1.00 45.03 658 VAL A CA 1
ATOM 5211 C C . VAL A 1 658 ? 23.008 -6.777 52.648 1.00 45.03 658 VAL A C 1
ATOM 5213 O O . VAL A 1 658 ? 23.290 -7.169 51.520 1.00 45.03 658 VAL A O 1
ATOM 5216 N N . ASP A 1 659 ? 23.919 -6.574 53.593 1.00 50.50 659 ASP A N 1
ATOM 5217 C CA . ASP A 1 659 ? 25.234 -7.167 53.472 1.00 50.50 659 ASP A CA 1
ATOM 5218 C C . ASP A 1 659 ? 25.005 -8.680 53.485 1.00 50.50 659 ASP A C 1
ATOM 5220 O O . ASP A 1 659 ? 24.709 -9.269 54.526 1.00 50.50 659 ASP A O 1
ATOM 5224 N N . PHE A 1 660 ? 25.054 -9.311 52.308 1.00 50.09 660 PHE A N 1
ATOM 5225 C CA . PHE A 1 660 ? 24.917 -10.760 52.179 1.00 50.09 660 PHE A CA 1
ATOM 5226 C C . PHE A 1 660 ? 25.917 -11.469 53.100 1.00 50.09 660 PHE A C 1
ATOM 5228 O O . PHE A 1 660 ? 25.642 -12.562 53.582 1.00 50.09 660 PHE A O 1
ATOM 5235 N N . LYS A 1 661 ? 27.029 -10.801 53.440 1.00 52.56 661 LYS A N 1
ATOM 5236 C CA . LYS A 1 661 ? 27.993 -11.249 54.439 1.00 52.56 661 LYS A CA 1
ATOM 5237 C C . LYS A 1 661 ? 27.416 -11.256 55.860 1.00 52.56 661 LYS A C 1
ATOM 5239 O O . LYS A 1 661 ? 27.642 -12.231 56.566 1.00 52.56 661 LYS A O 1
ATOM 5244 N N . GLN A 1 662 ? 26.632 -10.253 56.275 1.00 62.00 662 GLN A N 1
ATOM 5245 C CA . GLN A 1 662 ? 25.912 -10.266 57.562 1.00 62.00 662 GLN A CA 1
ATOM 5246 C C . GLN A 1 662 ? 24.796 -11.305 57.594 1.00 62.00 662 GLN A C 1
ATOM 5248 O O . GLN A 1 662 ? 24.658 -12.003 58.596 1.00 62.00 662 GLN A O 1
ATOM 5253 N N . PHE A 1 663 ? 24.019 -11.427 56.517 1.00 70.38 663 PHE A N 1
ATOM 5254 C CA . PHE A 1 663 ? 23.003 -12.474 56.410 1.00 70.38 663 PHE A CA 1
ATOM 5255 C C . PHE A 1 663 ? 23.648 -13.861 56.519 1.00 70.38 663 PHE A C 1
ATOM 5257 O O . PHE A 1 663 ? 23.285 -14.644 57.395 1.00 70.38 663 PHE A O 1
ATOM 5264 N N . ALA A 1 664 ? 24.669 -14.132 55.701 1.00 64.00 664 ALA A N 1
ATOM 5265 C CA . ALA A 1 664 ? 25.405 -15.389 55.725 1.00 64.00 664 ALA A CA 1
ATOM 5266 C C . ALA A 1 664 ? 26.048 -15.639 57.098 1.00 64.00 664 ALA A C 1
ATOM 5268 O O . ALA A 1 664 ? 25.951 -16.745 57.618 1.00 64.00 664 ALA A O 1
ATOM 5269 N N . PHE A 1 665 ? 26.628 -14.616 57.736 1.00 67.12 665 PHE A N 1
ATOM 5270 C CA . PHE A 1 665 ? 27.211 -14.746 59.071 1.00 67.12 665 PHE A CA 1
ATOM 5271 C C . PHE A 1 665 ? 26.155 -15.064 60.136 1.00 67.12 665 PHE A C 1
ATOM 5273 O O . PHE A 1 665 ? 26.344 -16.005 60.903 1.00 67.12 665 PHE A O 1
ATOM 5280 N N . LYS A 1 666 ? 25.021 -14.347 60.166 1.00 72.81 666 LYS A N 1
ATOM 5281 C CA . LYS A 1 666 ? 23.927 -14.619 61.112 1.00 72.81 666 LYS A CA 1
ATOM 5282 C C . LYS A 1 666 ? 23.325 -16.008 60.895 1.00 72.81 666 LYS A C 1
ATOM 5284 O O . LYS A 1 666 ? 23.011 -16.678 61.875 1.00 72.81 666 LYS A O 1
ATOM 5289 N N . MET A 1 667 ? 23.201 -16.469 59.649 1.00 82.12 667 MET A N 1
ATOM 5290 C CA . MET A 1 667 ? 22.698 -17.814 59.353 1.00 82.12 667 MET A CA 1
ATOM 5291 C C . MET A 1 667 ? 23.696 -18.903 59.747 1.00 82.12 667 MET A C 1
ATOM 5293 O O . MET A 1 667 ? 23.299 -19.865 60.398 1.00 82.12 667 MET A O 1
ATOM 5297 N N . CYS A 1 668 ? 24.990 -18.724 59.466 1.00 74.62 668 CYS A N 1
ATOM 5298 C CA . CYS A 1 668 ? 26.032 -19.632 59.946 1.00 74.62 668 CYS A CA 1
ATOM 5299 C C . CYS A 1 668 ? 26.084 -19.669 61.479 1.00 74.62 668 CYS A C 1
ATOM 5301 O O . CYS A 1 668 ? 26.159 -20.746 62.060 1.00 74.62 668 CYS A O 1
ATOM 5303 N N . HIS A 1 669 ? 25.983 -18.518 62.148 1.00 75.94 669 HIS A N 1
ATOM 5304 C CA . HIS A 1 669 ? 25.966 -18.439 63.609 1.00 75.94 669 HIS A CA 1
ATOM 5305 C C . HIS A 1 669 ? 24.710 -19.092 64.204 1.00 75.94 669 HIS A C 1
ATOM 5307 O O . HIS A 1 669 ? 24.795 -19.808 65.198 1.00 75.94 669 HIS A O 1
ATOM 5313 N N . ASN A 1 670 ? 23.544 -18.906 63.577 1.00 84.56 670 ASN A N 1
ATOM 5314 C CA . ASN A 1 670 ? 22.312 -19.573 63.990 1.00 84.56 670 ASN A CA 1
ATOM 5315 C C . ASN A 1 670 ? 22.405 -21.096 63.819 1.00 84.56 670 ASN A C 1
ATOM 5317 O O . ASN A 1 670 ? 22.031 -21.819 64.738 1.00 84.56 670 ASN A O 1
ATOM 5321 N N . LEU A 1 671 ? 22.951 -21.573 62.696 1.00 81.19 671 LEU A N 1
ATOM 5322 C CA . LEU A 1 671 ? 23.185 -22.996 62.456 1.00 81.19 671 LEU A CA 1
ATOM 5323 C C . LEU A 1 671 ? 24.164 -23.578 63.479 1.00 81.19 671 LEU A C 1
ATOM 5325 O O . LEU A 1 671 ? 23.880 -24.618 64.066 1.00 81.19 671 LEU A O 1
ATOM 5329 N N . VAL A 1 672 ? 25.286 -22.901 63.737 1.00 78.25 672 VAL A N 1
ATOM 5330 C CA . VAL A 1 672 ? 26.270 -23.345 64.733 1.00 78.25 672 VAL A CA 1
ATOM 5331 C C . VAL A 1 672 ? 25.637 -23.393 6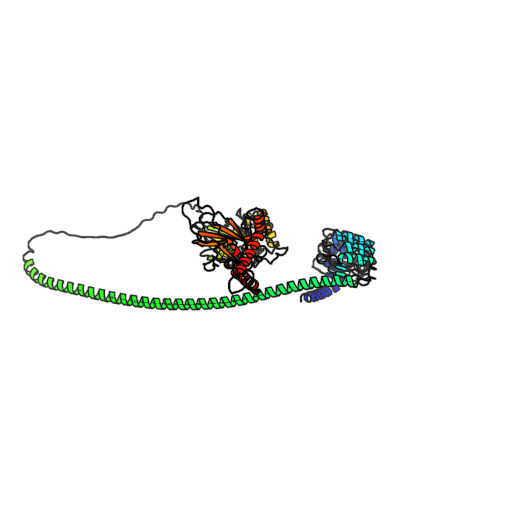6.121 1.00 78.25 672 VAL A C 1
ATOM 5333 O O . VAL A 1 672 ? 25.725 -24.427 66.767 1.00 78.25 672 VAL A O 1
ATOM 5336 N N . ASN A 1 673 ? 24.917 -22.357 66.558 1.00 77.06 673 ASN A N 1
ATOM 5337 C CA . ASN A 1 673 ? 24.239 -22.370 67.860 1.00 77.06 673 ASN A CA 1
ATOM 5338 C C . ASN A 1 673 ? 23.165 -23.451 67.953 1.00 77.06 673 ASN A C 1
ATOM 5340 O O . ASN A 1 673 ? 23.009 -24.069 69.002 1.00 77.06 673 ASN A O 1
ATOM 5344 N N . TYR A 1 674 ? 22.440 -23.702 66.864 1.00 79.00 674 TYR A N 1
ATOM 5345 C CA . TYR A 1 674 ? 21.478 -24.790 66.809 1.00 79.00 674 TYR A CA 1
ATOM 5346 C C . TYR A 1 674 ? 22.175 -26.139 66.978 1.00 79.00 674 TYR A C 1
ATOM 5348 O O . TYR A 1 674 ? 21.788 -26.895 67.857 1.00 79.00 674 TYR A O 1
ATOM 5356 N N . ILE A 1 675 ? 23.248 -26.406 66.229 1.00 75.25 675 ILE A N 1
ATOM 5357 C CA . ILE A 1 675 ? 24.071 -27.621 66.357 1.00 75.25 675 ILE A CA 1
ATOM 5358 C C . ILE A 1 675 ? 24.645 -27.749 67.780 1.00 75.25 675 ILE A C 1
ATOM 5360 O O . ILE A 1 675 ? 24.539 -28.814 68.387 1.00 75.25 675 ILE A O 1
ATOM 5364 N N . LEU A 1 676 ? 25.199 -26.668 68.338 1.00 69.25 676 LEU A N 1
ATOM 5365 C CA . LEU A 1 676 ? 25.764 -26.626 69.691 1.00 69.25 676 LEU A CA 1
ATOM 5366 C C . LEU A 1 676 ? 24.699 -26.810 70.779 1.00 69.25 676 LEU A C 1
ATOM 5368 O O . LEU A 1 676 ? 25.001 -27.390 71.813 1.00 69.25 676 LEU A O 1
ATOM 5372 N N . SER A 1 677 ? 23.445 -26.402 70.552 1.00 71.94 677 SER A N 1
ATOM 5373 C CA . SER A 1 677 ? 22.346 -26.661 71.497 1.00 71.94 677 SER A CA 1
ATOM 5374 C C . SER A 1 677 ? 22.058 -28.156 71.700 1.00 71.94 677 SER A C 1
ATOM 5376 O O . SER A 1 677 ? 21.471 -28.540 72.712 1.00 71.94 677 SER A O 1
ATOM 5378 N N . PHE A 1 678 ? 22.516 -29.008 70.775 1.00 66.69 678 PHE A N 1
ATOM 5379 C CA . PHE A 1 678 ? 22.451 -30.465 70.901 1.00 66.69 678 PHE A CA 1
ATOM 5380 C C . PHE A 1 678 ? 23.743 -31.074 71.471 1.00 66.69 678 PHE A C 1
ATOM 5382 O O . PHE A 1 678 ? 23.771 -32.272 71.748 1.00 66.69 678 PHE A O 1
ATOM 5389 N N . GLN A 1 679 ? 24.805 -30.285 71.695 1.00 61.16 679 GLN A N 1
ATOM 5390 C CA . GLN A 1 679 ? 25.958 -30.748 72.471 1.00 61.16 679 GLN A CA 1
ATOM 5391 C C . GLN A 1 679 ? 25.574 -30.846 73.952 1.00 61.16 679 GLN A C 1
ATOM 5393 O O . GLN A 1 679 ? 25.014 -29.922 74.536 1.00 61.16 679 GLN A O 1
ATOM 5398 N N . GLY A 1 680 ? 25.860 -31.997 74.560 1.00 58.06 680 GLY A N 1
ATOM 5399 C CA . GLY A 1 680 ? 25.582 -32.273 75.973 1.00 58.06 680 GLY A CA 1
ATOM 5400 C C . GLY A 1 680 ? 24.163 -32.770 76.282 1.00 58.06 680 GLY A C 1
ATOM 5401 O O . GLY A 1 680 ? 23.923 -33.229 77.398 1.00 58.06 680 GLY A O 1
ATOM 5402 N N . SER A 1 681 ? 23.233 -32.769 75.320 1.00 55.50 681 SER A N 1
ATOM 5403 C CA . SER A 1 681 ? 21.927 -33.417 75.487 1.00 55.50 681 SER A CA 1
ATOM 5404 C C . SER A 1 681 ? 21.950 -34.833 74.893 1.00 55.50 681 SER A C 1
ATOM 5406 O O . SER A 1 681 ? 22.111 -35.029 73.694 1.00 55.50 681 SER A O 1
ATOM 5408 N N . ASN A 1 682 ? 21.776 -35.829 75.772 1.00 52.97 682 ASN A N 1
ATOM 5409 C CA . ASN A 1 682 ? 21.706 -37.278 75.509 1.00 52.97 682 ASN A CA 1
ATOM 5410 C C . ASN A 1 682 ? 23.034 -38.025 75.290 1.00 52.97 682 ASN A C 1
ATOM 5412 O O . ASN A 1 682 ? 23.227 -38.696 74.279 1.00 52.97 682 ASN A O 1
ATOM 5416 N N . GLY A 1 683 ? 23.910 -38.002 76.301 1.00 56.62 683 GLY A N 1
ATOM 5417 C CA . GLY A 1 683 ? 24.899 -39.069 76.540 1.00 56.62 683 GLY A CA 1
ATOM 5418 C C . GLY A 1 683 ? 26.039 -39.209 75.521 1.00 56.62 683 GLY A C 1
ATOM 5419 O O . GLY A 1 683 ? 26.869 -40.104 75.673 1.00 56.62 683 GLY A O 1
ATOM 5420 N N . ALA A 1 684 ? 26.110 -38.339 74.512 1.00 51.84 684 ALA A N 1
ATOM 5421 C CA . ALA A 1 684 ? 27.206 -38.274 73.553 1.00 51.84 684 ALA A CA 1
ATOM 5422 C C . ALA A 1 684 ? 28.340 -37.367 74.081 1.00 51.84 684 ALA A C 1
ATOM 5424 O O . ALA A 1 684 ? 28.049 -36.345 74.709 1.00 51.84 684 ALA A O 1
ATOM 5425 N N . PRO A 1 685 ? 29.627 -37.699 73.844 1.00 55.69 685 PRO A N 1
ATOM 5426 C CA . PRO A 1 685 ? 30.755 -36.878 74.290 1.00 55.69 685 PRO A CA 1
ATOM 5427 C C . PRO A 1 685 ? 30.618 -35.434 73.793 1.00 55.69 685 PRO A C 1
ATOM 5429 O O . PRO A 1 685 ? 30.200 -35.236 72.653 1.00 55.69 685 PRO A O 1
ATOM 5432 N N . ASN A 1 686 ? 31.021 -34.455 74.617 1.00 56.75 686 ASN A N 1
ATOM 5433 C CA . ASN A 1 686 ? 30.763 -33.003 74.488 1.00 56.75 686 ASN A CA 1
ATOM 5434 C C . ASN A 1 686 ? 31.072 -32.332 73.131 1.00 56.75 686 ASN A C 1
ATOM 5436 O O . ASN A 1 686 ? 30.758 -31.161 72.969 1.00 56.75 686 ASN A O 1
ATOM 5440 N N . ASN A 1 687 ? 31.617 -33.049 72.146 1.00 57.44 687 ASN A N 1
ATOM 5441 C CA . ASN A 1 687 ? 31.955 -32.528 70.826 1.00 57.44 687 ASN A CA 1
ATOM 5442 C C . ASN A 1 687 ? 31.282 -33.267 69.646 1.00 57.44 687 ASN A C 1
ATOM 5444 O O . ASN A 1 687 ? 31.644 -32.998 68.503 1.00 57.44 687 ASN A O 1
ATOM 5448 N N . MET A 1 688 ? 30.325 -34.181 69.865 1.00 59.28 688 MET A N 1
ATOM 5449 C CA . MET A 1 688 ? 29.638 -34.906 68.776 1.00 59.28 688 MET A CA 1
ATOM 5450 C C . MET A 1 688 ? 28.152 -34.535 68.676 1.00 59.28 688 MET A C 1
ATOM 5452 O O . MET A 1 688 ? 27.454 -34.501 69.685 1.00 59.28 688 MET A O 1
ATOM 5456 N N . VAL A 1 689 ? 27.664 -34.285 67.453 1.00 64.56 689 VAL A N 1
ATOM 5457 C CA . VAL A 1 689 ? 26.264 -33.913 67.165 1.00 64.56 689 VAL A CA 1
ATOM 5458 C C . VAL A 1 689 ? 25.680 -34.858 66.104 1.00 64.56 689 VAL A C 1
ATOM 5460 O O . VAL A 1 689 ? 26.401 -35.202 65.164 1.00 64.56 689 VAL A O 1
ATOM 5463 N N . PRO A 1 690 ? 24.408 -35.300 66.215 1.00 67.88 690 PRO A N 1
ATOM 5464 C CA . PRO A 1 690 ? 23.792 -36.188 65.228 1.00 67.88 690 PRO A CA 1
ATOM 5465 C C . PRO A 1 690 ? 23.812 -35.605 63.810 1.00 67.88 690 PRO A C 1
ATOM 5467 O O . PRO A 1 690 ? 23.540 -34.420 6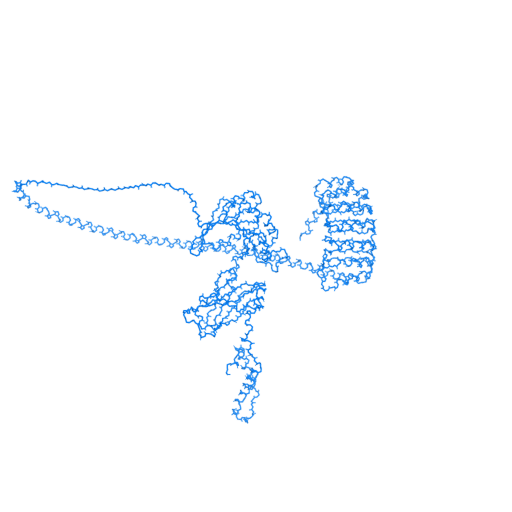3.614 1.00 67.88 690 PRO A O 1
ATOM 5470 N N . THR A 1 691 ? 24.074 -36.445 62.806 1.00 65.38 691 THR A N 1
ATOM 5471 C CA . THR A 1 691 ? 24.212 -36.021 61.401 1.00 65.38 691 THR A CA 1
ATOM 5472 C C . THR A 1 691 ? 22.938 -35.405 60.825 1.00 65.38 691 THR A C 1
ATOM 5474 O O . THR A 1 691 ? 23.022 -34.481 60.025 1.00 65.38 691 THR A O 1
ATOM 5477 N N . ASN A 1 692 ? 21.757 -35.839 61.279 1.00 73.19 692 ASN A N 1
ATOM 5478 C CA . ASN A 1 692 ? 20.472 -35.316 60.794 1.00 73.19 692 ASN A CA 1
ATOM 5479 C C . ASN A 1 692 ? 20.091 -33.934 61.360 1.00 73.19 692 ASN A C 1
ATOM 5481 O O . ASN A 1 692 ? 19.038 -33.395 61.016 1.00 73.19 692 ASN A O 1
ATOM 5485 N N . THR A 1 693 ? 20.907 -33.358 62.247 1.00 77.12 693 THR A N 1
ATOM 5486 C CA . THR A 1 693 ? 20.618 -32.064 62.880 1.00 77.12 693 THR A CA 1
ATOM 5487 C C . THR A 1 693 ? 20.685 -30.915 61.873 1.00 77.12 693 THR A C 1
ATOM 5489 O O . THR A 1 693 ? 19.878 -29.990 61.948 1.00 77.12 693 THR A O 1
ATOM 5492 N N . ILE A 1 694 ? 21.600 -30.988 60.899 1.00 78.69 694 ILE A N 1
ATOM 5493 C CA . ILE A 1 694 ? 21.748 -29.955 59.862 1.00 78.69 694 ILE A CA 1
ATOM 5494 C C . ILE A 1 694 ? 20.545 -29.972 58.917 1.00 78.69 694 ILE A C 1
ATOM 5496 O O . ILE A 1 694 ? 19.979 -28.915 58.649 1.00 78.69 694 ILE A O 1
ATOM 5500 N N . ASP A 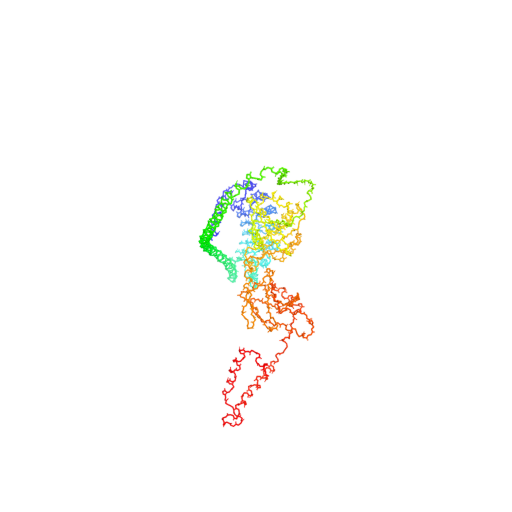1 695 ? 20.101 -31.156 58.491 1.00 79.12 695 ASP A N 1
ATOM 5501 C CA . ASP A 1 695 ? 18.943 -31.297 57.601 1.00 79.12 695 ASP A CA 1
ATOM 5502 C C . ASP A 1 695 ? 17.676 -30.736 58.255 1.00 79.12 695 ASP A C 1
ATOM 5504 O O . ASP A 1 695 ? 16.947 -29.945 57.657 1.00 79.12 695 ASP A O 1
ATOM 5508 N N . LYS A 1 696 ? 17.466 -31.043 59.542 1.00 81.06 696 LYS A N 1
ATOM 5509 C CA . LYS A 1 696 ? 16.340 -30.497 60.313 1.00 81.06 696 LYS A CA 1
ATOM 5510 C C . LYS A 1 696 ? 16.420 -28.984 60.487 1.00 81.06 696 LYS A C 1
ATOM 5512 O O . LYS A 1 696 ? 15.393 -28.306 60.428 1.00 81.06 696 LYS A O 1
ATOM 5517 N N . TRP A 1 697 ? 17.614 -28.439 60.722 1.00 87.25 697 TRP A N 1
ATOM 5518 C CA . TRP A 1 697 ? 17.786 -26.989 60.775 1.00 87.25 697 TRP A CA 1
ATOM 5519 C C . TRP A 1 697 ? 17.446 -26.353 59.429 1.00 87.25 697 TRP A C 1
ATOM 5521 O O . TRP A 1 697 ? 16.709 -25.368 59.387 1.00 87.25 697 TRP A O 1
ATOM 5531 N N . TYR A 1 698 ? 17.926 -26.944 58.335 1.00 80.75 698 TYR A N 1
ATOM 5532 C CA . TYR A 1 698 ? 17.728 -26.424 56.991 1.00 80.75 698 TYR A CA 1
ATOM 5533 C C . TYR A 1 698 ? 16.256 -26.441 56.569 1.00 80.75 698 TYR A C 1
ATOM 5535 O O . TYR A 1 698 ? 15.757 -25.435 56.068 1.00 80.75 698 TYR A O 1
ATOM 5543 N N . GLU A 1 699 ? 15.518 -27.517 56.848 1.00 83.38 699 GLU A N 1
ATOM 5544 C CA . GLU A 1 699 ? 14.071 -27.566 56.596 1.00 83.38 699 GLU A CA 1
ATOM 5545 C C . GLU A 1 699 ? 13.314 -26.475 57.366 1.00 83.38 699 GLU A C 1
ATOM 5547 O O . GLU A 1 699 ? 12.403 -25.834 56.835 1.00 83.38 699 GLU A O 1
ATOM 5552 N N . ASN A 1 700 ? 13.698 -26.229 58.620 1.00 79.19 700 ASN A N 1
ATOM 5553 C CA . ASN A 1 700 ? 13.091 -25.177 59.431 1.00 79.19 700 ASN A CA 1
ATOM 5554 C C . ASN A 1 700 ? 13.456 -23.778 58.926 1.00 79.19 700 ASN A C 1
ATOM 5556 O O . ASN A 1 700 ? 12.595 -22.897 58.895 1.00 79.19 700 ASN A O 1
ATOM 5560 N N . PHE A 1 701 ? 14.702 -23.575 58.499 1.00 81.38 701 PHE A N 1
ATOM 5561 C CA . PHE A 1 701 ? 15.147 -22.349 57.847 1.00 81.38 701 PHE A CA 1
ATOM 5562 C C . PHE A 1 701 ? 14.344 -22.084 56.567 1.00 81.38 701 PHE A C 1
ATOM 5564 O O . PHE A 1 701 ? 13.807 -20.989 56.407 1.00 81.38 701 PHE A O 1
ATOM 5571 N N . GLN A 1 702 ? 14.174 -23.090 55.702 1.00 73.56 702 GLN A N 1
ATOM 5572 C CA . GLN A 1 702 ? 13.396 -22.952 54.470 1.00 73.56 702 GLN A CA 1
ATOM 5573 C C . GLN A 1 702 ? 11.935 -22.593 54.747 1.00 73.56 702 GLN A C 1
ATOM 5575 O O . GLN A 1 702 ? 11.383 -21.694 54.113 1.00 73.56 702 GLN A O 1
ATOM 5580 N N . LYS A 1 703 ? 11.314 -23.232 55.742 1.00 75.94 703 LYS A N 1
ATOM 5581 C CA . LYS A 1 703 ? 9.944 -22.887 56.147 1.00 75.94 703 LYS A CA 1
ATOM 5582 C C . LYS A 1 703 ? 9.838 -21.457 56.675 1.00 75.94 703 LYS A C 1
ATOM 5584 O O . LYS A 1 703 ? 8.823 -20.807 56.438 1.00 75.94 703 LYS A O 1
ATOM 5589 N N . LYS A 1 704 ? 10.852 -20.964 57.393 1.00 66.06 704 LYS A N 1
ATOM 5590 C CA . LYS A 1 704 ? 10.863 -19.590 57.914 1.00 66.06 704 LYS A CA 1
ATOM 5591 C C . LYS A 1 704 ? 11.078 -18.564 56.811 1.00 66.06 704 LYS A C 1
ATOM 5593 O O . LYS A 1 704 ? 10.286 -17.637 56.734 1.00 66.06 704 LYS A O 1
ATOM 5598 N N . ILE A 1 705 ? 12.050 -18.767 55.921 1.00 61.59 705 ILE A N 1
ATOM 5599 C CA . ILE A 1 705 ? 12.330 -17.806 54.844 1.00 61.59 705 ILE A CA 1
ATOM 5600 C C . ILE A 1 705 ? 11.194 -17.723 53.817 1.00 61.59 705 ILE A C 1
ATOM 5602 O O . ILE A 1 705 ? 10.965 -16.664 53.246 1.00 61.59 705 ILE A O 1
ATOM 5606 N N . GLN A 1 706 ? 10.451 -18.817 53.606 1.00 59.81 706 GLN A N 1
ATOM 5607 C CA . GLN A 1 706 ? 9.248 -18.804 52.767 1.00 59.81 706 GLN A CA 1
ATOM 5608 C C . GLN A 1 706 ? 8.093 -18.022 53.396 1.00 59.81 706 GLN A C 1
ATOM 5610 O O . GLN A 1 706 ? 7.262 -17.484 52.672 1.00 59.81 706 GLN A O 1
ATOM 5615 N N . LYS A 1 707 ? 8.016 -17.984 54.731 1.00 64.44 707 LYS A N 1
ATOM 5616 C CA . LYS A 1 707 ? 6.977 -17.236 55.446 1.00 64.44 707 LYS A CA 1
ATOM 5617 C C . LYS A 1 707 ? 7.342 -15.767 55.627 1.00 64.44 707 LYS A C 1
ATOM 5619 O O . LYS A 1 707 ? 6.466 -14.920 55.517 1.00 64.44 707 LYS A O 1
ATOM 5624 N N . ASP A 1 708 ? 8.606 -15.483 55.907 1.00 58.47 708 ASP A N 1
ATOM 5625 C CA . ASP A 1 708 ? 9.133 -14.136 56.080 1.00 58.47 708 ASP A CA 1
ATOM 5626 C C . ASP A 1 708 ? 10.585 -14.089 55.592 1.00 58.47 708 ASP A C 1
ATOM 5628 O O . ASP A 1 708 ? 11.472 -14.724 56.159 1.00 58.47 708 ASP A O 1
ATOM 5632 N N . VAL A 1 709 ? 10.836 -13.317 54.535 1.00 53.03 709 VAL A N 1
ATOM 5633 C CA . VAL A 1 709 ? 12.145 -13.232 53.872 1.00 53.03 709 VAL A CA 1
ATOM 5634 C C . VAL A 1 709 ? 13.157 -12.413 54.695 1.00 53.03 709 VAL A C 1
ATOM 5636 O O . VAL A 1 709 ? 14.370 -12.560 54.511 1.00 53.03 709 VAL A O 1
ATOM 5639 N N . ILE A 1 710 ? 12.696 -11.583 55.641 1.00 57.72 710 ILE A N 1
ATOM 5640 C CA . ILE A 1 710 ? 13.547 -10.737 56.495 1.00 57.72 710 ILE A CA 1
ATOM 5641 C C . ILE A 1 710 ? 13.626 -11.207 57.953 1.00 57.72 710 ILE A C 1
ATOM 5643 O O . ILE A 1 710 ? 14.259 -10.525 58.757 1.00 57.72 710 ILE A O 1
ATOM 5647 N N . PHE A 1 711 ? 13.117 -12.403 58.279 1.00 68.25 711 PHE A N 1
ATOM 5648 C CA . PHE A 1 711 ? 13.089 -12.964 59.643 1.00 68.25 711 PHE A CA 1
ATOM 5649 C C . PHE A 1 711 ? 14.452 -12.963 60.364 1.00 68.25 711 PHE A C 1
ATOM 5651 O O . PHE A 1 711 ? 14.537 -12.982 61.587 1.00 68.25 711 PHE A O 1
ATOM 5658 N N . TRP A 1 712 ? 15.551 -12.973 59.608 1.00 64.75 712 TRP A N 1
ATOM 5659 C CA . TRP A 1 712 ? 16.920 -12.957 60.122 1.00 64.75 712 TRP A CA 1
ATOM 5660 C C . TRP A 1 712 ? 17.369 -11.582 60.653 1.00 64.75 712 TRP A C 1
ATOM 5662 O O . TRP A 1 712 ? 18.426 -11.482 61.287 1.00 64.75 712 TRP A O 1
ATOM 5672 N N . LYS A 1 713 ? 16.606 -10.518 60.372 1.00 63.62 713 LYS A N 1
ATOM 5673 C CA . LYS A 1 713 ? 16.833 -9.170 60.910 1.00 63.62 713 LYS A CA 1
ATOM 5674 C C . LYS A 1 713 ? 16.231 -8.999 62.302 1.00 63.62 713 LYS A C 1
ATOM 5676 O O . LYS A 1 713 ? 16.793 -8.241 63.087 1.00 63.62 713 LYS A O 1
ATOM 5681 N N . GLU A 1 714 ? 15.161 -9.722 62.618 1.00 57.66 714 GLU A N 1
ATOM 5682 C CA . GLU A 1 714 ? 14.548 -9.724 63.945 1.00 57.66 714 GLU A CA 1
ATOM 5683 C C . GLU A 1 714 ? 15.245 -10.750 64.842 1.00 57.66 714 GLU A C 1
ATOM 5685 O O . GLU A 1 714 ? 14.883 -11.927 64.886 1.00 57.66 714 GLU A O 1
ATOM 5690 N N . ASN A 1 715 ? 16.337 -10.288 65.457 1.00 45.56 715 ASN A N 1
ATOM 5691 C CA . ASN A 1 715 ? 16.910 -10.656 66.762 1.00 45.56 715 ASN A CA 1
ATOM 5692 C C . ASN A 1 715 ? 18.319 -10.055 66.883 1.00 45.56 715 ASN A C 1
ATOM 5694 O O . ASN A 1 715 ? 19.154 -10.227 65.945 1.00 45.56 715 ASN A O 1
#

InterPro domains:
  IPR001611 Leucine-rich repeat [PF13516] (66-85)
  IPR001611 Leucine-rich repeat [PF13516] (90-113)
  IPR001611 Leucine-rich repeat [PF13516] (121-142)
  IPR001611 Leucine-rich repeat [PF13516] (147-170)
  IPR001806 Small GTPase [PF00071] (412-514)
  IPR008493 Hikeshi-like, N-terminal domain [PF05603] (537-646)
  IPR027417 P-loop containing nucleoside triphosphate hydrolase [G3DSA:3.40.50.300] (358-523)
  IPR027417 P-loop containing nucleoside triphosphate hydrolase [SSF52540] (413-520)
  IPR031318 OPI10 family [PTHR12925] (532-714)
  IPR032675 Leucine-rich repeat domain superfamily [G3DSA:3.80.10.10] (17-269)
  IPR048364 Hikeshi-like, C-terminal domain [PF21057] (659-714)

Secondary structure (DSSP, 8-state):
-TTTHHHHHHHHHHHHHHHHTTS-HHHHHHHHTT----SEEE-TT---HHHHHHHHHHHHTS-----EEE-TTS---HHHHHHHHHHHTT-S---EEE-TT---HHHHHHHHHHHHHSTT----EEE-TTS--BHHHHHHHHHHHHT-SS--EEE-TT-B-HHHHHHHHHTT--TTS---EEE-TTS---HHHHHHHHHHHTSTTGGGSS--EEE-TTS--TTHHHHHHHHHHHHHHHHHHHHHHHHHHHHHHHHHHHHHHHHHHHHHHHHHHHHHHHHHHHHHHHHHHHHHHHHHHHHHHHHHHHHHHHHHHHHHHHHHHHHHHHHHHHHHHHHTTTTTTS---------------------------PPPSEEEEEEEE-SSTHHHHHHHHHHHTSEEEEEEESSTT-EEEEEEEEETTEEEEEEEEE----GGGHHHHHHHHTT-SEEEEEEETT-HHHHHHIIIIIHHHHHHH----EEEEEE-SSS-PSSPPTTS--HHHHHHHHHHTT-SEEE-PPPHHHHHHHHTTEEEE-TTS--B--PEEEETTEEEEEESSGGG--EEEEEESSPPPTTEEEEEEEEETT---PEEEEEEBTTB-EEEEE----S--SS--S-----EEEEEEEEEHHHHHHHHHTT-----SSSS---HHHHHHHHHHHHHHHHHHTTTSSSS-TT---THHHHHHHHHHHHHHHH-TTTTT--

Radius of gyration: 47.26 Å; chains: 1; bounding box: 131×97×125 Å

pLDDT: mean 71.3, std 19.16, range [25.0, 98.06]

Sequence (715 aa):
MEYESDKVALEAAGHLFKKIGNHDPKTIAKVLSNGKSHPLIKLESKDLGDEGLIPISMAFKQDAAVTSLDLSSNKITHAGVTELCKSLESNQFLLYLKLDNNDFGDQGVVPICQLLKSKKCVLRSLYLSDCGITSKGVALLADAISSNHSLETLHLNSNRIGNDGAIVLSKLVVPTTKFKNLSLFCCSIGDPGANAFLSILEKPDFEKYPLITLNLKGNKIANLEKINKIMVNKKTAIKNHKLKMEAQKLINEEAEKVIQLRMISVHEEVERKIKDIDQEHKKKYEERIKDIDQENKKKLDEKIKDISHESQKKLNEKLKTIEKNEESRNSEFGERLKEFEKSRKSSDKSSNGSSSSSKNSLSNNKKKKKYSDSIIIVIAGDKAKDKEVLIDYCMSALEDCKIEAENDFEKIFTGIIKIDDKPIHFTFVNTSSDDRYSRLRALQYEQADAAVIAFTTFDRVSFEDIPFQWIPEIQFMGKIPIFISGMYPEKRSNPPKSTDITEKEGRENSLKFGASNYFEPVGSDDIKDYIDMFGFVIPGRPAQNQVQTIAPNKFLFQIDNAADINNFAIFLTVDCPIGQNAAIYLSWAPYQNWSYLGYLNSKKPSEIFTLLHEGDKTQILGNRTDSVQIGINIETDQEVESKAKTGQYTDNMIFRSVDFKQFAFKMCHNLVNYILSFQGSNGAPNNMVPTNTIDKWYENFQKKIQKDVIFWKEN

Foldseek 3Di:
DVPPVVVVVVVVLVVVQVVLLVDQLLSNLVVQLPQDASQEHANAQSLCELVSLQSNLQSQLRARLHQEDAPEHNQYALNSLLSNLVSCLNHQRHAYYAHHHHQRELSSLQSVLVSLQRPSRQHAEYAHENRQYELNSLLSVLVSQLNGARYAYYHHELYQHELNSLLSVLVSFDLPHNHAYYAHALNQYEANSVVSNVVLLPDPVSLSTNHQYYHHHNYHYPCVVVVVVSNVVSNVVVVVVVVVVVVVVVVVVVVVVVVVVVVVVVVVVVVVVVVVVVVVVVVVVVVVVVVVVVVVVVVVVVVVVVVVVVVVVVVVVVVVVVVVVVVVCVVVVVVVVPPVVDDDDDDDDDDDDDDYDDDDDDDDDDDPPDDDLEAEEEEAFAPPCFSVQVVVLVVVVFDPKDWDDPDPQWIKIWGWDQDPNDTHIYIYIYHDNDPVCLVVSLVVLLRHQEYEYEAEQLDLVRLVCCLPRVLCSNPVNHDHAYEYEYEDPDDQPVPHDPRGQDQVNQQVVCVVSVHPGYYYDDGPVLLVVVLQFKWKDFVPDDIDSGWDDPDSFKTKDKDAQCVPTFKMKIFTPDFADPQKWWWKWKDFPPDPDIQTFATAGNVRGMDMTTDPPPPPPDDDDDDGRSMMMMMIGIGGPVVRVVCVVVPSDPPDPVPPDPPVVVVVVLLVVVLVVQQQVQQPPDDDHRPDGDPCSNVVSVVVVVVVCVVPVCVSVPD

Organism: NCBI:txid133409